Protein AF-A0A9P7GA54-F1 (afdb_monomer_lite)

Sequence (384 aa):
MCRAAFNVSCTVNLCVDFENADQKLVLAAPVQIPSTTDVEAERLQQEIFTAAEKETPADQLRQLTGDVSAFLAHHPLEKFAELRAIHRVLAGLSDRVDTVELQDEITRLRKEKSKLARKTEVESIWSLGSEATDELRDQAAKLEEQIRSLEYEKAGLERKVEEVAVKQNDSILTMKMDLNEKLLSTHKTYWNMIGEVRGKETESANKVKRLEGEKASLESKIEEVTVERDSALAMEMSLREDCRRARDAYEDMVKVVQNRAVYRQLEEQIKKLEKDKEELERQLSMAAFEREEEKDSAVAVAMSLREQCQREHEAYEDMVGQVRDRAKLEDKIRQLEKEKVGLELKLEVANIEREEQKDAALAIEMSLREDSRRLHQAYEDMVG

Structure (mmCIF, N/CA/C/O backbone):
data_AF-A0A9P7GA54-F1
#
_entry.id   AF-A0A9P7GA54-F1
#
loop_
_atom_site.group_PDB
_atom_site.id
_atom_site.type_symbol
_atom_site.label_atom_id
_atom_site.label_alt_id
_atom_site.label_comp_id
_atom_site.label_asym_id
_atom_site.label_entity_id
_atom_site.label_seq_id
_atom_site.pdbx_PDB_ins_code
_atom_site.Cartn_x
_atom_site.Cartn_y
_atom_site.Cartn_z
_atom_site.occupancy
_atom_site.B_iso_or_equiv
_atom_site.auth_seq_id
_atom_site.auth_comp_id
_atom_site.auth_asym_id
_atom_site.auth_atom_id
_atom_site.pdbx_PDB_model_num
ATOM 1 N N . MET A 1 1 ? -22.407 -18.723 61.339 1.00 47.84 1 MET A N 1
ATOM 2 C CA . MET A 1 1 ? -22.916 -19.734 62.292 1.00 47.84 1 MET A CA 1
ATOM 3 C C . MET A 1 1 ? -22.743 -19.202 63.702 1.00 47.84 1 MET A C 1
ATOM 5 O O . MET A 1 1 ? -21.614 -18.898 64.032 1.00 47.84 1 MET A O 1
ATOM 9 N N . CYS A 1 2 ? -23.822 -19.044 64.477 1.00 37.69 2 CYS A N 1
ATOM 10 C CA . CYS A 1 2 ? -23.840 -19.082 65.952 1.00 37.69 2 CYS A CA 1
ATOM 11 C C . CYS A 1 2 ? -25.294 -18.889 66.423 1.00 37.69 2 CYS A C 1
ATOM 13 O O . CYS A 1 2 ? -25.844 -17.798 66.310 1.00 37.69 2 CYS A O 1
ATOM 15 N N . ARG A 1 3 ? -25.940 -19.961 66.899 1.00 39.75 3 ARG A N 1
ATOM 16 C CA . ARG A 1 3 ? -27.286 -19.947 67.515 1.00 39.75 3 ARG A CA 1
ATOM 17 C C . ARG A 1 3 ? -27.280 -20.521 68.946 1.00 39.75 3 ARG A C 1
ATOM 19 O O . ARG A 1 3 ? -28.315 -20.961 69.427 1.00 39.75 3 ARG A O 1
ATOM 26 N N . ALA A 1 4 ? -26.136 -20.523 69.633 1.00 52.50 4 ALA A N 1
ATOM 27 C CA . ALA A 1 4 ? -26.017 -21.035 71.002 1.00 52.50 4 ALA A CA 1
ATOM 28 C C . ALA A 1 4 ? -25.429 -19.986 71.960 1.00 52.50 4 ALA A C 1
ATOM 30 O O . ALA A 1 4 ? -24.697 -19.093 71.533 1.00 52.50 4 ALA A O 1
ATOM 31 N N . ALA A 1 5 ? -25.775 -20.103 73.246 1.00 50.16 5 ALA A N 1
ATOM 32 C CA . ALA A 1 5 ? -25.278 -19.244 74.317 1.00 50.16 5 ALA A CA 1
ATOM 33 C C . ALA A 1 5 ? -23.761 -19.425 74.518 1.00 50.16 5 ALA A C 1
ATOM 35 O O . ALA A 1 5 ? -23.256 -20.546 74.533 1.00 50.16 5 ALA A O 1
ATOM 36 N N . PHE A 1 6 ? -23.054 -18.303 74.657 1.00 51.44 6 PHE A N 1
ATOM 37 C CA . PHE A 1 6 ? -21.598 -18.225 74.773 1.00 51.44 6 PHE A CA 1
ATOM 38 C C . PHE A 1 6 ? -21.103 -18.869 76.080 1.00 51.44 6 PHE A C 1
ATOM 40 O O . PHE A 1 6 ? -21.529 -18.474 77.165 1.00 51.44 6 PHE A O 1
ATOM 47 N N . ASN A 1 7 ? -20.205 -19.855 75.975 1.00 57.03 7 ASN A N 1
ATOM 48 C CA . ASN A 1 7 ? -19.551 -20.511 77.108 1.00 57.03 7 ASN A CA 1
ATOM 49 C C . ASN A 1 7 ? -18.079 -20.069 77.176 1.00 57.03 7 ASN A C 1
ATOM 51 O O . ASN A 1 7 ? -17.313 -20.326 76.253 1.00 57.03 7 ASN A O 1
ATOM 55 N N . VAL A 1 8 ? -17.694 -19.436 78.288 1.00 55.78 8 VAL A N 1
ATOM 56 C CA . VAL A 1 8 ? -16.376 -18.804 78.517 1.00 55.78 8 VAL A CA 1
ATOM 57 C C . VAL A 1 8 ? -15.230 -19.827 78.620 1.00 55.78 8 VAL A C 1
ATOM 59 O O . VAL A 1 8 ? -14.066 -19.466 78.521 1.00 55.78 8 VAL A O 1
ATOM 62 N N . SER A 1 9 ? -15.547 -21.117 78.778 1.00 50.88 9 SER A N 1
ATOM 63 C CA . SER A 1 9 ? -14.556 -22.206 78.846 1.00 50.88 9 SER A CA 1
ATOM 64 C C . SER A 1 9 ? -14.248 -22.874 77.497 1.00 50.88 9 SER A C 1
ATOM 66 O O . SER A 1 9 ? -13.428 -23.787 77.441 1.00 50.88 9 SER A O 1
ATOM 68 N N . CYS A 1 10 ? -14.894 -22.454 76.405 1.00 45.94 10 CYS A N 1
ATOM 69 C CA . CYS A 1 10 ? -14.634 -22.991 75.069 1.00 45.94 10 CYS A CA 1
ATOM 70 C C . CYS A 1 10 ? -13.595 -22.136 74.333 1.00 45.94 10 CYS A C 1
ATOM 72 O O . CYS A 1 10 ? -13.809 -20.945 74.115 1.00 45.94 10 CYS A O 1
ATOM 74 N N . THR A 1 11 ? -12.495 -22.753 73.899 1.00 44.53 11 THR A N 1
ATOM 75 C CA . THR A 1 11 ? -11.553 -22.151 72.953 1.00 44.53 11 THR A CA 1
ATOM 76 C C . THR A 1 11 ? -12.237 -21.990 71.596 1.00 44.53 11 THR A C 1
ATOM 78 O O . THR A 1 11 ? -12.685 -22.957 70.978 1.00 44.53 11 THR A O 1
ATOM 81 N N . VAL A 1 12 ? -12.374 -20.746 71.140 1.00 46.97 12 VAL A N 1
ATOM 82 C CA . VAL A 1 12 ? -12.928 -20.432 69.820 1.00 46.97 12 VAL A CA 1
ATOM 83 C C . VAL A 1 12 ? -11.766 -20.367 68.836 1.00 46.97 12 VAL A C 1
ATOM 85 O O . VAL A 1 12 ? -11.038 -19.380 68.811 1.00 46.97 12 VAL A O 1
ATOM 88 N N . ASN A 1 13 ? -11.592 -21.408 68.019 1.00 42.66 13 ASN A N 1
ATOM 89 C CA . ASN A 1 13 ? -10.709 -21.328 66.857 1.00 42.66 13 ASN A CA 1
ATOM 90 C C . ASN A 1 13 ? -11.374 -20.437 65.801 1.00 42.66 13 ASN A C 1
ATOM 92 O O . ASN A 1 13 ? -12.367 -20.817 65.177 1.00 42.66 13 ASN A O 1
ATOM 96 N N . LEU A 1 14 ? -10.838 -19.230 65.638 1.00 45.56 14 LEU A N 1
ATOM 97 C CA . LEU A 1 14 ? -11.190 -18.307 64.566 1.00 45.56 14 LEU A CA 1
ATOM 98 C C . LEU A 1 14 ? -10.508 -18.771 63.272 1.00 45.56 14 LEU A C 1
ATOM 100 O O . LEU A 1 14 ? -9.395 -18.363 62.964 1.00 45.56 14 LEU A O 1
ATOM 104 N N . CYS A 1 15 ? -11.182 -19.625 62.503 1.00 40.78 15 CYS A N 1
ATOM 105 C CA . CYS A 1 15 ? -10.852 -19.805 61.091 1.00 40.78 15 CYS A CA 1
ATOM 106 C C . CYS A 1 15 ? -11.500 -18.656 60.318 1.00 40.78 15 CYS A C 1
ATOM 108 O O . CYS A 1 15 ? -12.722 -18.625 60.153 1.00 40.78 15 CYS A O 1
ATOM 110 N N . VAL A 1 16 ? -10.692 -17.683 59.903 1.00 43.78 16 VAL A N 1
ATOM 111 C CA . VAL A 1 16 ? -11.132 -16.624 58.995 1.00 43.78 16 VAL A CA 1
ATOM 112 C C . VAL A 1 16 ? -10.627 -16.981 57.602 1.00 43.78 16 VAL A C 1
ATOM 114 O O . VAL A 1 16 ? -9.488 -16.687 57.256 1.00 43.78 16 VAL A O 1
ATOM 117 N N . ASP A 1 17 ? -11.466 -17.664 56.825 1.00 43.09 17 ASP A N 1
ATOM 118 C CA . ASP A 1 17 ? -11.175 -17.962 55.422 1.00 43.09 17 ASP A CA 1
ATOM 119 C C . ASP A 1 17 ? -11.352 -16.692 54.581 1.00 43.09 17 ASP A C 1
ATOM 121 O O . ASP A 1 17 ? -12.473 -16.226 54.362 1.00 43.09 17 ASP A O 1
ATOM 125 N N . PHE A 1 18 ? -10.239 -16.142 54.093 1.00 48.56 18 PHE A N 1
ATOM 126 C CA . PHE A 1 18 ? -10.216 -15.032 53.132 1.00 48.56 18 PHE A CA 1
ATOM 127 C C . PHE A 1 18 ? -9.926 -15.483 51.687 1.00 48.56 18 PHE A C 1
ATOM 129 O O . PHE A 1 18 ? -9.679 -14.646 50.823 1.00 48.56 18 PHE A O 1
ATOM 136 N N . GLU A 1 19 ? -10.033 -16.779 51.370 1.00 47.53 19 GLU A N 1
ATOM 137 C CA . GLU A 1 19 ? -9.735 -17.319 50.026 1.00 47.53 19 GLU A CA 1
ATOM 138 C C . GLU A 1 19 ? -10.667 -16.837 48.887 1.00 47.53 19 GLU A C 1
ATOM 140 O O . GLU A 1 19 ? -10.474 -17.220 47.739 1.00 47.53 19 GLU A O 1
ATOM 145 N N . ASN A 1 20 ? -11.642 -15.955 49.140 1.00 44.94 20 ASN A N 1
ATOM 146 C CA . ASN A 1 20 ? -12.573 -15.462 48.111 1.00 44.94 20 ASN A CA 1
ATOM 147 C C . ASN A 1 20 ? -12.438 -13.968 47.755 1.00 44.94 20 ASN A C 1
ATOM 149 O O . ASN A 1 20 ? -13.346 -13.414 47.133 1.00 44.94 20 ASN A O 1
ATOM 153 N N . ALA A 1 21 ? -11.335 -13.298 48.109 1.00 47.03 21 ALA A N 1
ATOM 154 C CA . ALA A 1 21 ? -11.139 -11.888 47.744 1.00 47.03 21 ALA A CA 1
ATOM 155 C C . ALA A 1 21 ? -10.471 -11.650 46.369 1.00 47.03 21 ALA A C 1
ATOM 157 O O . ALA A 1 21 ? -10.648 -10.567 45.819 1.00 47.03 21 ALA A O 1
ATOM 158 N N . ASP A 1 22 ? -9.807 -12.642 45.758 1.00 51.47 22 ASP A N 1
ATOM 159 C CA . ASP A 1 22 ? -8.969 -12.423 44.562 1.00 51.47 22 ASP A CA 1
ATOM 160 C C . ASP A 1 22 ? -9.342 -13.287 43.346 1.00 51.47 22 ASP A C 1
ATOM 162 O O . ASP A 1 22 ? -8.555 -14.091 42.851 1.00 51.47 22 ASP A O 1
ATOM 166 N N . GLN A 1 23 ? -10.537 -13.080 42.785 1.00 42.94 23 GLN A N 1
ATOM 167 C CA . GLN A 1 23 ? -10.807 -13.427 41.379 1.00 42.94 23 GLN A CA 1
ATOM 168 C C . GLN A 1 23 ? -11.641 -12.344 40.684 1.00 42.94 23 GLN A C 1
ATOM 170 O O . GLN A 1 23 ? -12.764 -12.561 40.233 1.00 42.94 23 GLN A O 1
ATOM 175 N N . LYS A 1 24 ? -11.064 -11.147 40.549 1.00 42.12 24 LYS A N 1
ATOM 176 C CA . LYS A 1 24 ? -11.413 -10.241 39.449 1.00 42.12 24 LYS A CA 1
ATOM 177 C C . LYS A 1 24 ? -10.173 -9.994 38.603 1.00 42.12 24 LYS A C 1
ATOM 179 O O . LYS A 1 24 ? -9.199 -9.418 39.061 1.00 42.12 24 LYS A O 1
ATOM 184 N N . LEU A 1 25 ? -10.258 -10.466 37.363 1.00 45.97 25 LEU A N 1
ATOM 185 C CA . LEU A 1 25 ? -9.347 -10.236 36.246 1.00 45.97 25 LEU A CA 1
ATOM 186 C C . LEU A 1 25 ? -8.768 -8.810 36.249 1.00 45.97 25 LEU A C 1
ATOM 188 O O . LEU A 1 25 ? -9.475 -7.852 35.934 1.00 45.97 25 LEU A O 1
ATOM 192 N N . VAL A 1 26 ? -7.475 -8.686 36.552 1.00 40.12 26 VAL A N 1
ATOM 193 C CA . VAL A 1 26 ? -6.706 -7.454 36.347 1.00 40.12 26 VAL A CA 1
ATOM 194 C C . VAL A 1 26 ? -5.806 -7.645 35.131 1.00 40.12 26 VAL A C 1
ATOM 196 O O . VAL A 1 26 ? -4.828 -8.390 35.147 1.00 40.12 26 VAL A O 1
ATOM 199 N N . LEU A 1 27 ? -6.175 -6.944 34.060 1.00 45.91 27 LEU A N 1
ATOM 200 C CA . LEU A 1 27 ? -5.275 -6.546 32.985 1.00 45.91 27 LEU A CA 1
ATOM 201 C C . LEU A 1 27 ? -4.080 -5.803 33.594 1.00 45.91 27 LEU A C 1
ATOM 203 O O . LEU A 1 27 ? -4.269 -4.884 34.385 1.00 45.91 27 LEU A O 1
ATOM 207 N N . ALA A 1 28 ? -2.873 -6.226 33.216 1.00 47.75 28 ALA A N 1
ATOM 208 C CA . ALA A 1 28 ? -1.585 -5.774 33.735 1.00 47.75 28 ALA A CA 1
ATOM 209 C C . ALA A 1 28 ? -1.505 -4.251 33.961 1.00 47.75 28 ALA A C 1
ATOM 211 O O . ALA A 1 28 ? -1.304 -3.470 33.029 1.00 47.75 28 ALA A O 1
ATOM 212 N N . ALA A 1 29 ? -1.630 -3.848 35.227 1.00 51.28 29 ALA A N 1
ATOM 213 C CA . ALA A 1 29 ? -1.261 -2.526 35.706 1.00 51.28 29 ALA A CA 1
ATOM 214 C C . ALA A 1 29 ? 0.246 -2.506 36.041 1.00 51.28 29 ALA A C 1
ATOM 216 O O . ALA A 1 29 ? 0.802 -3.535 36.435 1.00 51.28 29 ALA A O 1
ATOM 217 N N . PRO A 1 30 ? 0.929 -1.360 35.867 1.00 45.91 30 PRO A N 1
ATOM 218 C CA . PRO A 1 30 ? 2.362 -1.239 36.108 1.00 45.91 30 PRO A CA 1
ATOM 219 C C . PRO A 1 30 ? 2.695 -1.565 37.567 1.00 45.91 30 PRO A C 1
ATOM 221 O O . PRO A 1 30 ? 2.011 -1.097 38.474 1.00 45.91 30 PRO A O 1
ATOM 224 N N . VAL A 1 31 ? 3.757 -2.352 37.769 1.00 46.84 31 VAL A N 1
ATOM 225 C CA . VAL A 1 31 ? 4.301 -2.741 39.078 1.00 46.84 31 VAL A CA 1
ATOM 226 C C . VAL A 1 31 ? 4.571 -1.478 39.901 1.00 46.84 31 VAL A C 1
ATOM 228 O O . VAL A 1 31 ? 5.566 -0.785 39.688 1.00 46.84 31 VAL A O 1
ATOM 231 N N . GLN A 1 32 ? 3.651 -1.143 40.805 1.00 53.97 32 GLN A N 1
ATOM 232 C CA . GLN A 1 32 ? 3.845 -0.074 41.772 1.00 53.97 32 GLN A CA 1
ATOM 233 C C . GLN A 1 32 ? 4.768 -0.608 42.861 1.00 53.97 32 GLN A C 1
ATOM 235 O O . GLN A 1 32 ? 4.478 -1.617 43.498 1.00 53.97 32 GLN A O 1
ATOM 240 N N . ILE A 1 33 ? 5.909 0.054 43.036 1.00 70.44 33 ILE A N 1
ATOM 241 C CA . ILE A 1 33 ? 6.812 -0.203 44.156 1.00 70.44 33 ILE A CA 1
ATOM 242 C C . ILE A 1 33 ? 6.005 0.084 45.434 1.00 70.44 33 ILE A C 1
ATOM 244 O O . ILE A 1 33 ? 5.473 1.195 45.537 1.00 70.44 33 ILE A O 1
ATOM 248 N N . PRO A 1 34 ? 5.868 -0.882 46.363 1.00 74.12 34 PRO A N 1
ATOM 249 C CA . PRO A 1 34 ? 5.097 -0.688 47.585 1.00 74.12 34 PRO A CA 1
ATOM 250 C C . PRO A 1 34 ? 5.638 0.528 48.328 1.00 74.12 34 PRO A C 1
ATOM 252 O O . PRO A 1 34 ? 6.853 0.703 48.477 1.00 74.12 34 PRO A O 1
ATOM 255 N N . SER A 1 35 ? 4.735 1.416 48.733 1.00 82.44 35 SER A N 1
ATOM 256 C CA . SER A 1 35 ? 5.138 2.620 49.444 1.00 82.44 35 SER A CA 1
ATOM 257 C C . SER A 1 35 ? 5.667 2.240 50.829 1.00 82.44 35 SER A C 1
ATOM 259 O O . SER A 1 35 ? 5.278 1.221 51.398 1.00 82.44 35 SER A O 1
ATOM 261 N N . THR A 1 36 ? 6.545 3.056 51.413 1.00 86.19 36 THR A N 1
ATOM 262 C CA . THR A 1 36 ? 7.090 2.793 52.760 1.00 86.19 36 THR A CA 1
ATOM 263 C C . THR A 1 36 ? 5.990 2.644 53.815 1.00 86.19 36 THR A C 1
ATOM 265 O O . THR A 1 36 ? 6.166 1.923 54.789 1.00 86.19 36 THR A O 1
ATOM 268 N N . THR A 1 37 ? 4.841 3.288 53.592 1.00 88.88 37 THR A N 1
ATOM 269 C CA . THR A 1 37 ? 3.648 3.179 54.437 1.00 88.88 37 THR A CA 1
ATOM 270 C C . THR A 1 37 ? 2.923 1.843 54.287 1.00 88.88 37 THR A C 1
ATOM 272 O O . THR A 1 37 ? 2.352 1.366 55.261 1.00 88.88 37 THR A O 1
ATOM 275 N N . ASP A 1 38 ? 2.961 1.219 53.107 1.00 89.75 38 ASP A N 1
ATOM 276 C CA . ASP A 1 38 ? 2.345 -0.099 52.895 1.00 89.75 38 ASP A CA 1
ATOM 277 C C . ASP A 1 38 ? 3.165 -1.189 53.599 1.00 89.75 38 ASP A C 1
ATOM 279 O O . ASP A 1 38 ? 2.604 -2.039 54.282 1.00 89.75 38 ASP A O 1
ATOM 283 N N . VAL A 1 39 ? 4.498 -1.082 53.550 1.00 92.19 39 VAL A N 1
ATOM 284 C CA . VAL A 1 39 ? 5.415 -1.995 54.257 1.00 92.19 39 VAL A CA 1
ATOM 285 C C . VAL A 1 39 ? 5.236 -1.917 55.778 1.00 92.19 39 VAL A C 1
ATOM 287 O O . VAL A 1 39 ? 5.275 -2.932 56.472 1.00 92.19 39 VAL A O 1
ATOM 290 N N . GLU A 1 40 ? 5.029 -0.718 56.325 1.00 93.38 40 GLU A N 1
ATOM 291 C CA . GLU A 1 40 ? 4.793 -0.548 57.762 1.00 93.38 40 GLU A CA 1
ATOM 292 C C . GLU A 1 40 ? 3.411 -1.066 58.194 1.00 93.38 40 GLU A C 1
ATOM 294 O O . GLU A 1 40 ? 3.297 -1.681 59.257 1.00 93.38 40 GLU A O 1
ATOM 299 N N . ALA A 1 41 ? 2.383 -0.895 57.354 1.00 92.69 41 ALA A N 1
ATOM 300 C CA . ALA A 1 41 ? 1.063 -1.477 57.588 1.00 92.69 41 ALA A CA 1
ATOM 301 C C . ALA A 1 41 ? 1.111 -3.014 57.589 1.00 92.69 41 ALA A C 1
ATOM 303 O O . ALA A 1 41 ? 0.549 -3.634 58.493 1.00 92.69 41 ALA A O 1
ATOM 304 N N . GLU A 1 42 ? 1.821 -3.620 56.633 1.00 92.31 42 GLU A N 1
ATOM 305 C CA . GLU A 1 42 ? 2.041 -5.071 56.574 1.00 92.31 42 GLU A CA 1
ATOM 306 C C . GLU A 1 42 ? 2.808 -5.576 57.804 1.00 92.31 42 GLU A C 1
ATOM 308 O O . GLU A 1 42 ? 2.413 -6.577 58.407 1.00 92.31 42 GLU A O 1
ATOM 313 N N . ARG A 1 43 ? 3.846 -4.851 58.253 1.00 95.62 43 ARG A N 1
ATOM 314 C CA . ARG A 1 43 ? 4.578 -5.182 59.489 1.00 95.62 43 ARG A CA 1
ATOM 315 C C . ARG A 1 43 ? 3.645 -5.215 60.699 1.00 95.62 43 ARG A C 1
ATOM 317 O O . ARG A 1 43 ? 3.662 -6.186 61.452 1.00 95.62 43 ARG A O 1
ATOM 324 N N . LEU A 1 44 ? 2.824 -4.177 60.881 1.00 94.75 44 LEU A N 1
ATOM 325 C CA . LEU A 1 44 ? 1.875 -4.100 61.996 1.00 94.75 44 LEU A CA 1
ATOM 326 C C . LEU A 1 44 ? 0.814 -5.203 61.914 1.00 94.75 44 LEU A C 1
ATOM 328 O O . LEU A 1 44 ? 0.491 -5.811 62.931 1.00 94.75 44 LEU A O 1
ATOM 332 N N . GLN A 1 45 ? 0.302 -5.517 60.720 1.00 91.94 45 GLN A N 1
ATOM 333 C CA . GLN A 1 45 ? -0.608 -6.651 60.535 1.00 91.94 45 GLN A CA 1
ATOM 334 C C . GLN A 1 45 ? 0.054 -7.969 60.948 1.00 91.94 45 GLN A C 1
ATOM 336 O O . GLN A 1 45 ? -0.539 -8.748 61.692 1.00 91.94 45 GLN A O 1
ATOM 341 N N . GLN A 1 46 ? 1.294 -8.208 60.526 1.00 93.06 46 GLN A N 1
ATOM 342 C CA . GLN A 1 46 ? 2.016 -9.439 60.833 1.00 93.06 46 GLN A CA 1
ATOM 343 C C . GLN A 1 46 ? 2.376 -9.566 62.321 1.00 93.06 46 GLN A C 1
ATOM 345 O O . GLN A 1 46 ? 2.318 -10.667 62.877 1.00 93.06 46 GLN A O 1
ATOM 350 N N . GLU A 1 47 ? 2.681 -8.456 62.997 1.00 93.69 47 GLU A N 1
ATOM 351 C CA . GLU A 1 47 ? 2.848 -8.418 64.455 1.00 93.69 47 GLU A CA 1
ATOM 352 C C . GLU A 1 47 ? 1.542 -8.763 65.180 1.00 93.69 47 GLU A C 1
ATOM 354 O O . GLU A 1 47 ? 1.571 -9.545 66.131 1.00 93.69 47 GLU A O 1
ATOM 359 N N . ILE A 1 48 ? 0.391 -8.283 64.693 1.00 92.12 48 ILE A N 1
ATOM 360 C CA . ILE A 1 48 ? -0.928 -8.652 65.233 1.00 92.12 48 ILE A CA 1
ATOM 361 C C . ILE A 1 48 ? -1.218 -10.136 65.031 1.00 92.12 48 ILE A C 1
ATOM 363 O O . ILE A 1 48 ? -1.674 -10.792 65.965 1.00 92.12 48 ILE A O 1
ATOM 367 N N . PHE A 1 49 ? -0.926 -10.691 63.853 1.00 88.75 49 PHE A N 1
ATOM 368 C CA . PHE A 1 49 ? -1.099 -12.125 63.609 1.00 88.75 49 PHE A CA 1
ATOM 369 C C . PHE A 1 49 ? -0.203 -12.963 64.519 1.00 88.75 49 PHE A C 1
ATOM 371 O O . PHE A 1 49 ? -0.676 -13.891 65.169 1.00 88.75 49 PHE A O 1
ATOM 378 N N . THR A 1 50 ? 1.063 -12.576 64.659 1.00 91.75 50 THR A N 1
ATOM 379 C CA . THR A 1 50 ? 1.996 -13.257 65.566 1.00 91.75 50 THR A CA 1
ATOM 380 C C . THR A 1 50 ? 1.527 -13.166 67.022 1.00 91.75 50 THR A C 1
ATOM 382 O O . THR A 1 50 ? 1.674 -14.126 67.778 1.00 91.75 50 THR A O 1
ATOM 385 N N . ALA A 1 51 ? 0.950 -12.027 67.418 1.00 87.62 51 ALA A N 1
ATOM 386 C CA . ALA A 1 51 ? 0.393 -11.823 68.750 1.00 87.62 51 ALA A CA 1
ATOM 387 C C . ALA A 1 51 ? -0.922 -12.586 68.978 1.00 87.62 51 ALA A C 1
ATOM 389 O O . ALA A 1 51 ? -1.244 -12.902 70.119 1.00 87.62 51 ALA A O 1
ATOM 390 N N . ALA A 1 52 ? -1.678 -12.888 67.921 1.00 83.88 52 ALA A N 1
ATOM 391 C CA . ALA A 1 52 ? -2.878 -13.717 67.994 1.00 83.88 52 ALA A CA 1
ATOM 392 C C . ALA A 1 52 ? -2.540 -15.215 68.076 1.00 83.88 52 ALA A C 1
ATOM 394 O O . ALA A 1 52 ? -3.248 -15.967 68.740 1.00 83.88 52 ALA A O 1
ATOM 395 N N . GLU A 1 53 ? -1.458 -15.649 67.423 1.00 87.19 53 GLU A N 1
ATOM 396 C CA . GLU A 1 53 ? -0.983 -17.039 67.462 1.00 87.19 53 GLU A CA 1
ATOM 397 C C . GLU A 1 53 ? -0.263 -17.397 68.769 1.00 87.19 53 GLU A C 1
ATOM 399 O O . GLU A 1 53 ? -0.268 -18.556 69.188 1.00 87.19 53 GLU A O 1
ATOM 404 N N . LYS A 1 54 ? 0.373 -16.417 69.418 1.00 85.31 54 LYS A N 1
ATOM 405 C CA . LYS A 1 54 ? 1.070 -16.598 70.698 1.00 85.31 54 LYS A CA 1
ATOM 406 C C . LYS A 1 54 ? 0.200 -16.084 71.839 1.00 85.31 54 LYS A C 1
ATOM 408 O O . LYS A 1 54 ? -0.459 -15.064 71.693 1.00 85.31 54 LYS A O 1
ATOM 413 N N . GLU A 1 55 ? 0.230 -16.746 72.996 1.00 81.81 55 GLU A N 1
ATOM 414 C CA . GLU A 1 55 ? -0.400 -16.233 74.223 1.00 81.81 55 GLU A CA 1
ATOM 415 C C . GLU A 1 55 ? 0.297 -14.933 74.661 1.00 81.81 55 GLU A C 1
ATOM 417 O O . GLU A 1 55 ? 1.254 -14.934 75.435 1.00 81.81 55 GLU A O 1
ATOM 422 N N . THR A 1 56 ? -0.146 -13.815 74.090 1.00 84.50 56 THR A N 1
ATOM 423 C CA . THR A 1 56 ? 0.487 -12.509 74.255 1.00 84.50 56 THR A CA 1
ATOM 424 C C . THR A 1 56 ? -0.043 -11.837 75.523 1.00 84.50 56 THR A C 1
ATOM 426 O O . THR A 1 56 ? -1.261 -11.717 75.682 1.00 84.50 56 THR A O 1
ATOM 429 N N . PRO A 1 57 ? 0.831 -11.387 76.443 1.00 85.19 57 PRO A N 1
ATOM 430 C CA . PRO A 1 57 ? 0.409 -10.722 77.671 1.00 85.19 57 PRO A CA 1
ATOM 431 C C . PRO A 1 57 ? -0.342 -9.416 77.374 1.00 85.19 57 PRO A C 1
ATOM 433 O O . PRO A 1 57 ? -0.051 -8.721 76.397 1.00 85.19 57 PRO A O 1
ATOM 436 N N . ALA A 1 58 ? -1.292 -9.058 78.246 1.00 81.88 58 ALA A N 1
ATOM 437 C CA . ALA A 1 58 ? -2.190 -7.914 78.054 1.00 81.88 58 ALA A CA 1
ATOM 438 C C . ALA A 1 58 ? -1.445 -6.592 77.782 1.00 81.88 58 ALA A C 1
ATOM 440 O O . ALA A 1 58 ? -1.866 -5.811 76.932 1.00 81.88 58 ALA A O 1
ATOM 441 N N . ASP A 1 59 ? -0.299 -6.368 78.431 1.00 85.38 59 ASP A N 1
ATOM 442 C CA . ASP A 1 59 ? 0.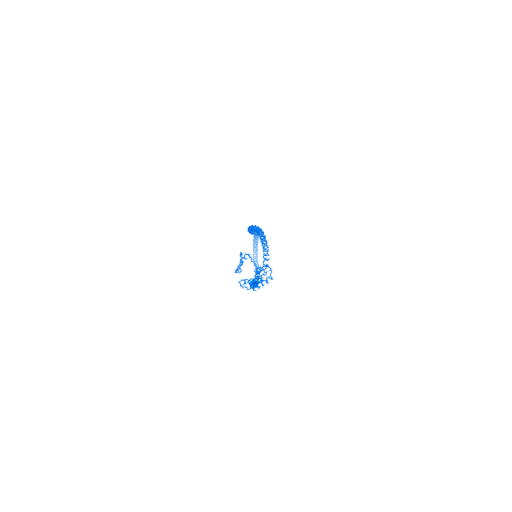510 -5.161 78.230 1.00 85.38 59 ASP A CA 1
ATOM 443 C C . ASP A 1 59 ? 1.068 -5.044 76.804 1.00 85.38 59 ASP A C 1
ATOM 445 O O . ASP A 1 59 ? 1.109 -3.954 76.233 1.00 85.38 59 ASP A O 1
ATOM 449 N N . GLN A 1 60 ? 1.436 -6.170 76.191 1.00 86.81 60 GLN A N 1
ATOM 450 C CA . GLN A 1 60 ? 1.974 -6.208 74.833 1.00 86.81 60 GLN A CA 1
ATOM 451 C C . GLN A 1 60 ? 0.860 -6.031 73.785 1.00 86.81 60 GLN A C 1
ATOM 453 O O . GLN A 1 60 ? 1.072 -5.364 72.774 1.00 86.81 60 GLN A O 1
ATOM 458 N N . LEU A 1 61 ? -0.357 -6.518 74.064 1.00 87.31 61 LEU A N 1
ATOM 459 C CA . LEU A 1 61 ? -1.553 -6.209 73.266 1.00 87.31 61 LEU A CA 1
ATOM 460 C C . LEU A 1 61 ? -1.937 -4.721 73.341 1.00 87.31 61 LEU A C 1
ATOM 462 O O . LEU A 1 61 ? -2.328 -4.143 72.324 1.00 87.31 61 LEU A O 1
ATOM 466 N N . ARG A 1 62 ? -1.791 -4.074 74.507 1.00 87.56 62 ARG A N 1
ATOM 467 C CA . ARG A 1 62 ? -2.018 -2.623 74.656 1.00 87.56 62 ARG A CA 1
ATOM 468 C C . ARG A 1 62 ? -0.996 -1.808 73.876 1.00 87.56 62 ARG A C 1
ATOM 470 O O . ARG A 1 62 ? -1.384 -0.869 73.186 1.00 87.56 62 ARG A O 1
ATOM 477 N N . GLN A 1 63 ? 0.283 -2.180 73.957 1.00 91.69 63 GLN A N 1
ATOM 478 C CA . GLN A 1 63 ? 1.343 -1.525 73.191 1.00 91.69 63 GLN A CA 1
ATOM 479 C C . GLN A 1 63 ? 1.065 -1.624 71.687 1.00 91.69 63 GLN A C 1
ATOM 481 O O . GLN A 1 63 ? 1.029 -0.603 71.008 1.00 91.69 63 GLN A O 1
ATOM 486 N N . LEU A 1 64 ? 0.741 -2.823 71.196 1.00 93.38 64 LEU A N 1
ATOM 487 C CA . LEU A 1 64 ? 0.420 -3.045 69.787 1.00 93.38 64 LEU A CA 1
ATOM 488 C C . LEU A 1 64 ? -0.836 -2.278 69.340 1.00 93.38 64 LEU A C 1
ATOM 490 O O . LEU A 1 64 ? -0.866 -1.700 68.257 1.00 93.38 64 LEU A O 1
ATOM 494 N N . THR A 1 65 ? -1.866 -2.211 70.190 1.00 92.44 65 THR A N 1
ATOM 495 C CA . THR A 1 65 ? -3.066 -1.396 69.927 1.00 92.44 65 THR A CA 1
ATOM 496 C C . THR A 1 65 ? -2.715 0.095 69.853 1.00 92.44 65 THR A C 1
ATOM 498 O O . THR A 1 65 ? -3.225 0.803 68.985 1.00 92.44 65 THR A O 1
ATOM 501 N N . GLY A 1 66 ? -1.808 0.568 70.714 1.00 94.00 66 GLY A N 1
ATOM 502 C CA . GLY A 1 66 ? -1.279 1.932 70.696 1.00 94.00 66 GLY A CA 1
ATOM 503 C C . GLY A 1 66 ? -0.492 2.254 69.425 1.00 94.00 66 GLY A C 1
ATOM 504 O O . GLY A 1 66 ? -0.750 3.284 68.803 1.00 94.00 66 GLY A O 1
ATOM 505 N N . ASP A 1 67 ? 0.394 1.354 68.999 1.00 94.56 67 ASP A N 1
ATOM 506 C CA . ASP A 1 67 ? 1.215 1.510 67.793 1.00 94.56 67 ASP A CA 1
ATOM 507 C C . ASP A 1 67 ? 0.343 1.554 66.526 1.00 94.56 67 ASP A C 1
ATOM 509 O O . ASP A 1 67 ? 0.504 2.432 65.674 1.00 94.56 67 ASP A O 1
ATOM 513 N N . VAL A 1 68 ? -0.667 0.679 66.438 1.00 94.50 68 VAL A N 1
ATOM 514 C CA . VAL A 1 68 ? -1.647 0.676 65.339 1.00 94.50 68 VAL A CA 1
ATOM 515 C C . VAL A 1 68 ? -2.507 1.943 65.355 1.00 94.50 68 VAL A C 1
ATOM 517 O O . VAL A 1 68 ? -2.775 2.518 64.300 1.00 94.50 68 VAL A O 1
ATOM 520 N N . SER A 1 69 ? -2.926 2.415 66.531 1.00 95.81 69 SER A N 1
ATOM 521 C CA . SER A 1 69 ? -3.688 3.662 66.669 1.00 95.81 69 SER A CA 1
ATOM 522 C C . SER A 1 69 ? -2.873 4.880 66.218 1.00 95.81 69 SER A C 1
ATOM 524 O O . SER A 1 69 ? -3.360 5.701 65.435 1.00 95.81 69 SER A O 1
ATOM 526 N N . ALA A 1 70 ? -1.608 4.969 66.643 1.00 95.38 70 ALA A N 1
ATOM 527 C CA . ALA A 1 70 ? -0.691 6.038 66.261 1.00 95.38 70 ALA A CA 1
ATOM 528 C C . ALA A 1 70 ? -0.429 6.048 64.748 1.00 95.38 70 ALA A C 1
ATOM 530 O O . ALA A 1 70 ? -0.498 7.110 64.124 1.00 95.38 70 ALA A O 1
ATOM 531 N N . PHE A 1 71 ? -0.213 4.875 64.147 1.00 96.31 71 PHE A N 1
ATOM 532 C CA . PHE A 1 71 ? -0.071 4.720 62.701 1.00 96.31 71 PHE A CA 1
ATOM 533 C C . PHE A 1 71 ? -1.336 5.178 61.958 1.00 96.31 71 PHE A C 1
ATOM 535 O O . PHE A 1 71 ? -1.287 6.051 61.090 1.00 96.31 71 PHE A O 1
ATOM 542 N N . LEU A 1 72 ? -2.510 4.668 62.346 1.00 94.75 72 LEU A N 1
ATOM 543 C CA . LEU A 1 72 ? -3.779 4.990 61.687 1.00 94.75 72 LEU A CA 1
ATOM 544 C C . LEU A 1 72 ? -4.188 6.465 61.825 1.00 94.75 72 LEU A C 1
ATOM 546 O O . LEU A 1 72 ? -4.880 6.978 60.943 1.00 94.75 72 LEU A O 1
ATOM 550 N N . ALA A 1 73 ? -3.756 7.159 62.883 1.00 94.94 73 ALA A N 1
ATOM 551 C CA . ALA A 1 73 ? -4.024 8.585 63.081 1.00 94.94 73 ALA A CA 1
ATOM 552 C C . ALA A 1 73 ? -3.359 9.481 62.018 1.00 94.94 73 ALA A C 1
ATOM 554 O O . ALA A 1 73 ? -3.879 10.554 61.714 1.00 94.94 73 ALA A O 1
ATOM 555 N N . HIS A 1 74 ? -2.247 9.035 61.426 1.00 94.31 74 HIS A N 1
ATOM 556 C CA . HIS A 1 74 ? -1.495 9.791 60.418 1.00 94.31 74 HIS A CA 1
ATOM 557 C C . HIS A 1 74 ? -1.934 9.473 58.978 1.00 94.31 74 HIS A C 1
ATOM 559 O O . HIS A 1 74 ? -1.403 10.054 58.027 1.00 94.31 74 HIS A O 1
ATOM 565 N N . HIS A 1 75 ? -2.919 8.583 58.794 1.00 93.31 75 HIS A N 1
ATOM 566 C CA . HIS A 1 75 ? -3.343 8.110 57.478 1.00 93.31 75 HIS A CA 1
ATOM 567 C C . HIS A 1 75 ? -4.837 8.362 57.181 1.00 93.31 75 HIS A C 1
ATOM 569 O O . HIS A 1 75 ? -5.683 8.254 58.074 1.00 93.31 75 HIS A O 1
ATOM 575 N N . PRO A 1 76 ? -5.200 8.671 55.915 1.00 91.25 76 PRO A N 1
ATOM 576 C CA . PRO A 1 76 ? -6.583 8.940 55.513 1.00 91.25 76 PRO A CA 1
ATOM 577 C C . PRO A 1 76 ? -7.542 7.789 55.828 1.00 91.25 76 PRO A C 1
ATOM 579 O O . PRO A 1 76 ? -7.147 6.622 55.796 1.00 91.25 76 PRO A O 1
ATOM 582 N N . LEU A 1 77 ? -8.821 8.116 56.065 1.00 86.19 77 LEU A N 1
ATOM 583 C CA . LEU A 1 77 ? -9.840 7.147 56.498 1.00 86.19 77 LEU A CA 1
ATOM 584 C C . LEU A 1 77 ? -10.068 5.984 55.524 1.00 86.19 77 LEU A C 1
ATOM 586 O O . LEU A 1 77 ? -10.440 4.889 55.942 1.00 86.19 77 LEU A O 1
ATOM 590 N N . GLU A 1 78 ? -9.831 6.247 54.245 1.00 88.50 78 GLU A N 1
ATOM 591 C CA . GLU A 1 78 ? -10.064 5.340 53.122 1.00 88.50 78 GLU A CA 1
ATOM 592 C C . GLU A 1 78 ? -8.930 4.321 52.940 1.00 88.50 78 GLU A C 1
ATOM 594 O O . GLU A 1 78 ? -9.133 3.284 52.314 1.00 88.50 78 GLU A O 1
ATOM 599 N N . LYS A 1 79 ? -7.744 4.586 53.507 1.00 89.38 79 LYS A N 1
ATOM 600 C CA . LYS A 1 79 ? -6.588 3.685 53.431 1.00 89.38 79 LYS A CA 1
ATOM 601 C C . LYS A 1 79 ? -6.548 2.737 54.633 1.00 89.38 79 LYS A C 1
ATOM 603 O O . LYS A 1 79 ? -6.890 3.122 55.754 1.00 89.38 79 LYS A O 1
ATOM 608 N N . PHE A 1 80 ? -6.096 1.504 54.398 1.00 92.94 80 PHE A N 1
ATOM 609 C CA . PHE A 1 80 ? -5.916 0.460 55.420 1.00 92.94 80 PHE A CA 1
ATOM 610 C C . PHE A 1 80 ? -7.211 0.073 56.163 1.00 92.94 80 PHE A C 1
ATOM 612 O O . PHE A 1 80 ? -7.243 -0.030 57.392 1.00 92.94 80 PHE A O 1
ATOM 619 N N . ALA A 1 81 ? -8.308 -0.131 55.422 1.00 89.94 81 ALA A N 1
ATOM 620 C CA . ALA A 1 81 ? -9.618 -0.489 55.981 1.00 89.94 81 ALA A CA 1
ATOM 621 C C . ALA A 1 81 ? -9.578 -1.758 56.856 1.00 89.94 81 ALA A C 1
ATOM 623 O O . ALA A 1 81 ? -10.227 -1.810 57.902 1.00 89.94 81 ALA A O 1
ATOM 624 N N . GLU A 1 82 ? -8.770 -2.742 56.465 1.00 88.38 82 GLU A N 1
ATOM 625 C CA . GLU A 1 82 ? -8.582 -3.994 57.201 1.00 88.38 82 GLU A CA 1
ATOM 626 C C . GLU A 1 82 ? -7.868 -3.773 58.536 1.00 88.38 82 GLU A C 1
ATOM 628 O O . GLU A 1 82 ? -8.383 -4.172 59.579 1.00 88.38 82 GLU A O 1
ATOM 633 N N . LEU A 1 83 ? -6.747 -3.042 58.542 1.00 91.19 83 LEU A N 1
ATOM 634 C CA . LEU A 1 83 ? -6.018 -2.711 59.772 1.00 91.19 83 LEU A CA 1
ATOM 635 C C . LEU A 1 83 ? -6.894 -1.911 60.751 1.00 91.19 83 LEU A C 1
ATOM 637 O O . LEU A 1 83 ? -6.839 -2.117 61.961 1.00 91.19 83 LEU A O 1
ATOM 641 N N . ARG A 1 84 ? -7.783 -1.051 60.238 1.00 92.56 84 ARG A N 1
ATOM 642 C CA . ARG A 1 84 ? -8.776 -0.321 61.046 1.00 92.56 84 ARG A CA 1
ATOM 643 C C . ARG A 1 84 ? -9.844 -1.232 61.644 1.00 92.56 84 ARG A C 1
ATOM 645 O O . ARG A 1 84 ? -10.315 -0.957 62.748 1.00 92.56 84 ARG A O 1
ATOM 652 N N . ALA A 1 85 ? -10.272 -2.267 60.924 1.00 89.00 85 ALA A N 1
ATOM 653 C CA . ALA A 1 85 ? -11.200 -3.262 61.453 1.00 89.00 85 ALA A CA 1
ATOM 654 C C . ALA A 1 85 ? -10.528 -4.077 62.568 1.00 89.00 85 ALA A C 1
ATOM 656 O O . ALA A 1 85 ? -11.101 -4.212 63.649 1.00 89.00 85 ALA A O 1
ATOM 657 N N . ILE A 1 86 ? -9.285 -4.510 62.341 1.00 88.06 86 ILE A N 1
ATOM 658 C CA . ILE A 1 86 ? -8.461 -5.229 63.319 1.00 88.06 86 ILE A CA 1
ATOM 659 C C . ILE A 1 86 ? -8.238 -4.376 64.576 1.00 88.06 86 ILE A C 1
ATOM 661 O O . ILE A 1 86 ? -8.495 -4.844 65.682 1.00 88.06 86 ILE A O 1
ATOM 665 N N . HIS A 1 87 ? -7.873 -3.099 64.427 1.00 91.81 87 HIS A N 1
ATOM 666 C CA . HIS A 1 87 ? -7.709 -2.168 65.548 1.00 91.81 87 HIS A CA 1
ATOM 667 C C . HIS A 1 87 ? -8.969 -2.059 66.419 1.00 91.81 87 HIS A C 1
ATOM 669 O O . HIS A 1 87 ? -8.873 -2.079 67.642 1.00 91.81 87 HIS A O 1
ATOM 675 N N . ARG A 1 88 ? -10.168 -1.983 65.820 1.00 89.81 88 ARG A N 1
ATOM 676 C CA . ARG A 1 88 ? -11.429 -1.927 66.589 1.00 89.81 88 ARG A CA 1
ATOM 677 C C . ARG A 1 88 ? -11.667 -3.197 67.401 1.00 89.81 88 ARG A C 1
ATOM 679 O O . ARG A 1 88 ? -12.188 -3.114 68.510 1.00 89.81 88 ARG A O 1
ATOM 686 N N . VAL A 1 89 ? -11.308 -4.353 66.847 1.00 86.81 89 VAL A N 1
ATOM 687 C CA . VAL A 1 89 ? -11.409 -5.634 67.553 1.00 86.81 89 VAL A CA 1
ATOM 688 C C . VAL A 1 89 ? -10.409 -5.676 68.708 1.00 86.81 89 VAL A C 1
ATOM 690 O O . VAL A 1 89 ? -10.811 -5.982 69.826 1.00 86.81 89 VAL A O 1
ATOM 693 N N . LEU A 1 90 ? -9.149 -5.297 68.472 1.00 85.19 90 LEU A N 1
ATOM 694 C CA . LEU A 1 90 ? -8.109 -5.255 69.505 1.00 85.19 90 LEU A CA 1
ATOM 695 C C . LEU A 1 90 ? -8.449 -4.283 70.642 1.00 85.19 90 LEU A C 1
ATOM 697 O O . LEU A 1 90 ? -8.380 -4.669 71.806 1.00 85.19 90 LEU A O 1
ATOM 701 N N . ALA A 1 91 ? -8.907 -3.071 70.320 1.00 85.19 91 ALA A N 1
ATOM 702 C CA . ALA A 1 91 ? -9.344 -2.091 71.313 1.00 85.19 91 ALA A CA 1
ATOM 703 C C . ALA A 1 91 ? -10.504 -2.632 72.169 1.00 85.19 91 ALA A C 1
ATOM 705 O O . ALA A 1 91 ? -10.454 -2.580 73.394 1.00 85.19 91 ALA A O 1
ATOM 706 N N . GLY A 1 92 ? -11.507 -3.255 71.536 1.00 81.75 92 GLY A N 1
ATOM 707 C CA . GLY A 1 92 ? -12.629 -3.861 72.256 1.00 81.75 92 GLY A CA 1
ATOM 708 C C . GLY A 1 92 ? -12.247 -5.077 73.110 1.00 81.75 92 GLY A C 1
ATOM 709 O O . GLY A 1 92 ? -12.932 -5.370 74.091 1.00 81.75 92 GLY A O 1
ATOM 710 N N . LEU A 1 93 ? -11.179 -5.796 72.756 1.00 78.94 93 LEU A N 1
ATOM 711 C CA . LEU A 1 93 ? -10.634 -6.882 73.571 1.00 78.94 93 LEU A CA 1
ATOM 712 C C . LEU A 1 93 ? -9.831 -6.340 74.758 1.00 78.94 93 LEU A C 1
ATOM 714 O O . LEU A 1 93 ? -10.029 -6.826 75.868 1.00 78.94 93 LEU A O 1
ATOM 718 N N . SER A 1 94 ? -9.008 -5.307 74.551 1.00 78.31 94 SER A N 1
ATOM 719 C CA . SER A 1 94 ? -8.260 -4.636 75.623 1.00 78.31 94 SER A CA 1
ATOM 720 C C . SER A 1 94 ? -9.195 -4.093 76.708 1.00 78.31 94 SER A C 1
ATOM 722 O O . SER A 1 94 ? -8.974 -4.355 77.886 1.00 78.31 94 SER A O 1
ATOM 724 N N . ASP A 1 95 ? -10.291 -3.434 76.322 1.00 74.94 95 ASP A N 1
ATOM 725 C CA . ASP A 1 95 ? -11.274 -2.886 77.271 1.00 74.94 95 ASP A CA 1
ATOM 726 C C . ASP A 1 95 ? -12.014 -3.980 78.065 1.00 74.94 95 ASP A C 1
ATOM 728 O O . ASP A 1 95 ? -12.488 -3.759 79.181 1.00 74.94 95 ASP A O 1
ATOM 732 N N . ARG A 1 96 ? -12.137 -5.187 77.498 1.00 69.44 96 ARG A N 1
ATOM 733 C CA . ARG A 1 96 ? -12.817 -6.316 78.149 1.00 69.44 96 ARG A CA 1
ATOM 734 C C . ARG A 1 96 ? -11.944 -7.024 79.175 1.00 69.44 96 ARG A C 1
ATOM 736 O O . ARG A 1 96 ? -12.494 -7.499 80.169 1.00 69.44 96 ARG A O 1
ATOM 743 N N . VAL A 1 97 ? -10.628 -7.071 78.972 1.00 67.25 97 VAL A N 1
ATOM 744 C CA . VAL A 1 97 ? -9.686 -7.648 79.947 1.00 67.25 97 VAL A CA 1
ATOM 745 C C . VAL A 1 97 ? -9.803 -6.918 81.290 1.00 67.25 97 VAL A C 1
ATOM 747 O O . VAL A 1 97 ? -9.973 -7.568 82.321 1.00 67.25 97 VAL A O 1
ATOM 750 N N . ASP A 1 98 ? -9.900 -5.587 81.269 1.00 61.16 98 ASP A N 1
ATOM 751 C CA . ASP A 1 98 ? -10.051 -4.776 82.483 1.00 61.16 98 ASP A CA 1
ATOM 752 C C . ASP A 1 98 ? -11.396 -5.037 83.205 1.00 61.16 98 ASP A C 1
ATOM 754 O O . ASP A 1 98 ? -11.476 -5.023 84.435 1.00 61.16 98 ASP A O 1
ATOM 758 N N . THR A 1 99 ? -12.474 -5.341 82.468 1.00 60.56 99 THR A N 1
ATOM 759 C CA . THR A 1 99 ? -13.783 -5.649 83.081 1.00 60.56 99 THR A CA 1
ATOM 760 C C . THR A 1 99 ? -13.848 -7.016 83.758 1.00 60.56 99 THR A C 1
ATOM 762 O O . THR A 1 99 ? -14.602 -7.169 84.722 1.00 60.56 99 THR A O 1
ATOM 765 N N . VAL A 1 100 ? -13.060 -7.991 83.293 1.00 61.75 100 VAL A N 1
ATOM 766 C CA . VAL A 1 100 ? -13.013 -9.342 83.873 1.00 61.75 100 VAL A CA 1
ATOM 767 C C . VAL A 1 100 ? -12.182 -9.343 85.156 1.00 61.75 100 VAL A C 1
ATOM 769 O O . VAL A 1 100 ? -12.646 -9.871 86.165 1.00 61.75 100 VAL A O 1
ATOM 772 N N . GLU A 1 101 ? -11.036 -8.654 85.175 1.00 62.66 101 GLU A N 1
ATOM 773 C CA . GLU A 1 101 ? -10.234 -8.484 86.397 1.00 62.66 101 GLU A CA 1
ATOM 774 C C . GLU A 1 101 ? -11.007 -7.716 87.488 1.00 62.66 101 GLU A C 1
ATOM 776 O O . GLU A 1 101 ? -10.995 -8.095 88.663 1.00 62.66 101 GLU A O 1
ATOM 781 N N . LEU A 1 102 ? -11.780 -6.691 87.102 1.00 61.22 102 LEU A N 1
ATOM 782 C CA . LEU A 1 102 ? -12.677 -5.975 88.016 1.00 61.22 102 LEU A CA 1
ATOM 783 C C . LEU A 1 102 ? -13.853 -6.840 88.496 1.00 61.22 102 LEU A C 1
ATOM 785 O O . LEU A 1 102 ? -14.263 -6.728 89.655 1.00 61.22 102 LEU A O 1
ATOM 789 N N . GLN A 1 103 ? -14.417 -7.701 87.643 1.00 61.09 103 GLN A N 1
ATOM 790 C CA . GLN A 1 103 ? -15.498 -8.607 88.040 1.00 61.09 103 GLN A CA 1
ATOM 791 C C . GLN A 1 103 ? -15.024 -9.670 89.029 1.00 61.09 103 GLN A C 1
ATOM 793 O O . GLN A 1 103 ? -15.733 -9.901 90.013 1.00 61.09 103 GLN A O 1
ATOM 798 N N . ASP A 1 104 ? -13.832 -10.234 88.833 1.00 66.06 104 ASP A N 1
ATOM 799 C CA . ASP A 1 104 ? -13.254 -11.225 89.739 1.00 66.06 104 ASP A CA 1
ATOM 800 C C . ASP A 1 104 ? -12.971 -10.630 91.129 1.00 66.06 104 ASP A C 1
ATOM 802 O O . ASP A 1 104 ? -13.357 -11.228 92.146 1.00 66.06 104 ASP A O 1
ATOM 806 N N . GLU A 1 105 ? -12.452 -9.399 91.198 1.00 68.50 105 GLU A N 1
ATOM 807 C CA . GLU A 1 105 ? -12.237 -8.681 92.462 1.00 68.50 105 GLU A CA 1
ATOM 808 C C . GLU A 1 105 ? -13.568 -8.283 93.140 1.00 68.50 105 GLU A C 1
ATOM 810 O O . GLU A 1 105 ? -13.717 -8.413 94.359 1.00 68.50 105 GLU A O 1
ATOM 815 N N . ILE A 1 106 ? -14.608 -7.920 92.373 1.00 68.50 106 ILE A N 1
ATOM 816 C CA . ILE A 1 106 ? -15.966 -7.688 92.905 1.00 68.50 106 ILE A CA 1
ATOM 817 C C . ILE A 1 106 ? -16.560 -8.975 93.496 1.00 68.50 106 ILE A C 1
ATOM 819 O O . ILE A 1 106 ? -17.194 -8.936 94.559 1.00 68.50 106 ILE A O 1
ATOM 823 N N . THR A 1 107 ? -16.368 -10.134 92.861 1.00 70.38 107 THR A N 1
ATOM 824 C CA . THR A 1 107 ? -16.795 -11.421 93.435 1.00 70.38 107 THR A CA 1
ATOM 825 C C . THR A 1 107 ? -15.991 -11.817 94.671 1.00 70.38 107 THR A C 1
ATOM 827 O O . THR A 1 107 ? -16.573 -12.380 95.607 1.00 70.38 107 THR A O 1
ATOM 830 N N . ARG A 1 108 ? -14.696 -11.480 94.737 1.00 73.69 108 ARG A N 1
ATOM 831 C CA . ARG A 1 108 ? -13.856 -11.684 95.927 1.00 73.69 108 ARG A CA 1
ATOM 832 C C . ARG A 1 108 ? -14.354 -10.852 97.113 1.00 73.69 108 ARG A C 1
ATOM 834 O O . ARG A 1 108 ? -14.627 -11.408 98.180 1.00 73.69 108 ARG A O 1
ATOM 841 N N . LEU A 1 109 ? -14.602 -9.560 96.894 1.00 71.88 109 LEU A N 1
ATOM 842 C CA . LEU A 1 109 ? -15.122 -8.631 97.905 1.00 71.88 109 LEU A CA 1
ATOM 843 C C . LEU A 1 109 ? -16.547 -8.996 98.365 1.00 71.88 109 LEU A C 1
ATOM 845 O O . LEU A 1 109 ? -16.877 -8.892 99.551 1.00 71.88 109 LEU A O 1
ATOM 849 N N . ARG A 1 110 ? -17.405 -9.505 97.467 1.00 68.81 110 ARG A N 1
ATOM 850 C CA . ARG A 1 110 ? -18.740 -10.020 97.836 1.00 68.81 110 ARG A CA 1
ATOM 851 C C . ARG A 1 110 ? -18.667 -11.264 98.729 1.00 68.81 110 ARG A C 1
ATOM 853 O O . ARG A 1 110 ? -19.476 -11.389 99.653 1.00 68.81 110 ARG A O 1
ATOM 860 N N . LYS A 1 111 ? -17.690 -12.154 98.514 1.00 65.62 111 LYS A N 1
ATOM 861 C CA . LYS A 1 111 ? -17.451 -13.312 99.395 1.00 65.62 111 LYS A CA 1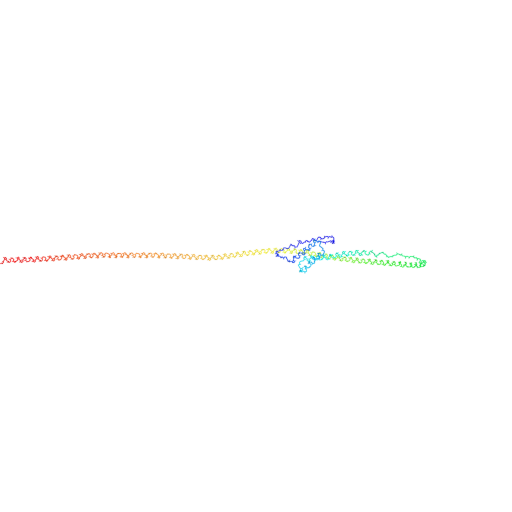
ATOM 862 C C . LYS A 1 111 ? -16.982 -12.885 100.789 1.00 65.62 111 LYS A C 1
ATOM 864 O O . LYS A 1 111 ? -17.474 -13.448 101.767 1.00 65.62 111 LYS A O 1
ATOM 869 N N . GLU A 1 112 ? -16.120 -11.878 100.914 1.00 66.81 112 GLU A N 1
ATOM 870 C CA . GLU A 1 112 ? -15.695 -11.350 102.224 1.00 66.81 112 GLU A CA 1
ATOM 871 C C . GLU A 1 112 ? -16.843 -10.673 102.990 1.00 66.81 112 GLU A C 1
ATOM 873 O O . GLU A 1 112 ? -17.037 -10.947 104.178 1.00 66.81 112 GLU A O 1
ATOM 878 N N . LYS A 1 113 ? -17.697 -9.899 102.305 1.00 66.25 113 LYS A N 1
ATOM 879 C CA . LYS A 1 113 ? -18.880 -9.260 102.911 1.00 66.25 113 LYS A CA 1
ATOM 880 C C . LYS A 1 113 ? -19.879 -10.275 103.491 1.00 66.25 113 LYS A C 1
ATOM 882 O O . LYS A 1 113 ? -20.439 -10.051 104.562 1.00 66.25 113 LYS A O 1
ATOM 887 N N . SER A 1 114 ? -20.061 -11.423 102.831 1.00 58.31 114 SER A N 1
ATOM 888 C CA . SER A 1 114 ? -20.943 -12.501 103.315 1.00 58.31 114 SER A CA 1
ATOM 889 C C . SER A 1 114 ? -20.417 -13.234 104.561 1.00 58.31 114 SER A C 1
ATOM 891 O O . SER A 1 114 ? -21.205 -13.805 105.315 1.00 58.31 114 SER A O 1
ATOM 893 N N . LYS A 1 115 ? -19.099 -13.186 104.817 1.00 56.31 115 LYS A N 1
ATOM 894 C CA . LYS A 1 115 ? -18.477 -13.767 106.019 1.00 56.31 115 LYS A CA 1
ATOM 895 C C . LYS A 1 115 ? -18.579 -12.847 107.241 1.00 56.31 115 LYS A C 1
ATOM 897 O O . LYS A 1 115 ? -18.679 -13.355 108.353 1.00 56.31 115 LYS A O 1
ATOM 902 N N . LEU A 1 116 ? -18.617 -11.525 107.048 1.00 54.03 116 LEU A N 1
ATOM 903 C CA . LEU A 1 116 ? -18.834 -10.551 108.130 1.00 54.03 116 LEU A CA 1
ATOM 904 C C . LEU A 1 116 ? -20.298 -10.484 108.601 1.00 54.03 116 LEU A C 1
ATOM 906 O O . LEU A 1 116 ? -20.538 -10.308 109.790 1.00 54.03 116 LEU A O 1
ATOM 910 N N . ALA A 1 117 ? -21.273 -10.711 107.713 1.00 51.78 117 ALA A N 1
ATOM 911 C CA . ALA A 1 117 ? -22.703 -10.646 108.047 1.00 51.78 117 ALA A CA 1
ATOM 912 C C . ALA A 1 117 ? -23.239 -11.839 108.873 1.00 51.78 117 ALA A C 1
ATOM 914 O O . ALA A 1 117 ? -24.359 -11.788 109.365 1.00 51.78 117 ALA A O 1
ATOM 915 N N . ARG A 1 118 ? -22.459 -12.916 109.053 1.00 49.62 118 ARG A N 1
ATOM 916 C CA . ARG A 1 118 ? -22.845 -14.093 109.864 1.00 49.62 118 ARG A CA 1
ATOM 917 C C . ARG A 1 118 ? -22.291 -14.075 111.296 1.00 49.62 118 ARG A C 1
ATOM 919 O O . ARG A 1 118 ? -22.361 -15.092 111.976 1.00 49.62 118 ARG A O 1
ATOM 926 N N . LYS A 1 119 ? -21.727 -12.951 111.759 1.00 43.66 119 LYS A N 1
ATOM 927 C CA . LYS A 1 119 ? -21.047 -12.853 113.066 1.00 43.66 119 LYS A CA 1
ATOM 928 C C . LYS A 1 119 ? -21.696 -11.879 114.066 1.00 43.66 119 LYS A C 1
ATOM 930 O O . LYS A 1 119 ? -21.098 -11.622 115.103 1.00 43.66 119 LYS A O 1
ATOM 935 N N . THR A 1 120 ? -22.887 -11.347 113.778 1.00 48.56 120 THR A N 1
ATOM 936 C CA . THR A 1 120 ? -23.484 -10.230 114.548 1.00 48.56 120 THR A CA 1
ATOM 937 C C . THR A 1 120 ? -24.960 -10.387 114.919 1.00 48.56 120 THR A C 1
ATOM 939 O O . THR A 1 120 ? -25.607 -9.381 115.177 1.00 48.56 120 THR A O 1
ATOM 942 N N . GLU A 1 121 ? -25.525 -11.597 114.982 1.00 44.66 121 GLU A N 1
ATOM 943 C CA . GLU A 1 121 ? -26.952 -11.708 115.338 1.00 44.66 121 GLU A CA 1
ATOM 944 C C . GLU A 1 121 ? -27.355 -13.056 115.960 1.00 44.66 121 GLU A C 1
ATOM 946 O O . GLU A 1 121 ? -28.168 -13.778 115.402 1.00 44.66 121 GLU A O 1
ATOM 951 N N . VAL A 1 122 ? -26.794 -13.401 117.127 1.00 40.16 122 VAL A N 1
ATOM 952 C CA . VAL A 1 122 ? -27.442 -14.290 118.119 1.00 40.16 122 VAL A CA 1
ATOM 953 C C . VAL A 1 122 ? -26.890 -13.950 119.510 1.00 40.16 122 VAL A C 1
ATOM 955 O O . VAL A 1 122 ? -25.849 -14.476 119.872 1.00 40.16 122 VAL A O 1
ATOM 958 N N . GLU A 1 123 ? -27.549 -13.054 120.256 1.00 38.09 123 GLU A N 1
ATOM 959 C CA . GLU A 1 123 ? -27.583 -13.017 121.738 1.00 38.09 123 GLU A CA 1
ATOM 960 C C . GLU A 1 123 ? -28.399 -11.797 122.207 1.00 38.09 123 GLU A C 1
ATOM 962 O O . GLU A 1 123 ? -27.863 -10.715 122.434 1.00 38.09 123 GLU A O 1
ATOM 967 N N . SER A 1 124 ? -29.727 -11.947 122.306 1.00 33.69 124 SER A N 1
ATOM 968 C CA . SER A 1 124 ? -30.592 -10.942 122.940 1.00 33.69 124 SER A CA 1
ATOM 969 C C . SER A 1 124 ? -31.974 -11.512 123.318 1.00 33.69 124 SER A C 1
ATOM 971 O O . SER A 1 124 ? -32.910 -11.486 122.526 1.00 33.69 124 SER A O 1
ATOM 973 N N . ILE A 1 125 ? -32.066 -11.941 124.588 1.00 33.25 125 ILE A N 1
ATOM 974 C CA . ILE A 1 125 ? -33.224 -11.838 125.508 1.00 33.25 125 ILE A CA 1
ATOM 975 C C . ILE A 1 125 ? -34.262 -12.986 125.528 1.00 33.25 125 ILE A C 1
ATOM 977 O O . ILE A 1 125 ? -34.961 -13.244 124.556 1.00 33.25 125 ILE A O 1
ATOM 981 N N . TRP A 1 126 ? -34.385 -13.603 126.716 1.00 30.94 126 TRP A N 1
ATOM 982 C CA . TRP A 1 126 ? -35.561 -13.832 127.606 1.00 30.94 126 TRP A CA 1
ATOM 983 C C . TRP A 1 126 ? -35.101 -14.920 128.615 1.00 30.94 126 TRP A C 1
ATOM 985 O O . TRP A 1 126 ? -34.454 -15.873 128.206 1.00 30.94 126 TRP A O 1
ATOM 995 N N . SER A 1 127 ? -35.265 -14.876 129.941 1.00 29.38 127 SER A N 1
ATOM 996 C CA . SER A 1 127 ? -36.321 -14.349 130.814 1.00 29.38 127 SER A CA 1
ATOM 997 C C . SER A 1 127 ? -35.865 -14.431 132.289 1.00 29.38 127 SER A C 1
ATOM 999 O O . SER A 1 127 ? -35.194 -15.399 132.650 1.00 29.38 127 SER A O 1
ATOM 1001 N N . LEU A 1 128 ? -36.307 -13.523 133.167 1.00 29.45 128 LEU A N 1
ATOM 1002 C CA . LEU A 1 128 ? -36.285 -13.718 134.626 1.00 29.45 128 LEU A CA 1
ATOM 1003 C C . LEU A 1 128 ? -37.555 -13.146 135.269 1.00 29.45 128 LEU A C 1
ATOM 1005 O O . LEU A 1 128 ? -37.929 -12.013 134.982 1.00 29.45 128 LEU A O 1
ATOM 1009 N N . GLY A 1 129 ? -38.110 -13.914 136.212 1.00 29.27 129 GLY A N 1
ATOM 1010 C CA . GLY A 1 129 ? -38.666 -13.378 137.457 1.00 29.27 129 GLY A CA 1
ATOM 1011 C C . GLY A 1 129 ? -40.186 -13.409 137.612 1.00 29.27 129 GLY A C 1
ATOM 1012 O O . GLY A 1 129 ? -40.880 -12.536 137.106 1.00 29.27 129 GLY A O 1
ATOM 1013 N N . SER A 1 130 ? -40.679 -14.350 138.423 1.00 29.23 130 SER A N 1
ATOM 1014 C CA . SER A 1 130 ? -41.963 -14.252 139.126 1.00 29.23 130 SER A CA 1
ATOM 1015 C C . SER A 1 130 ? -41.695 -14.288 140.625 1.00 29.23 130 SER A C 1
ATOM 1017 O O . SER A 1 130 ? -40.957 -15.172 141.053 1.00 29.23 130 SER A O 1
ATOM 1019 N N . GLU A 1 131 ? -42.351 -13.437 141.410 1.00 29.84 131 GLU A N 1
ATOM 1020 C CA . GLU A 1 131 ? -42.729 -13.771 142.785 1.00 29.84 131 GLU A CA 1
ATOM 1021 C C . GLU A 1 131 ? -43.864 -12.863 143.285 1.00 29.84 131 GLU A C 1
ATOM 1023 O O . GLU A 1 131 ? -43.803 -11.65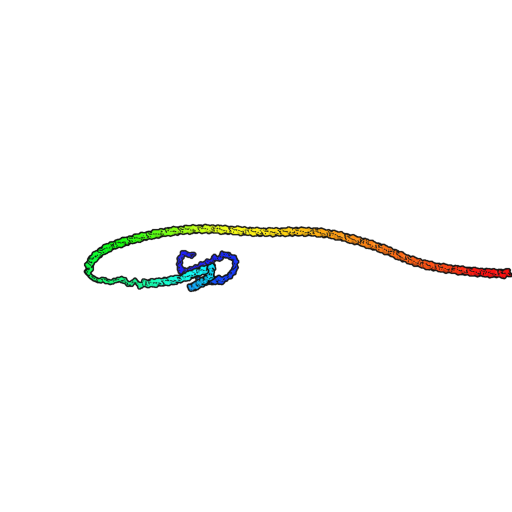2 143.101 1.00 29.84 131 GLU A O 1
ATOM 1028 N N . ALA A 1 132 ? -44.846 -13.517 143.924 1.00 32.00 132 ALA A N 1
ATOM 1029 C CA . ALA A 1 132 ? -45.666 -13.077 145.063 1.00 32.00 132 ALA A CA 1
ATOM 1030 C C . ALA A 1 132 ? -46.595 -11.840 144.917 1.00 32.00 132 ALA A C 1
ATOM 1032 O O . ALA A 1 132 ? -46.253 -10.845 144.303 1.00 32.00 132 ALA A O 1
ATOM 1033 N N . THR A 1 133 ? -47.800 -11.757 145.491 1.00 39.56 133 THR A N 1
ATOM 1034 C CA . THR A 1 133 ? -48.639 -12.660 146.304 1.00 39.56 133 THR A CA 1
ATOM 1035 C C . THR A 1 133 ? -50.030 -12.023 146.427 1.00 39.56 133 THR A C 1
ATOM 1037 O O . THR A 1 133 ? -50.133 -10.813 146.597 1.00 39.56 133 THR A O 1
ATOM 1040 N N . ASP A 1 134 ? -51.067 -12.858 146.356 1.00 43.66 134 ASP A N 1
ATOM 1041 C CA . ASP A 1 134 ? -52.366 -12.866 147.063 1.00 43.66 134 ASP A CA 1
ATOM 1042 C C . ASP A 1 134 ? -53.259 -11.613 147.258 1.00 43.66 134 ASP A C 1
ATOM 1044 O O . ASP A 1 134 ? -54.445 -11.797 147.520 1.00 43.66 134 ASP A O 1
ATOM 1048 N N . GLU A 1 135 ? -52.826 -10.381 146.983 1.00 46.44 135 GLU A N 1
ATOM 1049 C CA . GLU A 1 135 ? -53.747 -9.273 146.621 1.00 46.44 135 GLU A CA 1
ATOM 1050 C C . GLU A 1 135 ? -54.249 -9.417 145.171 1.00 46.44 135 GLU A C 1
ATOM 1052 O O . GLU A 1 135 ? -55.268 -8.852 144.762 1.00 46.44 135 GLU A O 1
ATOM 1057 N N . LEU A 1 136 ? -53.568 -10.281 144.413 1.00 46.34 136 LEU A N 1
ATOM 1058 C CA . LEU A 1 136 ? -53.903 -10.686 143.058 1.00 46.34 136 LEU A CA 1
ATOM 1059 C C . LEU A 1 136 ? -55.164 -11.541 142.968 1.00 46.34 136 LEU A C 1
ATOM 1061 O O . LEU A 1 136 ? -55.608 -11.751 141.855 1.00 46.34 136 LEU A O 1
ATOM 1065 N N . ARG A 1 137 ? -55.762 -12.040 144.060 1.00 48.91 137 ARG A N 1
ATOM 1066 C CA . ARG A 1 137 ? -56.958 -12.905 143.974 1.00 48.91 137 ARG A CA 1
ATOM 1067 C C . ARG A 1 137 ? -58.268 -12.110 143.864 1.00 48.91 137 ARG A C 1
ATOM 1069 O O . ARG A 1 137 ? -59.132 -12.473 143.072 1.00 48.91 137 ARG A O 1
ATOM 1076 N N . ASP A 1 138 ? -58.365 -10.970 144.545 1.00 49.41 138 ASP A N 1
ATOM 1077 C CA . ASP A 1 138 ? -59.502 -10.047 144.390 1.00 49.41 138 ASP A CA 1
ATOM 1078 C C . ASP A 1 138 ? -59.311 -9.103 143.194 1.00 49.41 138 ASP A C 1
ATOM 1080 O O . ASP A 1 138 ? -60.278 -8.742 142.515 1.00 49.41 138 ASP A O 1
ATOM 1084 N N . GLN A 1 139 ? -58.055 -8.783 142.848 1.00 52.09 139 GLN A N 1
ATOM 1085 C CA . GLN A 1 139 ? -57.748 -8.261 141.519 1.00 52.09 139 GLN A CA 1
ATOM 1086 C C . GLN A 1 139 ? -58.003 -9.317 140.439 1.00 52.09 139 GLN A C 1
ATOM 1088 O O . GLN A 1 139 ? -58.513 -8.928 139.404 1.00 52.09 139 GLN A O 1
ATOM 1093 N N . ALA A 1 140 ? -57.763 -10.618 140.661 1.00 53.31 140 ALA A N 1
ATOM 1094 C CA . ALA A 1 140 ? -58.039 -11.676 139.680 1.00 53.31 140 ALA A CA 1
ATOM 1095 C C . ALA A 1 140 ? -59.524 -11.798 139.369 1.00 53.31 140 ALA A C 1
ATOM 1097 O O . ALA A 1 140 ? -59.839 -11.963 138.210 1.00 53.31 140 ALA A O 1
ATOM 1098 N N . ALA A 1 141 ? -60.445 -11.638 140.324 1.00 58.34 141 ALA A N 1
ATOM 1099 C CA . ALA A 1 141 ? -61.879 -11.662 140.009 1.00 58.34 141 ALA A CA 1
ATOM 1100 C C . ALA A 1 141 ? -62.315 -10.439 139.171 1.00 58.34 141 ALA A C 1
ATOM 1102 O O . ALA A 1 141 ? -63.095 -10.554 138.226 1.00 58.34 141 ALA A O 1
ATOM 1103 N N . LYS A 1 142 ? -61.765 -9.254 139.471 1.00 58.94 142 LYS A N 1
ATOM 1104 C CA . LYS A 1 142 ? -62.016 -8.023 138.699 1.00 58.94 142 LYS A CA 1
ATOM 1105 C C . LYS A 1 142 ? -61.321 -8.052 137.333 1.00 58.94 142 LYS A C 1
ATOM 1107 O O . LYS A 1 142 ? -61.875 -7.571 136.348 1.00 58.94 142 LYS A O 1
ATOM 1112 N N . LEU A 1 143 ? -60.139 -8.660 137.281 1.00 60.72 143 LEU A N 1
ATOM 1113 C CA . LEU A 1 143 ? -59.387 -8.966 136.076 1.00 60.72 143 LEU A CA 1
ATOM 1114 C C . LEU A 1 143 ? -60.050 -10.093 135.296 1.00 60.72 143 LEU A C 1
ATOM 1116 O O . LEU A 1 143 ? -59.952 -10.051 134.096 1.00 60.72 143 LEU A O 1
ATOM 1120 N N . GLU A 1 144 ? -60.760 -11.046 135.898 1.00 65.00 144 GLU A N 1
ATOM 1121 C CA . GLU A 1 144 ? -61.501 -12.116 135.212 1.00 65.00 144 GLU A CA 1
ATOM 1122 C C . GLU A 1 144 ? -62.760 -11.569 134.537 1.00 65.00 144 GLU A C 1
ATOM 1124 O O . GLU A 1 144 ? -63.099 -11.993 133.436 1.00 65.00 144 GLU A O 1
ATOM 1129 N N . GLU A 1 145 ? -63.436 -10.600 135.159 1.00 66.06 145 GLU A N 1
ATOM 1130 C CA . GLU A 1 145 ? -64.528 -9.841 134.536 1.00 66.06 145 GLU A CA 1
ATOM 1131 C C . GLU A 1 145 ? -63.989 -8.948 133.403 1.00 66.06 145 GLU A C 1
ATOM 1133 O O . GLU A 1 145 ? -64.554 -8.913 132.309 1.00 66.06 145 GLU A O 1
ATOM 1138 N N . GLN A 1 146 ? -62.848 -8.278 133.619 1.00 70.25 146 GLN A N 1
ATOM 1139 C CA . GLN A 1 146 ? -62.152 -7.532 132.567 1.00 70.25 146 GLN A CA 1
ATOM 1140 C C . GLN A 1 146 ? -61.603 -8.452 131.475 1.00 70.25 146 GLN A C 1
ATOM 1142 O O . GLN A 1 146 ? -61.673 -8.079 130.318 1.00 70.25 146 GLN A O 1
ATOM 1147 N N . ILE A 1 147 ? -61.124 -9.652 131.799 1.00 71.75 147 ILE A N 1
ATOM 1148 C CA . ILE A 1 147 ? -60.643 -10.669 130.860 1.00 71.75 147 ILE A CA 1
ATOM 1149 C C . ILE A 1 147 ? -61.831 -11.181 130.071 1.00 71.75 147 ILE A C 1
ATOM 1151 O O . ILE A 1 147 ? -61.725 -11.213 128.863 1.00 71.75 147 ILE A O 1
ATOM 1155 N N . ARG A 1 148 ? -62.990 -11.460 130.681 1.00 72.31 148 ARG A N 1
ATOM 1156 C CA . ARG A 1 148 ? -64.204 -11.817 129.932 1.00 72.31 148 ARG A CA 1
ATOM 1157 C C . ARG A 1 148 ? -64.670 -10.682 129.021 1.00 72.31 148 ARG A C 1
ATOM 1159 O O . ARG A 1 148 ? -65.007 -10.934 127.870 1.00 72.31 148 ARG A O 1
ATOM 1166 N N . SER A 1 149 ? -64.650 -9.432 129.486 1.00 75.19 149 SER A N 1
ATOM 1167 C CA . SER A 1 149 ? -64.953 -8.260 128.647 1.00 75.19 149 SER A CA 1
ATOM 1168 C C . SER A 1 149 ? -63.949 -8.106 127.500 1.00 75.19 149 SER A C 1
ATOM 1170 O O . SER A 1 149 ? -64.343 -7.876 126.359 1.00 75.19 149 SER A O 1
ATOM 1172 N N . LEU A 1 150 ? -62.659 -8.281 127.782 1.00 73.88 150 LEU A N 1
ATOM 1173 C CA . LEU A 1 150 ? -61.572 -8.232 126.810 1.00 73.88 150 LEU A CA 1
ATOM 1174 C C . LEU A 1 150 ? -61.584 -9.447 125.884 1.00 73.88 150 LEU A C 1
ATOM 1176 O O . LEU A 1 150 ? -61.169 -9.316 124.748 1.00 73.88 150 LEU A O 1
ATOM 1180 N N . GLU A 1 151 ? -62.077 -10.605 126.310 1.00 76.38 151 GLU A N 1
ATOM 1181 C CA . GLU A 1 151 ? -62.274 -11.807 125.498 1.00 76.38 151 GLU A CA 1
ATOM 1182 C C . GLU A 1 151 ? -63.463 -11.625 124.558 1.00 76.38 151 GLU A C 1
ATOM 1184 O O . GLU A 1 151 ? -63.388 -12.031 123.402 1.00 76.38 151 GLU A O 1
ATOM 1189 N N . TYR A 1 152 ? -64.527 -10.944 124.997 1.00 75.00 152 TYR A N 1
ATOM 1190 C CA . TYR A 1 152 ? -65.616 -10.514 124.119 1.00 75.00 152 TYR A CA 1
ATOM 1191 C C . TYR A 1 152 ? -65.158 -9.452 123.112 1.00 75.00 152 TYR A C 1
ATOM 1193 O O . TYR A 1 152 ? -65.487 -9.553 121.926 1.00 75.00 152 TYR A O 1
ATOM 1201 N N . GLU A 1 153 ? -64.369 -8.462 123.539 1.00 76.88 153 GLU A N 1
ATOM 1202 C CA . GLU A 1 153 ? -63.757 -7.485 122.632 1.00 76.88 153 GLU A CA 1
ATOM 1203 C C . GLU A 1 153 ? -62.749 -8.142 121.689 1.00 76.88 153 GLU A C 1
ATOM 1205 O O . GLU A 1 153 ? -62.763 -7.851 120.497 1.00 76.88 153 GLU A O 1
ATOM 1210 N N . LYS A 1 154 ? -61.939 -9.084 122.177 1.00 75.31 154 LYS A N 1
ATOM 1211 C CA . LYS A 1 154 ? -60.983 -9.873 121.398 1.00 75.31 154 LYS A CA 1
ATOM 1212 C C . LYS A 1 154 ? -61.704 -10.737 120.377 1.00 75.31 154 LYS A C 1
ATOM 1214 O O . LYS A 1 154 ? -61.349 -10.660 119.216 1.00 75.31 154 LYS A O 1
ATOM 1219 N N . ALA A 1 155 ? -62.767 -11.450 120.741 1.00 75.69 155 ALA A N 1
ATOM 1220 C CA . ALA A 1 155 ? -63.579 -12.214 119.792 1.00 75.69 155 ALA A CA 1
ATOM 1221 C C . ALA A 1 155 ? -64.303 -11.307 118.774 1.00 75.69 155 ALA A C 1
ATOM 1223 O O . ALA A 1 155 ? -64.599 -11.720 117.649 1.00 75.69 155 ALA A O 1
ATOM 1224 N N . GLY A 1 156 ? -64.613 -10.062 119.152 1.00 78.38 156 GLY A N 1
ATOM 1225 C CA . GLY A 1 156 ? -65.117 -9.029 118.246 1.00 78.38 156 GLY A CA 1
ATOM 1226 C C . GLY A 1 156 ? -64.040 -8.483 117.301 1.00 78.38 156 GLY A C 1
ATOM 1227 O O . GLY A 1 156 ? -64.315 -8.257 116.123 1.00 78.38 156 GLY A O 1
ATOM 1228 N N . LEU A 1 157 ? -62.815 -8.299 117.793 1.00 77.94 157 LEU A N 1
ATOM 1229 C CA . LEU A 1 157 ? -61.650 -7.866 117.024 1.00 77.94 157 LEU A CA 1
ATOM 1230 C C . LEU A 1 157 ? -61.137 -8.976 116.107 1.00 77.94 157 LEU A C 1
ATOM 1232 O O . LEU A 1 157 ? -60.851 -8.689 114.957 1.00 77.94 157 LEU A O 1
ATOM 1236 N N . GLU A 1 158 ? -61.100 -10.227 116.554 1.00 77.12 158 GLU A N 1
ATOM 1237 C CA . GLU A 1 158 ? -60.764 -11.408 115.753 1.00 77.12 158 GLU A CA 1
ATOM 1238 C C . GLU A 1 158 ? -61.754 -11.563 114.601 1.00 77.12 158 GLU A C 1
ATOM 1240 O O . GLU A 1 158 ? -61.328 -11.693 113.461 1.00 77.12 158 GLU A O 1
ATOM 1245 N N . ARG A 1 159 ? -63.063 -11.396 114.845 1.00 78.88 159 ARG A N 1
ATOM 1246 C CA . ARG A 1 159 ? -64.055 -11.340 113.757 1.00 78.88 159 ARG A CA 1
ATOM 1247 C C . ARG A 1 159 ? -63.818 -10.184 112.789 1.00 78.88 159 ARG A C 1
ATOM 1249 O O . ARG A 1 159 ? -63.950 -10.379 111.587 1.00 78.88 159 ARG A O 1
ATOM 1256 N N . LYS A 1 160 ? -63.452 -8.994 113.279 1.00 78.69 160 LYS A N 1
ATOM 1257 C CA . LYS A 1 160 ? -63.104 -7.855 112.411 1.00 78.69 160 LYS A CA 1
ATOM 1258 C C . LYS A 1 160 ? -61.813 -8.100 111.627 1.00 78.69 160 LYS A C 1
ATOM 1260 O O . LYS A 1 160 ? -61.729 -7.679 110.482 1.00 78.69 160 LYS A O 1
ATOM 1265 N N . VAL A 1 161 ? -60.822 -8.766 112.215 1.00 79.88 161 VAL A N 1
ATOM 1266 C CA . VAL A 1 161 ? -59.561 -9.136 111.558 1.00 79.88 161 VAL A CA 1
ATOM 1267 C C . VAL A 1 161 ? -59.815 -10.192 110.489 1.00 79.88 161 VAL A C 1
ATOM 1269 O O . VAL A 1 161 ? -59.327 -10.027 109.379 1.00 79.88 161 VAL A O 1
ATOM 1272 N N . GLU A 1 162 ? -60.627 -11.208 110.777 1.00 82.25 162 GLU A N 1
ATOM 1273 C CA . GLU A 1 162 ? -61.076 -12.211 109.806 1.00 82.25 162 GLU A CA 1
ATOM 1274 C C . GLU A 1 162 ? -61.837 -11.538 108.653 1.00 82.25 162 GLU A C 1
ATOM 1276 O O . GLU A 1 162 ? -61.537 -11.763 107.485 1.00 82.25 162 GLU A O 1
ATOM 1281 N N . GLU A 1 163 ? -62.764 -10.626 108.961 1.00 83.94 163 GLU A N 1
ATOM 1282 C CA . GLU A 1 163 ? -63.525 -9.877 107.957 1.00 83.94 163 GLU A CA 1
ATOM 1283 C C . GLU A 1 163 ? -62.618 -8.977 107.098 1.00 83.94 163 GLU A C 1
ATOM 1285 O O . GLU A 1 163 ? -62.796 -8.889 105.882 1.00 83.94 163 GLU A O 1
ATOM 1290 N N . VAL A 1 164 ? -61.618 -8.325 107.699 1.00 80.75 164 VAL A N 1
ATOM 1291 C CA . VAL A 1 164 ? -60.612 -7.533 106.975 1.00 80.75 164 VAL A CA 1
ATOM 1292 C C . VAL A 1 164 ? -59.703 -8.431 106.136 1.00 80.75 164 VAL A C 1
ATOM 1294 O O . VAL A 1 164 ? -59.411 -8.072 104.999 1.00 80.75 164 VAL A O 1
ATOM 1297 N N . ALA A 1 165 ? -59.297 -9.596 106.639 1.00 78.25 165 ALA A N 1
ATOM 1298 C CA . ALA A 1 165 ? -58.467 -10.556 105.916 1.00 78.25 165 ALA A CA 1
ATOM 1299 C C . ALA A 1 165 ? -59.211 -11.154 104.714 1.00 78.25 165 ALA A C 1
ATOM 1301 O O . ALA A 1 165 ? -58.631 -11.268 103.636 1.00 78.25 165 ALA A O 1
ATOM 1302 N N . VAL A 1 166 ? -60.505 -11.461 104.857 1.00 83.94 166 VAL A N 1
ATOM 1303 C CA . VAL A 1 166 ? -61.372 -11.887 103.748 1.00 83.94 166 VAL A CA 1
ATOM 1304 C C . VAL A 1 166 ? -61.497 -10.766 102.716 1.00 83.94 166 VAL A C 1
ATOM 1306 O O . VAL A 1 166 ? -61.205 -10.992 101.546 1.00 83.94 166 VAL A O 1
ATOM 1309 N N . LYS A 1 167 ? -61.801 -9.528 103.136 1.00 84.31 167 LYS A N 1
ATOM 1310 C CA . LYS A 1 167 ? -61.876 -8.371 102.221 1.00 84.31 167 LYS A CA 1
ATOM 1311 C C . LYS A 1 167 ? -60.548 -8.088 101.511 1.00 84.31 167 LYS A C 1
ATOM 1313 O O . LYS A 1 167 ? -60.546 -7.736 100.333 1.00 84.31 167 LYS A O 1
ATOM 1318 N N . GLN A 1 168 ? -59.418 -8.236 102.201 1.00 83.56 168 GLN A N 1
ATOM 1319 C CA . GLN A 1 168 ? -58.089 -8.096 101.605 1.00 83.56 168 GLN A CA 1
ATOM 1320 C C . GLN A 1 168 ? -57.793 -9.225 100.620 1.00 83.56 168 GLN A C 1
ATOM 1322 O O . GLN A 1 168 ? -57.294 -8.948 99.533 1.00 83.56 168 GLN A O 1
ATOM 1327 N N . ASN A 1 169 ? -58.127 -10.473 100.952 1.00 84.25 169 ASN A N 1
ATOM 1328 C CA . ASN A 1 169 ? -57.949 -11.602 100.044 1.00 84.25 169 ASN A CA 1
ATOM 1329 C C . ASN A 1 169 ? -58.819 -11.464 98.792 1.00 84.25 169 ASN A C 1
ATOM 1331 O O . ASN A 1 169 ? -58.301 -11.663 97.696 1.00 84.25 169 ASN A O 1
ATOM 1335 N N . ASP A 1 170 ? -60.074 -11.034 98.927 1.00 86.19 170 ASP A N 1
ATOM 1336 C CA . ASP A 1 170 ? -60.964 -10.745 97.797 1.00 86.19 170 ASP A CA 1
ATOM 1337 C C . ASP A 1 170 ? -60.427 -9.587 96.938 1.00 86.19 170 ASP A C 1
ATOM 1339 O O . ASP A 1 170 ? -60.421 -9.658 95.705 1.00 86.19 170 ASP A O 1
ATOM 1343 N N . SER A 1 171 ? -59.892 -8.536 97.567 1.00 87.75 171 SER A N 1
ATOM 1344 C CA . SER A 1 171 ? -59.233 -7.428 96.863 1.00 87.75 171 SER A CA 1
ATOM 1345 C C . SER A 1 171 ? -57.961 -7.874 96.126 1.00 87.75 171 SER A C 1
ATOM 1347 O O . SER A 1 171 ? -57.722 -7.473 94.988 1.00 87.75 171 SER A O 1
ATOM 1349 N N . ILE A 1 172 ? -57.160 -8.759 96.720 1.00 86.56 172 ILE A N 1
ATOM 1350 C CA . ILE A 1 172 ? -55.974 -9.331 96.073 1.00 86.56 172 ILE A CA 1
ATOM 1351 C C . ILE A 1 172 ? -56.381 -10.246 94.913 1.00 86.56 172 ILE A C 1
ATOM 1353 O O . ILE A 1 172 ? -55.721 -10.241 93.873 1.00 86.56 172 ILE A O 1
ATOM 1357 N N . LEU A 1 173 ? -57.449 -11.032 95.067 1.00 88.81 173 LEU A N 1
ATOM 1358 C CA . LEU A 1 173 ? -57.933 -11.932 94.021 1.00 88.81 173 LEU A CA 1
ATOM 1359 C C . LEU A 1 173 ? -58.444 -11.146 92.813 1.00 88.81 173 LEU A C 1
ATOM 1361 O O . LEU A 1 173 ? -58.047 -11.444 91.689 1.00 88.81 173 LEU A O 1
ATOM 1365 N N . THR A 1 174 ? -59.241 -10.102 93.047 1.00 87.12 174 THR A N 1
ATOM 1366 C CA . THR A 1 174 ? -59.722 -9.196 91.992 1.00 87.12 174 THR A CA 1
ATOM 1367 C C . THR A 1 174 ? -58.565 -8.485 91.288 1.00 87.12 174 THR A C 1
ATOM 1369 O O . THR A 1 174 ? -58.479 -8.549 90.065 1.00 87.12 174 THR A O 1
ATOM 1372 N N . MET A 1 175 ? -57.591 -7.933 92.025 1.00 87.88 175 MET A N 1
ATOM 1373 C CA . MET A 1 175 ? -56.387 -7.347 91.413 1.00 87.88 175 MET A CA 1
ATOM 1374 C C . MET A 1 175 ? -55.591 -8.358 90.581 1.00 87.88 175 MET A C 1
ATOM 1376 O O . MET A 1 175 ? -55.090 -8.012 89.513 1.00 87.88 175 MET A O 1
ATOM 1380 N N . LYS A 1 176 ? -55.465 -9.610 91.042 1.00 88.06 176 LYS A N 1
ATOM 1381 C CA . LYS A 1 176 ? -54.800 -10.674 90.277 1.00 88.06 176 LYS A CA 1
ATOM 1382 C C . LYS A 1 176 ? -55.561 -11.007 88.999 1.00 88.06 176 LYS A C 1
ATOM 1384 O O . LYS A 1 176 ? -54.912 -11.182 87.972 1.00 88.06 176 LYS A O 1
ATOM 1389 N N . MET A 1 177 ? -56.891 -11.087 89.044 1.00 89.44 177 MET A N 1
ATOM 1390 C CA . MET A 1 177 ? -57.718 -11.334 87.857 1.00 89.44 177 MET A CA 1
ATOM 1391 C C . MET A 1 177 ? -57.577 -10.194 86.841 1.00 89.44 177 MET A C 1
ATOM 1393 O O . MET A 1 177 ? -57.267 -10.475 85.685 1.00 89.44 177 MET A O 1
ATOM 1397 N N . ASP A 1 178 ? -57.652 -8.936 87.284 1.00 90.12 178 ASP A N 1
ATOM 1398 C CA . ASP A 1 178 ? -57.438 -7.751 86.440 1.00 90.12 178 ASP A CA 1
ATOM 1399 C C . ASP A 1 178 ? -56.039 -7.729 85.810 1.00 90.12 178 ASP A C 1
ATOM 1401 O O . ASP A 1 178 ? -55.868 -7.397 84.634 1.00 90.12 178 ASP A O 1
ATOM 1405 N N . LEU A 1 179 ? -55.005 -8.072 86.587 1.00 90.75 179 LEU A N 1
ATOM 1406 C CA . LEU A 1 179 ? -53.633 -8.127 86.086 1.00 90.75 179 LEU A CA 1
ATOM 1407 C C . LEU A 1 179 ? -53.482 -9.223 85.027 1.00 90.75 179 LEU A C 1
ATOM 1409 O O . LEU A 1 179 ? -52.809 -9.014 84.018 1.00 90.75 179 LEU A O 1
ATOM 1413 N N . ASN A 1 180 ? -54.119 -10.374 85.250 1.00 90.50 180 ASN A N 1
ATOM 1414 C CA . ASN A 1 180 ? -54.074 -11.507 84.337 1.00 90.50 180 ASN A CA 1
ATOM 1415 C C . ASN A 1 180 ? -54.831 -11.201 83.036 1.00 90.50 180 ASN A C 1
ATOM 1417 O O . ASN A 1 180 ? -54.343 -11.520 81.955 1.00 90.50 180 ASN A O 1
ATOM 1421 N N . GLU A 1 181 ? -55.970 -10.510 83.114 1.00 92.25 181 GLU A N 1
ATOM 1422 C CA . GLU A 1 181 ? -56.720 -10.043 81.944 1.00 92.25 181 GLU A CA 1
ATOM 1423 C C . GLU A 1 181 ? -55.919 -9.010 81.136 1.00 92.25 181 GLU A C 1
ATOM 1425 O O . GLU A 1 181 ? -55.806 -9.124 79.912 1.00 92.25 181 GLU A O 1
ATOM 1430 N N . LYS A 1 182 ? -55.256 -8.059 81.810 1.00 92.06 182 LYS A N 1
ATOM 1431 C CA . LYS A 1 182 ? -54.334 -7.110 81.161 1.00 92.06 182 LYS A CA 1
ATOM 1432 C C . LYS A 1 182 ? -53.154 -7.819 80.497 1.00 92.06 182 LYS A C 1
ATOM 1434 O O . LYS A 1 182 ? -52.809 -7.469 79.370 1.00 92.06 182 LYS A O 1
ATOM 1439 N N . LEU A 1 183 ? -52.556 -8.816 81.151 1.00 91.62 183 LEU A N 1
ATOM 1440 C CA . LEU A 1 183 ? -51.475 -9.640 80.594 1.00 91.62 183 LEU A CA 1
ATOM 1441 C C . LEU A 1 183 ? -51.929 -10.439 79.369 1.00 91.62 183 LEU A C 1
ATOM 1443 O O . LEU A 1 183 ? -51.228 -10.476 78.361 1.00 91.62 183 LEU A O 1
ATOM 1447 N N . LEU A 1 184 ? -53.116 -11.042 79.418 1.00 92.81 184 LEU A N 1
ATOM 1448 C CA . LEU A 1 184 ? -53.707 -11.749 78.282 1.00 92.81 184 LEU A CA 1
ATOM 1449 C C . LEU A 1 184 ? -53.986 -10.800 77.111 1.00 92.81 184 LEU A C 1
ATOM 1451 O O . LEU A 1 184 ? -53.683 -11.138 75.965 1.00 92.81 184 LEU A O 1
ATOM 1455 N N . SER A 1 185 ? -54.506 -9.602 77.387 1.00 92.75 185 SER A N 1
ATOM 1456 C CA . SER A 1 185 ? -54.743 -8.574 76.371 1.00 92.75 185 SER A CA 1
ATOM 1457 C C . SER A 1 185 ? -53.441 -8.104 75.721 1.00 92.75 185 SER A C 1
ATOM 1459 O O . SER A 1 185 ? -53.353 -8.071 74.492 1.00 92.75 185 SER A O 1
ATOM 1461 N N . THR A 1 186 ? -52.411 -7.779 76.512 1.00 92.06 186 THR A N 1
ATOM 1462 C CA . THR A 1 186 ? -51.113 -7.338 75.975 1.00 92.06 186 THR A CA 1
ATOM 1463 C C . THR A 1 186 ? -50.424 -8.451 75.191 1.00 92.06 186 THR A C 1
ATOM 1465 O O . THR A 1 186 ? -49.930 -8.212 74.087 1.00 92.06 186 THR A O 1
ATOM 1468 N N . HIS A 1 187 ? -50.470 -9.689 75.686 1.00 91.25 187 HIS A N 1
ATOM 1469 C CA . HIS A 1 187 ? -49.962 -10.857 74.972 1.00 91.25 187 HIS A CA 1
ATOM 1470 C C . HIS A 1 187 ? -50.687 -11.062 73.631 1.00 91.25 187 HIS A C 1
ATOM 1472 O O . HIS A 1 187 ? -50.036 -11.282 72.610 1.00 91.25 187 HIS A O 1
ATOM 1478 N N . LYS A 1 188 ? -52.018 -10.908 73.593 1.00 93.62 188 LYS A N 1
ATOM 1479 C CA . LYS A 1 188 ? -52.808 -10.975 72.353 1.00 93.62 188 LYS A CA 1
ATOM 1480 C C . LYS A 1 188 ? -52.414 -9.876 71.362 1.00 93.62 188 LYS A C 1
ATOM 1482 O O . LYS A 1 188 ? -52.210 -10.171 70.187 1.00 93.62 188 LYS A O 1
ATOM 1487 N N . THR A 1 189 ? -52.252 -8.631 71.816 1.00 92.56 189 THR A N 1
ATOM 1488 C CA . THR A 1 189 ? -51.774 -7.542 70.945 1.00 92.56 189 THR A CA 1
ATOM 1489 C C . THR A 1 189 ? -50.369 -7.805 70.410 1.00 92.56 189 THR A C 1
ATOM 1491 O O . THR A 1 189 ? -50.113 -7.565 69.233 1.00 92.56 189 THR A O 1
ATOM 1494 N N . TYR A 1 190 ? -49.480 -8.370 71.230 1.00 92.31 190 TYR A N 1
ATOM 1495 C CA . TYR A 1 190 ? -48.116 -8.691 70.820 1.00 92.31 190 TYR A CA 1
ATOM 1496 C C . TYR A 1 190 ? -48.093 -9.789 69.749 1.00 92.31 190 TYR A C 1
ATOM 1498 O O . TYR A 1 190 ? -47.397 -9.664 68.745 1.00 92.31 190 TYR A O 1
ATOM 1506 N N . TRP A 1 191 ? -48.917 -10.830 69.904 1.00 93.12 191 TRP A N 1
ATOM 1507 C CA . TRP A 1 191 ? -49.073 -11.872 68.886 1.00 93.12 191 TRP A CA 1
ATOM 1508 C C . TRP A 1 191 ? -49.645 -11.349 67.570 1.00 93.12 191 TRP A C 1
ATOM 1510 O O . TRP A 1 191 ? -49.176 -11.762 66.509 1.00 93.12 191 TRP A O 1
ATOM 1520 N N . ASN A 1 192 ? -50.593 -10.410 67.618 1.00 92.38 192 ASN A N 1
ATOM 1521 C CA . ASN A 1 192 ? -51.101 -9.757 66.412 1.00 92.38 192 ASN A CA 1
ATOM 1522 C C . ASN A 1 192 ? -49.998 -8.956 65.704 1.00 92.38 192 ASN A C 1
ATOM 1524 O O . ASN A 1 192 ? -49.815 -9.115 64.500 1.00 92.38 192 ASN A O 1
ATOM 1528 N N . MET A 1 193 ? -49.206 -8.175 66.448 1.00 92.44 193 MET A N 1
ATOM 1529 C CA . MET A 1 193 ? -48.062 -7.444 65.889 1.00 92.44 193 MET A CA 1
ATOM 1530 C C . MET A 1 193 ? -47.019 -8.383 65.271 1.00 92.44 193 MET A C 1
ATOM 1532 O O . MET A 1 193 ? -46.534 -8.119 64.174 1.00 92.44 193 MET A O 1
ATOM 1536 N N . ILE A 1 194 ? -46.694 -9.500 65.933 1.00 91.88 194 ILE A N 1
ATOM 1537 C CA . ILE A 1 194 ? -45.797 -10.525 65.372 1.00 91.88 194 ILE A CA 1
ATOM 1538 C C . ILE A 1 194 ? -46.378 -11.089 64.070 1.00 91.88 194 ILE A C 1
ATOM 1540 O O . ILE A 1 194 ? -45.638 -11.285 63.107 1.00 91.88 194 ILE A O 1
ATOM 1544 N N . GLY A 1 195 ? -47.689 -11.340 64.023 1.00 92.06 195 GLY A N 1
ATOM 1545 C CA . GLY A 1 195 ? -48.384 -11.791 62.820 1.00 92.06 195 GLY A CA 1
ATOM 1546 C C . GLY A 1 195 ? -48.272 -10.795 61.664 1.00 92.06 195 GLY A C 1
ATOM 1547 O O . GLY A 1 195 ? -47.915 -11.189 60.556 1.00 92.06 195 GLY A O 1
ATOM 1548 N N . GLU A 1 196 ? -48.502 -9.506 61.922 1.00 93.00 196 GLU A N 1
ATOM 1549 C CA . GLU A 1 196 ? -48.368 -8.438 60.922 1.00 93.00 196 GLU A CA 1
ATOM 1550 C C . GLU A 1 196 ? -46.931 -8.280 60.417 1.00 93.00 196 GLU A C 1
ATOM 1552 O O . GLU A 1 196 ? -46.712 -8.152 59.211 1.00 93.00 196 GLU A O 1
ATOM 1557 N N . VAL A 1 197 ? -45.946 -8.314 61.321 1.00 93.44 197 VAL A N 1
ATOM 1558 C CA . VAL A 1 197 ? -44.524 -8.239 60.956 1.00 93.44 197 VAL A CA 1
ATOM 1559 C C . VAL A 1 197 ? -44.141 -9.436 60.093 1.00 93.44 197 VAL A C 1
ATOM 1561 O O . VAL A 1 197 ? -43.577 -9.239 59.021 1.00 93.44 197 VAL A O 1
ATOM 1564 N N . ARG A 1 198 ? -44.531 -10.658 60.480 1.00 91.69 198 ARG A N 1
ATOM 1565 C CA . ARG A 1 198 ? -44.299 -11.860 59.662 1.00 91.69 198 ARG A CA 1
ATOM 1566 C C . ARG A 1 198 ? -44.983 -11.770 58.300 1.00 91.69 198 ARG A C 1
ATOM 1568 O O . ARG A 1 198 ? -44.387 -12.153 57.299 1.00 91.69 198 ARG A O 1
ATOM 1575 N N . GLY A 1 199 ? -46.202 -11.233 58.238 1.00 92.38 199 GLY A N 1
ATOM 1576 C CA . GLY A 1 199 ? -46.896 -10.972 56.976 1.00 92.38 199 GLY A CA 1
ATOM 1577 C C . GLY A 1 199 ? -46.073 -10.064 56.058 1.00 92.38 199 GLY A C 1
ATOM 1578 O O . GLY A 1 199 ? -45.754 -10.450 54.933 1.00 92.38 199 GLY A O 1
ATOM 1579 N N . LYS A 1 200 ? -45.628 -8.912 56.571 1.00 93.38 200 LYS A N 1
ATOM 1580 C CA . LYS A 1 200 ? -44.781 -7.962 55.827 1.00 93.38 200 LYS A CA 1
ATOM 1581 C C . LYS A 1 200 ? -43.418 -8.545 55.448 1.00 93.38 200 LYS A C 1
ATOM 1583 O O . LYS A 1 200 ? -42.921 -8.255 54.360 1.00 93.38 200 LYS A O 1
ATOM 1588 N N . GLU A 1 201 ? -42.818 -9.376 56.300 1.00 91.44 201 GLU A N 1
ATOM 1589 C CA . GLU A 1 201 ? -41.580 -10.104 55.994 1.00 91.44 201 GLU A CA 1
ATOM 1590 C C . GLU A 1 201 ? -41.785 -11.067 54.823 1.00 91.44 201 GLU A C 1
ATOM 1592 O O . GLU A 1 201 ? -40.984 -11.070 53.890 1.00 91.44 201 GLU A O 1
ATOM 1597 N N . THR A 1 202 ? -42.878 -11.840 54.816 1.00 93.38 202 THR A N 1
ATOM 1598 C CA . THR A 1 202 ? -43.181 -12.752 53.701 1.00 93.38 202 THR A CA 1
ATOM 1599 C C . THR A 1 202 ? -43.483 -12.007 52.402 1.00 93.38 202 THR A C 1
ATOM 1601 O O . THR A 1 202 ? -43.018 -12.418 51.339 1.00 93.38 202 THR A O 1
ATOM 1604 N N . GLU A 1 203 ? -44.195 -10.880 52.468 1.00 93.88 203 GLU A N 1
ATOM 1605 C CA . GLU A 1 203 ? -44.463 -10.028 51.308 1.00 93.88 203 GLU A CA 1
ATOM 1606 C C . GLU A 1 203 ? -43.166 -9.424 50.749 1.00 93.88 203 GLU A C 1
ATOM 1608 O O . GLU A 1 203 ? -42.915 -9.481 49.542 1.00 93.88 203 GLU A O 1
ATOM 1613 N N . SER A 1 204 ? -42.291 -8.934 51.630 1.00 93.62 204 SER A N 1
ATOM 1614 C CA . SER A 1 204 ? -40.977 -8.403 51.259 1.00 93.62 204 SER A CA 1
ATOM 1615 C C . SER A 1 204 ? -40.087 -9.485 50.649 1.00 93.62 204 SER A C 1
ATOM 1617 O O . SER A 1 204 ? -39.469 -9.252 49.613 1.00 93.62 204 SER A O 1
ATOM 1619 N N . ALA A 1 205 ? -40.067 -10.691 51.224 1.00 93.19 205 ALA A N 1
ATOM 1620 C CA . ALA A 1 205 ? -39.317 -11.826 50.691 1.00 93.19 205 ALA A CA 1
ATOM 1621 C C . ALA A 1 205 ? -39.815 -12.248 49.298 1.00 93.19 205 ALA A C 1
ATOM 1623 O O . ALA A 1 205 ? -39.012 -12.520 48.406 1.00 93.19 205 ALA A O 1
ATOM 1624 N N . ASN A 1 206 ? -41.133 -12.251 49.076 1.00 94.62 206 ASN A N 1
ATOM 1625 C CA . ASN A 1 206 ? -41.712 -12.535 47.762 1.00 94.62 206 ASN A CA 1
ATOM 1626 C C . ASN A 1 206 ? -41.361 -11.447 46.739 1.00 94.62 206 ASN A C 1
ATOM 1628 O O . ASN A 1 206 ? -41.050 -11.759 45.588 1.00 94.62 206 ASN A O 1
ATOM 1632 N N . LYS A 1 207 ? -41.357 -10.175 47.155 1.00 96.38 207 LYS A N 1
ATOM 1633 C CA . LYS A 1 207 ? -40.921 -9.059 46.309 1.00 96.38 207 LYS A CA 1
ATOM 1634 C C . LYS A 1 207 ? -39.444 -9.178 45.932 1.00 96.38 207 LYS A C 1
ATOM 1636 O O . LYS A 1 207 ? -39.118 -8.985 44.766 1.00 96.38 207 LYS A O 1
ATOM 1641 N N . VAL A 1 208 ? -38.574 -9.539 46.878 1.00 95.06 208 VAL A N 1
ATOM 1642 C CA . VAL A 1 208 ? -37.144 -9.784 46.614 1.00 95.06 208 VAL A CA 1
ATOM 1643 C C . VAL A 1 208 ? -36.971 -10.906 45.594 1.00 95.06 208 VAL A C 1
ATOM 1645 O O . VAL A 1 208 ? -36.324 -10.682 44.578 1.00 95.06 208 VAL A O 1
ATOM 1648 N N . LYS A 1 209 ? -37.644 -12.051 45.771 1.00 95.31 209 LYS A N 1
ATOM 1649 C CA . LYS A 1 209 ? -37.591 -13.159 44.797 1.00 95.31 209 LYS A CA 1
ATOM 1650 C C . LYS A 1 209 ? -38.037 -12.746 43.394 1.00 95.31 209 LYS A C 1
ATOM 1652 O O . LYS A 1 209 ? -37.447 -13.171 42.406 1.00 95.31 209 LYS A O 1
ATOM 1657 N N . ARG A 1 210 ? -39.080 -11.915 43.290 1.00 96.19 210 ARG A N 1
ATOM 1658 C CA . ARG A 1 210 ? -39.542 -11.390 41.998 1.00 96.19 210 ARG A CA 1
ATOM 1659 C C . ARG A 1 210 ? -38.488 -10.491 41.351 1.00 96.19 210 ARG A C 1
ATOM 1661 O O . ARG A 1 210 ? -38.203 -10.662 40.171 1.00 96.19 210 ARG A O 1
ATOM 1668 N N . LEU A 1 211 ? -37.900 -9.574 42.120 1.00 95.88 211 LEU A N 1
ATOM 1669 C CA . LEU A 1 211 ? -36.848 -8.679 41.633 1.00 95.88 211 LEU A CA 1
ATOM 1670 C C . LEU A 1 211 ? -35.574 -9.440 41.244 1.00 95.88 211 LEU A C 1
ATOM 1672 O O . LEU A 1 211 ? -34.938 -9.081 40.261 1.00 95.88 211 LEU A O 1
ATOM 1676 N N . GLU A 1 212 ? -35.218 -10.506 41.960 1.00 95.44 212 GLU A N 1
ATOM 1677 C CA . GLU A 1 212 ? -34.107 -11.394 41.593 1.00 95.44 212 GLU A CA 1
ATOM 1678 C C . GLU A 1 212 ? -34.372 -12.114 40.264 1.00 95.44 212 GLU A C 1
ATOM 1680 O O . GLU A 1 212 ? -33.480 -12.188 39.421 1.00 95.44 212 GLU A O 1
ATOM 1685 N N . GLY A 1 213 ? -35.606 -12.574 40.031 1.00 96.56 213 GLY A N 1
ATOM 1686 C CA . GLY A 1 213 ? -36.010 -13.146 38.743 1.00 96.56 213 GLY A CA 1
ATOM 1687 C C . GLY A 1 213 ? -35.978 -12.129 37.595 1.00 96.56 213 GLY A C 1
ATOM 1688 O O . GLY A 1 213 ? -35.478 -12.432 36.512 1.00 96.56 213 GLY A O 1
ATOM 1689 N N . GLU A 1 214 ? -36.463 -10.906 37.830 1.00 97.56 214 GLU A N 1
ATOM 1690 C CA . GLU A 1 214 ? -36.397 -9.806 36.856 1.00 97.56 214 GLU A CA 1
ATOM 1691 C C . GLU A 1 214 ? -34.941 -9.410 36.555 1.00 97.56 214 GLU A C 1
ATOM 1693 O O . GLU A 1 214 ? -34.583 -9.232 35.390 1.00 97.56 214 GLU A O 1
ATOM 1698 N N . LYS A 1 215 ? -34.078 -9.354 37.579 1.00 96.50 215 LYS A N 1
ATOM 1699 C CA . LYS A 1 215 ? -32.637 -9.111 37.431 1.00 96.50 215 LYS A CA 1
ATOM 1700 C C . LYS A 1 215 ? -31.975 -10.186 36.567 1.00 96.50 215 LYS A C 1
ATOM 1702 O O . LYS A 1 215 ? -31.312 -9.832 35.599 1.00 96.50 215 LYS A O 1
ATOM 1707 N N . ALA A 1 216 ? -32.201 -11.467 36.861 1.00 96.38 216 ALA A N 1
ATOM 1708 C CA . ALA A 1 216 ? -31.639 -12.569 36.078 1.00 96.38 216 ALA A CA 1
ATOM 1709 C C . ALA A 1 216 ? -32.108 -12.534 34.609 1.00 96.38 216 ALA A C 1
ATOM 1711 O O . ALA A 1 216 ? -31.326 -12.773 33.691 1.00 96.38 216 ALA A O 1
ATOM 1712 N N . SER A 1 217 ? -33.375 -12.173 34.367 1.00 97.31 217 SER A N 1
ATOM 1713 C CA . SER A 1 217 ? -33.896 -11.992 33.007 1.00 97.31 217 SER A CA 1
ATOM 1714 C C . SER A 1 217 ? -33.223 -10.831 32.265 1.00 97.31 217 SER A C 1
ATOM 1716 O O . SER A 1 217 ? -32.952 -10.950 31.071 1.00 97.31 217 SER A O 1
ATOM 1718 N N . LEU A 1 218 ? -32.947 -9.716 32.946 1.00 96.94 218 LEU A N 1
ATOM 1719 C CA . LEU A 1 218 ? -32.239 -8.580 32.354 1.00 96.94 218 LEU A CA 1
ATOM 1720 C C . LEU A 1 218 ? -30.765 -8.893 32.090 1.00 96.94 218 LEU A C 1
ATOM 1722 O O . LEU A 1 218 ? -30.266 -8.528 31.032 1.00 96.94 218 LEU A O 1
ATOM 1726 N N . GLU A 1 219 ? -30.088 -9.591 33.003 1.00 96.38 219 GLU A N 1
ATOM 1727 C CA . GLU A 1 219 ? -28.701 -10.036 32.814 1.00 96.38 219 GLU A CA 1
ATOM 1728 C C . GLU A 1 219 ? -28.578 -10.944 31.581 1.00 96.38 219 GLU A C 1
ATOM 1730 O O . GLU A 1 219 ? -27.727 -10.694 30.731 1.00 96.38 219 GLU A O 1
ATOM 1735 N N . SER A 1 220 ? -29.502 -11.895 31.404 1.00 97.06 220 SER A N 1
ATOM 1736 C CA . SER A 1 220 ? -29.553 -12.744 30.205 1.00 97.06 220 SER A CA 1
ATOM 1737 C C . SER A 1 220 ? -29.771 -11.945 28.910 1.00 97.06 220 SER A C 1
ATOM 1739 O O . SER A 1 220 ? -29.121 -12.230 27.907 1.00 97.06 220 SER A O 1
ATOM 1741 N N . LYS A 1 221 ? -30.632 -10.916 28.920 1.00 97.88 221 LYS A N 1
ATOM 1742 C CA . LYS A 1 221 ? -30.840 -10.039 27.749 1.00 97.88 221 LYS A CA 1
ATOM 1743 C C . LYS A 1 221 ? -29.629 -9.166 27.438 1.00 97.88 221 LYS A C 1
ATOM 1745 O O . LYS A 1 221 ? -29.359 -8.890 26.275 1.00 97.88 221 LYS A O 1
ATOM 1750 N N . ILE A 1 222 ? -28.922 -8.690 28.463 1.00 96.88 222 ILE A N 1
ATOM 1751 C CA . ILE A 1 222 ? -27.683 -7.930 28.270 1.00 96.88 222 ILE A CA 1
ATOM 1752 C C . ILE A 1 222 ? -26.650 -8.821 27.584 1.00 96.88 222 ILE A C 1
ATOM 1754 O O . ILE A 1 222 ? -26.029 -8.377 26.623 1.00 96.88 222 ILE A O 1
ATOM 1758 N N . GLU A 1 223 ? -26.511 -10.070 28.030 1.00 97.38 223 GLU A N 1
ATOM 1759 C CA . GLU A 1 223 ? -25.594 -11.031 27.419 1.00 97.38 223 GLU A CA 1
ATOM 1760 C C . GLU A 1 223 ? -25.953 -11.305 25.947 1.00 97.38 223 GLU A C 1
ATOM 1762 O O . GLU A 1 223 ? -25.093 -11.175 25.073 1.00 97.38 223 GLU A O 1
ATOM 1767 N N . GLU A 1 224 ? -27.231 -11.547 25.643 1.00 97.69 224 GLU A N 1
ATOM 1768 C CA . GLU A 1 224 ? -27.734 -11.707 24.268 1.00 97.69 224 GLU A CA 1
ATOM 1769 C C . GLU A 1 224 ? -27.381 -10.501 23.378 1.00 97.69 224 GLU A C 1
ATOM 1771 O O . GLU A 1 224 ? -26.745 -10.658 22.335 1.00 97.69 224 GLU A O 1
ATOM 1776 N N . VAL A 1 225 ? -27.682 -9.280 23.833 1.00 97.69 225 VAL A N 1
ATOM 1777 C CA . VAL A 1 225 ? -27.372 -8.046 23.089 1.00 97.69 225 VAL A CA 1
ATOM 1778 C C . VAL A 1 225 ? -25.863 -7.843 22.923 1.00 97.69 225 VAL A C 1
ATOM 1780 O O . VAL A 1 225 ? -25.420 -7.337 21.890 1.00 97.69 225 VAL A O 1
ATOM 1783 N N . THR A 1 226 ? -25.042 -8.225 23.906 1.00 96.44 226 THR A N 1
ATOM 1784 C CA . THR A 1 226 ? -23.581 -8.132 23.761 1.00 96.44 226 THR A CA 1
ATOM 1785 C C . THR A 1 226 ? -23.045 -9.086 22.699 1.00 96.44 226 THR A C 1
ATOM 1787 O O . THR A 1 226 ? -22.216 -8.668 21.892 1.00 96.44 226 THR A O 1
ATOM 1790 N N . VAL A 1 227 ? -23.567 -10.313 22.630 1.00 97.62 227 VAL A N 1
ATOM 1791 C CA . VAL A 1 227 ? -23.198 -11.287 21.593 1.00 97.62 227 VAL A CA 1
ATOM 1792 C C . VAL A 1 227 ? -23.615 -10.788 20.207 1.00 97.62 227 VAL A C 1
ATOM 1794 O O . VAL A 1 227 ? -22.815 -10.834 19.270 1.00 97.62 227 VAL A O 1
ATOM 1797 N N . GLU A 1 228 ? -24.829 -10.250 20.068 1.00 97.19 228 GLU A N 1
ATOM 1798 C CA . GLU A 1 228 ? -25.299 -9.665 18.806 1.00 97.19 228 GLU A CA 1
ATOM 1799 C C . GLU A 1 228 ? -24.435 -8.478 18.363 1.00 97.19 228 GLU A C 1
ATOM 1801 O O . GLU A 1 228 ? -24.042 -8.390 17.196 1.00 97.19 228 GLU A O 1
ATOM 1806 N N . ARG A 1 229 ? -24.089 -7.582 19.296 1.00 97.62 229 ARG A N 1
ATOM 1807 C CA . ARG A 1 229 ? -23.214 -6.434 19.031 1.00 97.62 229 ARG A CA 1
ATOM 1808 C C . ARG A 1 229 ? -21.837 -6.884 18.551 1.00 97.62 229 ARG A C 1
ATOM 1810 O O . ARG A 1 229 ? -21.324 -6.330 17.580 1.00 97.62 229 ARG A O 1
ATOM 1817 N N . ASP A 1 230 ? -21.240 -7.867 19.215 1.00 97.06 230 ASP A N 1
ATOM 1818 C CA . ASP A 1 230 ? -19.902 -8.348 18.875 1.00 97.06 230 ASP A CA 1
ATOM 1819 C C . ASP A 1 230 ? -19.905 -9.074 17.516 1.00 97.06 230 ASP A C 1
ATOM 1821 O O . ASP A 1 230 ? -18.997 -8.877 16.704 1.00 97.06 230 ASP A O 1
ATOM 1825 N N . SER A 1 231 ? -20.977 -9.810 17.197 1.00 97.69 231 SER A N 1
ATOM 1826 C CA . SER A 1 231 ? -21.204 -10.373 15.859 1.00 97.69 231 SER A CA 1
ATOM 1827 C C . SER A 1 231 ? -21.353 -9.284 14.786 1.00 97.69 231 SER A C 1
ATOM 1829 O O . SER A 1 231 ? -20.768 -9.393 13.706 1.00 97.69 231 SER A O 1
ATOM 1831 N N . ALA A 1 232 ? -22.106 -8.214 15.060 1.00 97.19 232 ALA A N 1
ATOM 1832 C CA . ALA A 1 232 ? -22.275 -7.096 14.130 1.00 97.19 232 ALA A CA 1
ATOM 1833 C C . ALA A 1 232 ? -20.955 -6.345 13.884 1.00 97.19 232 ALA A C 1
ATOM 1835 O O . ALA A 1 232 ? -20.628 -6.032 12.739 1.00 97.19 232 ALA A O 1
ATOM 1836 N N . LEU A 1 233 ? -20.158 -6.122 14.934 1.00 97.69 233 LEU A N 1
ATOM 1837 C CA . LEU A 1 233 ? -18.808 -5.556 14.835 1.00 97.69 233 LEU A CA 1
ATOM 1838 C C . LEU A 1 233 ? -17.887 -6.437 13.983 1.00 97.69 233 LEU A C 1
ATOM 1840 O O . LEU A 1 233 ? -17.163 -5.920 13.131 1.00 97.69 233 LEU A O 1
ATOM 1844 N N . ALA A 1 234 ? -17.935 -7.761 14.155 1.00 97.12 234 ALA A N 1
ATOM 1845 C CA . ALA A 1 234 ? -17.164 -8.688 13.330 1.00 97.12 234 ALA A CA 1
ATOM 1846 C C . ALA A 1 234 ? -17.557 -8.601 11.842 1.00 97.12 234 ALA A C 1
ATOM 1848 O O . ALA A 1 234 ? -16.680 -8.534 10.976 1.00 97.12 234 ALA A O 1
ATOM 1849 N N . MET A 1 235 ? -18.860 -8.528 11.539 1.00 97.50 235 MET A N 1
ATOM 1850 C CA . MET A 1 235 ? -19.346 -8.315 10.169 1.00 97.50 235 MET A CA 1
ATOM 1851 C C . MET A 1 235 ? -18.892 -6.964 9.602 1.00 97.50 235 MET A C 1
ATOM 1853 O O . MET A 1 235 ? -18.441 -6.903 8.458 1.00 97.50 235 MET A O 1
ATOM 1857 N N . GLU A 1 236 ? -18.950 -5.888 10.390 1.00 97.62 236 GLU A N 1
ATOM 1858 C CA . GLU A 1 236 ? -18.495 -4.563 9.963 1.00 97.62 236 GLU A CA 1
ATOM 1859 C C . GLU A 1 236 ? -16.994 -4.558 9.635 1.00 97.62 236 GLU A C 1
ATOM 1861 O O . GLU A 1 236 ? -16.582 -4.026 8.602 1.00 97.62 236 GLU A O 1
ATOM 1866 N N . MET A 1 237 ? -16.164 -5.187 10.474 1.00 96.88 237 MET A N 1
ATOM 1867 C CA . MET A 1 237 ? -14.732 -5.323 10.201 1.00 96.88 237 MET A CA 1
ATOM 1868 C C . MET A 1 237 ? -14.466 -6.119 8.919 1.00 96.88 237 MET A C 1
ATOM 1870 O O . MET A 1 237 ? -13.617 -5.706 8.127 1.00 96.88 237 MET A O 1
ATOM 1874 N N . SER A 1 238 ? -15.211 -7.206 8.681 1.00 97.88 238 SER A N 1
ATOM 1875 C CA . SER A 1 238 ? -15.113 -7.983 7.438 1.00 97.88 238 SER A CA 1
ATOM 1876 C C . SER A 1 238 ? -15.464 -7.132 6.216 1.00 97.88 238 SER A C 1
ATOM 1878 O O . SER A 1 238 ? -14.694 -7.079 5.261 1.00 97.88 238 SER A O 1
ATOM 1880 N N . LEU A 1 239 ? -16.572 -6.385 6.264 1.00 98.06 239 LEU A N 1
ATOM 1881 C CA . LEU A 1 239 ? -16.986 -5.498 5.171 1.00 98.06 239 LEU A CA 1
ATOM 1882 C C . LEU A 1 239 ? -15.972 -4.375 4.917 1.00 98.06 239 LEU A C 1
ATOM 1884 O O . LEU A 1 239 ? -15.712 -4.016 3.769 1.00 98.06 239 LEU A O 1
ATOM 1888 N N . ARG A 1 240 ? -15.362 -3.819 5.970 1.00 97.69 240 ARG A N 1
ATOM 1889 C CA . ARG A 1 240 ? -14.288 -2.821 5.836 1.00 97.69 240 ARG A CA 1
ATOM 1890 C C . ARG A 1 240 ? -13.038 -3.402 5.176 1.00 97.69 240 ARG A C 1
ATOM 1892 O O . ARG A 1 240 ? -12.334 -2.673 4.477 1.00 97.69 240 ARG A O 1
ATOM 1899 N N . GLU A 1 241 ? -12.728 -4.670 5.421 1.00 97.56 241 GLU A N 1
ATOM 1900 C CA . GLU A 1 241 ? -11.626 -5.374 4.761 1.00 97.56 241 GLU A CA 1
ATOM 1901 C C . GLU A 1 241 ? -11.939 -5.628 3.280 1.00 97.56 241 GLU A C 1
ATOM 1903 O O . GLU A 1 241 ? -11.119 -5.317 2.420 1.00 97.56 241 GLU A O 1
ATOM 1908 N N . ASP A 1 242 ? -13.153 -6.074 2.958 1.00 96.62 242 ASP A N 1
ATOM 1909 C CA . ASP A 1 242 ? -13.582 -6.282 1.569 1.00 96.62 242 ASP A CA 1
ATOM 1910 C C . ASP A 1 242 ? -13.609 -4.972 0.767 1.00 96.62 242 ASP A C 1
ATOM 1912 O O . ASP A 1 242 ? -13.124 -4.921 -0.364 1.00 96.62 242 ASP A O 1
ATOM 1916 N N . CYS A 1 243 ? -14.073 -3.873 1.370 1.00 96.94 243 CYS A N 1
ATOM 1917 C CA . CYS A 1 243 ? -14.002 -2.538 0.772 1.00 96.94 243 CYS A CA 1
ATOM 1918 C C . CYS A 1 243 ? -12.558 -2.072 0.523 1.00 96.94 243 CYS A C 1
ATOM 1920 O O . CYS A 1 243 ? -12.303 -1.387 -0.470 1.00 96.94 243 CYS A O 1
ATOM 1922 N N . ARG A 1 244 ? -11.610 -2.423 1.407 1.00 97.94 244 ARG A N 1
ATOM 1923 C CA . ARG A 1 244 ? -10.180 -2.138 1.199 1.00 97.94 244 ARG A CA 1
ATOM 1924 C C . ARG A 1 244 ? -9.635 -2.928 0.013 1.00 97.94 244 ARG A C 1
ATOM 1926 O O . ARG A 1 244 ? -9.126 -2.312 -0.916 1.00 97.94 244 ARG A O 1
ATOM 1933 N N . ARG A 1 245 ? -9.867 -4.244 -0.033 1.00 97.44 245 ARG A N 1
ATOM 1934 C CA . ARG A 1 245 ? -9.464 -5.097 -1.168 1.00 97.44 245 ARG A CA 1
ATOM 1935 C C . ARG A 1 245 ? -10.036 -4.606 -2.498 1.00 97.44 245 ARG A C 1
ATOM 1937 O O . ARG A 1 245 ? -9.329 -4.578 -3.499 1.00 97.44 245 ARG A O 1
ATOM 1944 N N . ALA A 1 246 ? -11.306 -4.196 -2.512 1.00 96.31 246 ALA A N 1
ATOM 1945 C CA . ALA A 1 246 ? -11.937 -3.644 -3.707 1.00 96.31 246 ALA A CA 1
ATOM 1946 C C . ALA A 1 246 ? -11.250 -2.349 -4.163 1.00 96.31 246 ALA A C 1
ATOM 1948 O O . ALA A 1 246 ? -10.985 -2.188 -5.352 1.00 96.31 246 ALA A O 1
ATOM 1949 N N . ARG A 1 247 ? -10.930 -1.438 -3.233 1.00 97.56 247 ARG A N 1
ATOM 1950 C CA . ARG A 1 247 ? -10.201 -0.198 -3.539 1.00 97.56 247 ARG A CA 1
ATOM 1951 C C . ARG A 1 247 ? -8.829 -0.485 -4.149 1.00 97.56 247 ARG A C 1
ATOM 1953 O O . ARG A 1 247 ? -8.516 0.108 -5.177 1.00 97.56 247 ARG A O 1
ATOM 1960 N N . ASP A 1 248 ? -8.063 -1.394 -3.554 1.00 96.00 248 ASP A N 1
ATOM 1961 C CA . ASP A 1 248 ? -6.724 -1.749 -4.035 1.00 96.00 248 ASP A CA 1
ATOM 1962 C C . ASP A 1 248 ? -6.797 -2.349 -5.452 1.00 96.00 248 ASP A C 1
ATOM 1964 O O . ASP A 1 248 ? -6.064 -1.935 -6.349 1.00 96.00 248 ASP A O 1
ATOM 1968 N N . ALA A 1 249 ? -7.777 -3.226 -5.706 1.00 96.19 249 ALA A N 1
ATOM 1969 C CA . ALA A 1 249 ? -8.029 -3.776 -7.039 1.00 96.19 249 ALA A CA 1
ATOM 1970 C C . ALA A 1 249 ? -8.402 -2.696 -8.076 1.00 96.19 249 ALA A C 1
ATOM 1972 O O . ALA A 1 249 ? -7.962 -2.758 -9.228 1.00 96.19 249 ALA A O 1
ATOM 1973 N N . TYR A 1 250 ? -9.193 -1.686 -7.689 1.00 95.56 250 TYR A N 1
ATOM 1974 C CA . TYR A 1 250 ? -9.487 -0.542 -8.558 1.00 95.56 250 TYR A CA 1
ATOM 1975 C C . TYR A 1 250 ? -8.236 0.293 -8.848 1.00 95.56 250 TYR A C 1
ATOM 1977 O O . TYR A 1 250 ? -8.043 0.709 -9.991 1.00 95.56 250 TYR A O 1
ATOM 1985 N N . GLU A 1 251 ? -7.383 0.532 -7.851 1.00 96.00 251 GLU A N 1
ATOM 1986 C CA . GLU A 1 251 ? -6.136 1.279 -8.029 1.00 96.00 251 GLU A CA 1
ATOM 1987 C C . GLU A 1 251 ? -5.188 0.565 -9.004 1.00 96.00 251 GLU A C 1
ATOM 1989 O O . GLU A 1 251 ? -4.648 1.190 -9.923 1.00 96.00 251 GLU A O 1
ATOM 1994 N N . ASP A 1 252 ? -5.049 -0.754 -8.876 1.00 95.75 252 ASP A N 1
ATOM 1995 C CA . ASP A 1 252 ? -4.252 -1.568 -9.794 1.00 95.75 252 ASP A CA 1
ATOM 1996 C C . ASP A 1 252 ? -4.822 -1.553 -11.216 1.00 95.75 252 ASP A C 1
ATOM 1998 O O . ASP A 1 252 ? -4.079 -1.396 -12.189 1.00 95.75 252 ASP A O 1
ATOM 2002 N N . MET A 1 253 ? -6.148 -1.620 -11.366 1.00 94.06 253 MET A N 1
ATOM 2003 C CA . MET A 1 253 ? -6.789 -1.492 -12.675 1.00 94.06 253 MET A CA 1
ATOM 2004 C C . MET A 1 253 ? -6.529 -0.114 -13.306 1.00 94.06 253 MET A C 1
ATOM 2006 O O . MET A 1 253 ? -6.254 -0.030 -14.505 1.00 94.06 253 MET A O 1
ATOM 2010 N N . VAL A 1 254 ? -6.557 0.968 -12.518 1.00 94.06 254 VAL A N 1
ATOM 2011 C CA . VAL A 1 254 ? -6.214 2.319 -12.995 1.00 94.06 254 VAL A CA 1
ATOM 2012 C C . VAL A 1 254 ? -4.761 2.374 -13.470 1.00 94.06 254 VAL A C 1
ATOM 2014 O O . VAL A 1 254 ? -4.510 2.888 -14.564 1.00 94.06 254 VAL A O 1
ATOM 2017 N N . LYS A 1 255 ? -3.815 1.789 -12.723 1.00 92.94 255 LYS A N 1
ATOM 2018 C CA . LYS A 1 255 ? -2.402 1.688 -13.137 1.00 92.94 255 LYS A CA 1
ATOM 2019 C C . LYS A 1 255 ? -2.255 0.926 -14.455 1.00 92.94 255 LYS A C 1
ATOM 2021 O O . LYS A 1 255 ? -1.537 1.375 -15.346 1.00 92.94 255 LYS A O 1
ATOM 2026 N N . VAL A 1 256 ? -2.977 -0.183 -14.636 1.00 93.81 256 VAL A N 1
ATOM 2027 C CA . VAL A 1 256 ? -2.975 -0.949 -15.898 1.00 93.81 256 VAL A CA 1
ATOM 2028 C C . VAL A 1 256 ? -3.510 -0.113 -17.065 1.00 93.81 256 VAL A C 1
ATOM 2030 O O . VAL A 1 256 ? -2.921 -0.122 -18.148 1.00 93.81 256 VAL A O 1
ATOM 2033 N N . VAL A 1 257 ? -4.592 0.647 -16.867 1.00 93.19 257 VAL A N 1
ATOM 2034 C CA . VAL A 1 257 ? -5.154 1.529 -17.906 1.00 93.19 257 VAL A CA 1
ATOM 2035 C C . VAL A 1 257 ? -4.184 2.656 -18.271 1.00 93.19 257 VAL A C 1
ATOM 2037 O O . VAL A 1 257 ? -3.995 2.928 -19.460 1.00 93.19 257 VAL A O 1
ATOM 2040 N N . GLN A 1 258 ? -3.537 3.276 -17.281 1.00 92.88 258 GLN A N 1
ATOM 2041 C CA . GLN A 1 258 ? -2.508 4.297 -17.502 1.00 92.88 258 GLN A CA 1
ATOM 2042 C C . GLN A 1 258 ? -1.317 3.725 -18.275 1.00 92.88 258 GLN A C 1
ATOM 2044 O O . GLN A 1 258 ? -0.936 4.277 -19.308 1.00 92.88 258 GLN A O 1
ATOM 2049 N N . ASN A 1 259 ? -0.800 2.566 -17.858 1.00 93.25 259 ASN A N 1
ATOM 2050 C CA . ASN A 1 259 ? 0.281 1.879 -18.562 1.00 93.25 259 ASN A CA 1
ATOM 2051 C C . ASN A 1 259 ? -0.111 1.554 -20.008 1.00 93.25 259 ASN A C 1
ATOM 2053 O O . ASN A 1 259 ? 0.674 1.775 -20.924 1.00 93.25 259 ASN A O 1
ATOM 2057 N N . ARG A 1 260 ? -1.351 1.119 -20.262 1.00 94.44 260 ARG A N 1
ATOM 2058 C CA . ARG A 1 260 ? -1.849 0.864 -21.624 1.00 94.44 260 ARG A CA 1
ATOM 2059 C C . ARG A 1 260 ? -1.920 2.127 -22.488 1.00 94.44 260 ARG A C 1
ATOM 2061 O O . ARG A 1 260 ? -1.768 2.041 -23.705 1.00 94.44 260 ARG A O 1
ATOM 2068 N N . ALA A 1 261 ? -2.179 3.295 -21.904 1.00 93.06 261 ALA A N 1
ATOM 2069 C CA . ALA A 1 261 ? -2.106 4.562 -22.631 1.00 93.06 261 ALA A CA 1
ATOM 2070 C C . ALA A 1 261 ? -0.657 4.904 -23.013 1.00 93.06 261 ALA A C 1
ATOM 2072 O O . ALA A 1 261 ? -0.411 5.262 -24.162 1.00 93.06 261 ALA A O 1
ATOM 2073 N N . VAL A 1 262 ? 0.294 4.703 -22.094 1.00 95.81 262 VAL A N 1
ATOM 2074 C CA . VAL A 1 262 ? 1.732 4.875 -22.362 1.00 95.81 262 VAL A CA 1
ATOM 2075 C C . VAL A 1 262 ? 2.209 3.910 -23.450 1.00 95.81 262 VAL A C 1
ATOM 2077 O O . VAL A 1 262 ? 2.872 4.337 -24.390 1.00 95.81 262 VAL A O 1
ATOM 2080 N N . TYR A 1 263 ? 1.813 2.633 -23.397 1.00 94.19 263 TYR A N 1
ATOM 2081 C CA . TYR A 1 263 ? 2.157 1.660 -24.440 1.00 94.19 263 TYR A CA 1
ATOM 2082 C C . TYR A 1 263 ? 1.642 2.075 -25.821 1.00 94.19 263 TYR A C 1
ATOM 2084 O O . TYR A 1 263 ? 2.392 1.992 -26.786 1.00 94.19 263 TYR A O 1
ATOM 2092 N N . ARG A 1 264 ? 0.415 2.604 -25.922 1.00 94.56 264 ARG A N 1
ATOM 2093 C CA . ARG A 1 264 ? -0.109 3.130 -27.196 1.00 94.56 264 ARG A CA 1
ATOM 2094 C C . ARG A 1 264 ? 0.713 4.305 -27.730 1.00 94.56 264 ARG A C 1
ATOM 2096 O O . ARG A 1 264 ? 1.003 4.343 -28.920 1.00 94.56 264 ARG A O 1
ATOM 2103 N N . GLN A 1 265 ? 1.130 5.229 -26.863 1.00 95.19 265 GLN A N 1
ATOM 2104 C CA . GLN A 1 265 ? 2.004 6.338 -27.266 1.00 95.19 265 GLN A CA 1
ATOM 2105 C C . GLN A 1 265 ? 3.367 5.838 -27.763 1.00 95.19 265 GLN A C 1
ATOM 2107 O O . GLN A 1 265 ? 3.877 6.337 -28.764 1.00 95.19 265 GLN A O 1
ATOM 2112 N N . LEU A 1 266 ? 3.947 4.833 -27.097 1.00 94.25 266 LEU A N 1
ATOM 2113 C CA . LEU A 1 266 ? 5.204 4.216 -27.526 1.00 94.25 266 LEU A CA 1
ATOM 2114 C C . LEU A 1 266 ? 5.054 3.479 -28.866 1.00 94.25 266 LEU A C 1
ATOM 2116 O O . LEU A 1 266 ? 5.920 3.611 -29.724 1.00 94.25 266 LEU A O 1
ATOM 2120 N N . GLU A 1 267 ? 3.952 2.760 -29.089 1.00 96.12 267 GLU A N 1
ATOM 2121 C CA . GLU A 1 267 ? 3.657 2.112 -30.376 1.00 96.12 267 GLU A CA 1
ATOM 2122 C C . GLU A 1 267 ? 3.531 3.128 -31.523 1.00 96.12 267 GLU A C 1
ATOM 2124 O O . GLU A 1 267 ? 4.043 2.895 -32.618 1.00 96.12 267 GLU A O 1
ATOM 2129 N N . GLU A 1 268 ? 2.880 4.270 -31.287 1.00 96.56 268 GLU A N 1
ATOM 2130 C CA . GLU A 1 268 ? 2.792 5.360 -32.267 1.00 96.56 268 GLU A CA 1
ATOM 2131 C C . GLU A 1 268 ? 4.169 5.968 -32.574 1.00 96.56 268 GLU A C 1
ATOM 2133 O O . GLU A 1 268 ? 4.483 6.229 -33.738 1.00 96.56 268 GLU A O 1
ATOM 2138 N N . GLN A 1 269 ? 5.015 6.151 -31.554 1.00 95.56 269 GLN A N 1
ATOM 2139 C CA . GLN A 1 269 ? 6.390 6.625 -31.735 1.00 95.56 269 GLN A CA 1
ATOM 2140 C C . GLN A 1 269 ? 7.245 5.630 -32.527 1.00 95.56 269 GLN A C 1
ATOM 2142 O O . GLN A 1 269 ? 7.962 6.052 -33.432 1.00 95.56 269 GLN A O 1
ATOM 2147 N N . ILE A 1 270 ? 7.139 4.328 -32.238 1.00 94.56 270 ILE A N 1
ATOM 2148 C CA . ILE A 1 270 ? 7.845 3.275 -32.982 1.00 94.56 270 ILE A CA 1
ATOM 2149 C C . ILE A 1 270 ? 7.429 3.301 -34.454 1.00 94.56 270 ILE A C 1
ATOM 2151 O O . ILE A 1 270 ? 8.294 3.406 -35.317 1.00 94.56 270 ILE A O 1
ATOM 2155 N N . LYS A 1 271 ? 6.122 3.326 -34.751 1.00 97.00 271 LYS A N 1
ATOM 2156 C CA . LYS A 1 271 ? 5.626 3.402 -36.138 1.00 97.00 271 LYS A CA 1
ATOM 2157 C C . LYS A 1 271 ? 6.119 4.645 -36.876 1.00 97.00 271 LYS A C 1
ATOM 2159 O O . LYS A 1 271 ? 6.420 4.583 -38.066 1.00 97.00 271 LYS A O 1
ATOM 2164 N N . LYS A 1 272 ? 6.189 5.790 -36.187 1.00 97.06 272 LYS A N 1
ATOM 2165 C CA . LYS A 1 272 ? 6.728 7.025 -36.769 1.00 97.06 272 LYS A CA 1
ATOM 2166 C C . LYS A 1 272 ? 8.214 6.871 -37.108 1.00 97.06 272 LYS A C 1
ATOM 2168 O O . LYS A 1 272 ? 8.607 7.193 -38.223 1.00 97.06 272 LYS A O 1
ATOM 2173 N N . LEU A 1 273 ? 9.009 6.337 -36.181 1.00 96.38 273 LEU A N 1
ATOM 2174 C CA . LEU A 1 273 ? 10.442 6.110 -36.384 1.00 96.38 273 LEU A CA 1
ATOM 2175 C C . LEU A 1 273 ? 10.728 5.073 -37.476 1.00 96.38 273 LEU A C 1
ATOM 2177 O O . LEU A 1 273 ? 11.675 5.248 -38.234 1.00 96.38 273 LEU A O 1
ATOM 2181 N N . GLU A 1 274 ? 9.916 4.022 -37.592 1.00 96.94 274 GLU A N 1
ATOM 2182 C CA . GLU A 1 274 ? 10.018 3.045 -38.683 1.00 96.94 274 GLU A CA 1
ATOM 2183 C C . GLU A 1 274 ? 9.782 3.703 -40.047 1.00 96.94 274 GLU A C 1
ATOM 2185 O O . GLU A 1 274 ? 10.573 3.507 -40.968 1.00 96.94 274 GLU A O 1
ATOM 2190 N N . LYS A 1 275 ? 8.758 4.558 -40.160 1.00 97.38 275 LYS A N 1
ATOM 2191 C CA . LYS A 1 275 ? 8.485 5.313 -41.389 1.00 97.38 275 LYS A CA 1
ATOM 2192 C C . LYS A 1 275 ? 9.620 6.282 -41.740 1.00 97.38 275 LYS A C 1
ATOM 2194 O O . LYS A 1 275 ? 10.016 6.351 -42.902 1.00 97.38 275 LYS A O 1
ATOM 2199 N N . ASP A 1 276 ? 10.144 7.009 -40.755 1.00 95.81 276 ASP A N 1
ATOM 2200 C CA . ASP A 1 276 ? 11.264 7.937 -40.955 1.00 95.81 276 ASP A CA 1
ATOM 2201 C C . ASP A 1 276 ? 12.541 7.178 -41.364 1.00 95.81 276 ASP A C 1
ATOM 2203 O O . ASP A 1 276 ? 13.287 7.633 -42.232 1.00 95.81 276 ASP A O 1
ATOM 2207 N N . LYS A 1 277 ? 12.771 5.984 -40.798 1.00 97.25 277 LYS A N 1
ATOM 2208 C CA . LYS A 1 277 ? 13.873 5.096 -41.186 1.00 97.25 277 LYS A CA 1
ATOM 2209 C C . LYS A 1 277 ? 13.748 4.641 -42.642 1.00 97.25 277 LYS A C 1
ATOM 2211 O O . LYS A 1 277 ? 14.724 4.753 -43.377 1.00 97.25 277 LYS A O 1
ATOM 2216 N N . GLU A 1 278 ? 12.578 4.164 -43.068 1.00 97.62 278 GLU A N 1
ATOM 2217 C CA . GLU A 1 278 ? 12.355 3.766 -44.467 1.00 97.62 278 GLU A CA 1
ATOM 2218 C C . GLU A 1 278 ? 12.577 4.931 -45.441 1.00 97.62 278 GLU A C 1
ATOM 2220 O O . GLU A 1 278 ? 13.130 4.746 -46.523 1.00 97.62 278 GLU A O 1
ATOM 2225 N N . GLU A 1 279 ? 12.139 6.137 -45.076 1.00 97.69 279 GLU A N 1
ATOM 2226 C CA . GLU A 1 279 ? 12.338 7.332 -45.895 1.00 97.69 279 GLU A CA 1
ATOM 2227 C C . GLU A 1 279 ? 13.824 7.689 -46.025 1.00 97.69 279 GLU A C 1
ATOM 2229 O O . GLU A 1 279 ? 14.308 7.939 -47.130 1.00 97.69 279 GLU A O 1
ATOM 2234 N N . LEU A 1 280 ? 14.579 7.635 -44.925 1.00 96.44 280 LEU A N 1
ATOM 2235 C CA . LEU A 1 280 ? 16.028 7.838 -44.952 1.00 96.44 280 LEU A CA 1
ATOM 2236 C C . LEU A 1 280 ? 16.753 6.756 -45.763 1.00 96.44 280 LEU A C 1
ATOM 2238 O O . LEU A 1 280 ? 17.694 7.069 -46.489 1.00 96.44 280 LEU A O 1
ATOM 2242 N N . GLU A 1 281 ? 16.317 5.497 -45.691 1.00 97.12 281 GLU A N 1
ATOM 2243 C CA . GLU A 1 281 ? 16.861 4.414 -46.521 1.00 97.12 281 GLU A CA 1
ATOM 2244 C C . GLU A 1 281 ? 16.595 4.654 -48.016 1.00 97.12 281 GLU A C 1
ATOM 2246 O O . GLU A 1 281 ? 17.498 4.457 -48.834 1.00 97.12 281 GLU A O 1
ATOM 2251 N N . ARG A 1 282 ? 15.409 5.162 -48.389 1.00 97.00 282 ARG A N 1
ATOM 2252 C CA . ARG A 1 282 ? 15.117 5.579 -49.775 1.00 97.00 282 ARG A CA 1
ATOM 2253 C C . ARG A 1 282 ? 16.027 6.721 -50.222 1.00 97.00 282 ARG A C 1
ATOM 2255 O O . ARG A 1 282 ? 16.614 6.630 -51.298 1.00 97.00 282 ARG A O 1
ATOM 2262 N N . GLN A 1 283 ? 16.197 7.752 -49.395 1.00 95.50 283 GLN A N 1
ATOM 2263 C CA . GLN A 1 283 ? 17.077 8.886 -49.702 1.00 95.50 283 GLN A CA 1
ATOM 2264 C C . GLN A 1 283 ? 18.539 8.455 -49.858 1.00 95.50 283 GLN A C 1
ATOM 2266 O O . GLN A 1 283 ? 19.209 8.881 -50.796 1.00 95.50 283 GLN A O 1
ATOM 2271 N N . LEU A 1 284 ? 19.028 7.564 -48.990 1.00 94.31 284 LEU A N 1
ATOM 2272 C CA . LEU A 1 284 ? 20.370 6.992 -49.111 1.00 94.31 284 LEU A CA 1
ATOM 2273 C C . LEU A 1 284 ? 20.528 6.162 -50.387 1.00 94.31 284 LEU A C 1
ATOM 2275 O O . LEU A 1 284 ? 21.567 6.256 -51.036 1.00 94.31 284 LEU A O 1
ATOM 2279 N N . SER A 1 285 ? 19.512 5.386 -50.770 1.00 95.62 285 SER A N 1
ATOM 2280 C CA . SER A 1 285 ? 19.527 4.631 -52.025 1.00 95.62 285 SER A CA 1
ATOM 2281 C C . SER A 1 285 ? 19.561 5.552 -53.247 1.00 95.62 285 SER A C 1
ATOM 2283 O O . SER A 1 285 ? 20.302 5.271 -54.186 1.00 95.62 285 SER A O 1
ATOM 2285 N N . MET A 1 286 ? 18.791 6.645 -53.241 1.00 95.44 286 MET A N 1
ATOM 2286 C CA . MET A 1 286 ? 18.807 7.641 -54.319 1.00 95.44 286 MET A CA 1
ATOM 2287 C C . MET A 1 286 ? 20.167 8.337 -54.414 1.00 95.44 286 MET A C 1
ATOM 2289 O O . MET A 1 286 ? 20.765 8.353 -55.482 1.00 95.44 286 MET A O 1
ATOM 2293 N N . ALA A 1 287 ? 20.711 8.812 -53.291 1.00 94.62 287 ALA A N 1
ATOM 2294 C CA . ALA A 1 287 ? 22.026 9.451 -53.261 1.00 94.62 287 ALA A CA 1
ATOM 2295 C C . ALA A 1 287 ? 23.163 8.488 -53.654 1.00 94.62 287 ALA A C 1
ATOM 2297 O O . ALA A 1 287 ? 24.165 8.900 -54.236 1.00 94.62 287 ALA A O 1
ATOM 2298 N N . ALA A 1 288 ? 23.041 7.196 -53.330 1.00 96.31 288 ALA A N 1
ATOM 2299 C CA . ALA A 1 288 ? 23.992 6.179 -53.771 1.00 96.31 288 ALA A CA 1
ATOM 2300 C C . ALA A 1 288 ? 23.925 5.959 -55.289 1.00 96.31 288 ALA A C 1
ATOM 2302 O O . ALA A 1 288 ? 24.973 5.823 -55.914 1.00 96.31 288 ALA A O 1
ATOM 2303 N N . PHE A 1 289 ? 22.720 5.959 -55.866 1.00 96.44 289 PHE A N 1
ATOM 2304 C CA . PHE A 1 289 ? 22.518 5.871 -57.311 1.00 96.44 289 PHE A CA 1
ATOM 2305 C C . PHE A 1 289 ? 23.098 7.092 -58.038 1.00 96.44 289 PHE A C 1
ATOM 2307 O O . PHE A 1 289 ? 23.889 6.920 -58.959 1.00 96.44 289 PHE A O 1
ATOM 2314 N N . GLU A 1 290 ? 22.798 8.307 -57.569 1.00 95.12 290 GLU A N 1
ATOM 2315 C CA . GLU A 1 290 ? 23.349 9.554 -58.123 1.00 95.12 290 GLU A CA 1
ATOM 2316 C C . GLU A 1 290 ? 24.883 9.561 -58.085 1.00 95.12 290 GLU A C 1
ATOM 2318 O O . GLU A 1 290 ? 25.532 9.877 -59.077 1.00 95.12 290 GLU A O 1
ATOM 2323 N N . ARG A 1 291 ? 25.490 9.129 -56.970 1.00 94.38 291 ARG A N 1
ATOM 2324 C CA . ARG A 1 291 ? 26.954 9.005 -56.870 1.00 94.38 291 ARG A CA 1
ATOM 2325 C C . ARG A 1 291 ? 27.542 7.992 -57.843 1.00 94.38 291 ARG A C 1
ATOM 2327 O O . ARG A 1 291 ? 28.698 8.144 -58.227 1.00 94.38 291 ARG A O 1
ATOM 2334 N N . GLU A 1 292 ? 26.817 6.932 -58.176 1.00 95.56 292 GLU A N 1
ATOM 2335 C CA . GLU A 1 292 ? 27.293 5.953 -59.152 1.00 95.56 292 GLU A CA 1
ATOM 2336 C C . GLU A 1 292 ? 27.204 6.515 -60.575 1.00 95.56 292 GLU A C 1
ATOM 2338 O O . GLU A 1 292 ? 28.171 6.415 -61.324 1.00 95.56 292 GLU A O 1
ATOM 2343 N N . GLU A 1 293 ? 26.124 7.227 -60.903 1.00 95.62 293 GLU A N 1
ATOM 2344 C CA . GLU A 1 293 ? 25.990 7.947 -62.176 1.00 95.62 293 GLU A CA 1
ATOM 2345 C C . GLU A 1 293 ? 27.075 9.028 -62.339 1.00 95.62 293 GLU A C 1
ATOM 2347 O O . GLU A 1 293 ? 27.689 9.156 -63.402 1.00 95.62 293 GLU A O 1
ATOM 2352 N N . GLU A 1 294 ? 27.390 9.764 -61.268 1.00 95.00 294 GLU A N 1
ATOM 2353 C CA . GLU A 1 294 ? 28.505 10.717 -61.242 1.00 95.00 294 GLU A CA 1
ATOM 2354 C C . GLU A 1 294 ? 29.860 10.035 -61.484 1.00 95.00 294 GLU A C 1
ATOM 2356 O O . GLU A 1 294 ? 30.691 10.572 -62.222 1.00 95.00 294 GLU A O 1
ATOM 2361 N N . LYS A 1 295 ? 30.100 8.850 -60.901 1.00 95.25 295 LYS A N 1
ATOM 2362 C CA . LYS A 1 295 ? 31.329 8.078 -61.149 1.00 95.25 295 LYS A CA 1
ATOM 2363 C C . LYS A 1 295 ? 31.411 7.607 -62.593 1.00 95.25 295 LYS A C 1
ATOM 2365 O O . LYS A 1 295 ? 32.467 7.770 -63.201 1.00 95.25 295 LYS A O 1
ATOM 2370 N N . ASP A 1 296 ? 30.333 7.061 -63.143 1.00 95.62 296 ASP A N 1
ATOM 2371 C CA . ASP A 1 296 ? 30.288 6.595 -64.530 1.00 95.62 296 ASP A CA 1
ATOM 2372 C C . ASP A 1 296 ? 30.524 7.754 -65.505 1.00 95.62 296 ASP A C 1
ATOM 2374 O O . ASP A 1 296 ? 31.328 7.643 -66.435 1.00 95.62 296 ASP A O 1
ATOM 2378 N N . SER A 1 297 ? 29.913 8.912 -65.238 1.00 94.88 297 SER A N 1
ATOM 2379 C CA . SER A 1 297 ? 30.151 10.150 -65.982 1.00 94.88 297 SER A CA 1
ATOM 2380 C C . SER A 1 297 ? 31.614 10.603 -65.884 1.00 94.88 297 SER A C 1
ATOM 2382 O O . SER A 1 297 ? 32.251 10.890 -66.901 1.00 94.88 297 SER A O 1
ATOM 2384 N N . ALA A 1 298 ? 32.206 10.591 -64.685 1.00 94.31 298 ALA A N 1
ATOM 2385 C CA . ALA A 1 298 ? 33.615 10.933 -64.490 1.00 94.31 298 ALA A CA 1
ATOM 2386 C C . ALA A 1 298 ? 34.564 9.959 -65.213 1.00 94.31 298 ALA A C 1
ATOM 2388 O O . ALA A 1 298 ? 35.563 10.391 -65.795 1.00 94.31 298 ALA A O 1
ATOM 2389 N N . VAL A 1 299 ? 34.251 8.659 -65.223 1.00 95.75 299 VAL A N 1
ATOM 2390 C CA . VAL A 1 299 ? 35.001 7.640 -65.973 1.00 95.75 299 VAL A CA 1
ATOM 2391 C C . VAL A 1 299 ? 34.892 7.891 -67.477 1.00 95.75 299 VAL A C 1
ATOM 2393 O O . VAL A 1 299 ? 35.917 7.872 -68.158 1.00 95.75 299 VAL A O 1
ATOM 2396 N N . ALA A 1 300 ? 33.700 8.195 -67.994 1.00 95.69 300 ALA A N 1
ATOM 2397 C CA . ALA A 1 300 ? 33.494 8.515 -69.405 1.00 95.69 300 ALA A CA 1
ATOM 2398 C C . ALA A 1 300 ? 34.289 9.761 -69.835 1.00 95.69 300 ALA A C 1
ATOM 2400 O O . ALA A 1 300 ? 34.978 9.737 -70.858 1.00 95.69 300 ALA A O 1
ATOM 2401 N N . VAL A 1 301 ? 34.275 10.824 -69.022 1.00 96.06 301 VAL A N 1
ATOM 2402 C CA . VAL A 1 301 ? 35.094 12.026 -69.253 1.00 96.06 301 VAL A CA 1
ATOM 2403 C C . VAL A 1 301 ? 36.585 11.681 -69.230 1.00 96.06 301 VAL A C 1
ATOM 2405 O O . VAL A 1 301 ? 37.326 12.096 -70.121 1.00 96.06 301 VAL A O 1
ATOM 2408 N N . ALA A 1 302 ? 37.039 10.884 -68.258 1.00 94.38 302 ALA A N 1
ATOM 2409 C CA . ALA A 1 302 ? 38.435 10.466 -68.170 1.00 94.38 302 ALA A CA 1
ATOM 2410 C C . ALA A 1 302 ? 38.875 9.628 -69.384 1.00 94.38 302 ALA A C 1
ATOM 2412 O O . ALA A 1 302 ? 39.990 9.809 -69.875 1.00 94.38 302 ALA A O 1
ATOM 2413 N N . MET A 1 303 ? 38.014 8.741 -69.893 1.00 95.44 303 MET A N 1
ATOM 2414 C CA . MET A 1 303 ? 38.264 7.984 -71.123 1.00 95.44 303 MET A CA 1
ATOM 2415 C C . MET A 1 303 ? 38.360 8.911 -72.339 1.00 95.44 303 MET A C 1
ATOM 2417 O O . MET A 1 303 ? 39.356 8.852 -73.058 1.00 95.44 303 MET A O 1
ATOM 2421 N N . SER A 1 304 ? 37.404 9.829 -72.512 1.00 95.19 304 SER A N 1
ATOM 2422 C CA . SER A 1 304 ? 37.418 10.796 -73.617 1.00 95.19 304 SER A CA 1
ATOM 2423 C C . SER A 1 304 ? 38.665 11.688 -73.600 1.00 95.19 304 SER A C 1
ATOM 2425 O O . SER A 1 304 ? 39.225 11.979 -74.658 1.00 95.19 304 SER A O 1
ATOM 2427 N N . LEU A 1 305 ? 39.118 12.123 -72.419 1.00 95.81 305 LEU A N 1
ATOM 2428 C CA . LEU A 1 305 ? 40.347 12.909 -72.277 1.00 95.81 305 LEU A CA 1
ATOM 2429 C C . LEU A 1 305 ? 41.589 12.086 -72.626 1.00 95.81 305 LEU A C 1
ATOM 2431 O O . LEU A 1 305 ? 42.469 12.588 -73.318 1.00 95.81 305 LEU A O 1
ATOM 2435 N N . ARG A 1 306 ? 41.661 10.815 -72.207 1.00 95.31 306 ARG A N 1
ATOM 2436 C CA . ARG A 1 306 ? 42.768 9.920 -72.589 1.00 95.31 306 ARG A CA 1
ATOM 2437 C C . ARG A 1 306 ? 42.831 9.716 -74.099 1.00 95.31 306 ARG A C 1
ATOM 2439 O O . ARG A 1 306 ? 43.913 9.818 -74.664 1.00 95.31 306 ARG A O 1
ATOM 2446 N N . GLU A 1 307 ? 41.694 9.482 -74.747 1.00 95.81 307 GLU A N 1
ATOM 2447 C CA . GLU A 1 307 ? 41.614 9.346 -76.207 1.00 95.81 307 GLU A CA 1
ATOM 2448 C C . GLU A 1 307 ? 42.016 10.633 -76.935 1.00 95.81 307 GLU A C 1
ATOM 2450 O O . GLU A 1 307 ? 42.639 10.582 -77.995 1.00 95.81 307 GLU A O 1
ATOM 2455 N N . GLN A 1 308 ? 41.668 11.803 -76.391 1.00 94.69 308 GLN A N 1
ATOM 2456 C CA . GLN A 1 308 ? 42.129 13.078 -76.934 1.00 94.69 308 GLN A CA 1
ATOM 2457 C C . GLN A 1 308 ? 43.645 13.231 -76.779 1.00 94.69 308 GLN A C 1
ATOM 2459 O O . GLN A 1 308 ? 44.318 13.506 -77.769 1.00 94.69 308 GLN A O 1
ATOM 2464 N N . CYS A 1 309 ? 44.193 13.003 -75.581 1.00 95.00 309 CYS A N 1
ATOM 2465 C CA . CYS A 1 309 ? 45.635 13.068 -75.350 1.00 95.00 309 CYS A CA 1
ATOM 2466 C C . CYS A 1 309 ? 46.400 12.074 -76.231 1.00 95.00 309 CYS A C 1
ATOM 2468 O O . CYS A 1 309 ? 47.477 12.404 -76.716 1.00 95.00 309 CYS A O 1
ATOM 2470 N N . GLN A 1 310 ? 45.850 10.880 -76.469 1.00 96.50 310 GLN A N 1
ATOM 2471 C CA . GLN A 1 310 ? 46.446 9.899 -77.370 1.00 96.50 310 GLN A CA 1
ATOM 2472 C C . GLN A 1 310 ? 46.461 10.400 -78.819 1.00 96.50 310 GLN A C 1
ATOM 2474 O O . GLN A 1 310 ? 47.514 10.375 -79.446 1.00 96.50 310 GLN A O 1
ATOM 2479 N N . ARG A 1 311 ? 45.338 10.920 -79.332 1.00 94.06 311 ARG A N 1
ATOM 2480 C CA . ARG A 1 311 ? 45.274 11.502 -80.686 1.00 94.06 311 ARG A CA 1
ATOM 2481 C C . ARG A 1 311 ? 46.222 12.685 -80.857 1.00 94.06 311 ARG A C 1
ATOM 2483 O O . ARG A 1 311 ? 46.870 12.812 -81.889 1.00 94.06 311 ARG A O 1
ATOM 2490 N N . GLU A 1 312 ? 46.300 13.557 -79.854 1.00 92.94 312 GLU A N 1
ATOM 2491 C CA . GLU A 1 312 ? 47.247 14.672 -79.854 1.00 92.94 312 GLU A CA 1
ATOM 2492 C C . GLU A 1 312 ? 48.689 14.158 -79.851 1.00 92.94 312 GLU A C 1
ATOM 2494 O O . GLU A 1 312 ? 49.507 14.648 -80.625 1.00 92.94 312 GLU A O 1
ATOM 2499 N N . HIS A 1 313 ? 49.001 13.142 -79.041 1.00 94.44 313 HIS A N 1
ATOM 2500 C CA . HIS A 1 313 ? 50.323 12.524 -79.011 1.00 94.44 313 HIS A CA 1
ATOM 2501 C C . HIS A 1 313 ? 50.705 11.900 -80.359 1.00 94.44 313 HIS A C 1
ATOM 2503 O O . HIS A 1 313 ? 51.785 12.194 -80.860 1.00 94.44 313 HIS A O 1
ATOM 2509 N N . GLU A 1 314 ? 49.811 11.128 -80.979 1.00 94.19 314 GLU A N 1
ATOM 2510 C CA . GLU A 1 314 ? 49.999 10.555 -82.320 1.00 94.19 314 GLU A CA 1
ATOM 2511 C C . GLU A 1 314 ? 50.233 11.658 -83.367 1.00 94.19 314 GLU A C 1
ATOM 2513 O O . GLU A 1 314 ? 51.191 11.594 -84.135 1.00 94.19 314 GLU A O 1
ATOM 2518 N N . ALA A 1 315 ? 49.445 12.740 -83.337 1.00 93.25 315 ALA A N 1
ATOM 2519 C CA . ALA A 1 315 ? 49.652 13.891 -84.218 1.00 93.25 315 ALA A CA 1
ATOM 2520 C C . ALA A 1 315 ? 51.009 14.586 -83.980 1.00 93.25 315 ALA A C 1
ATOM 2522 O O . ALA A 1 315 ? 51.661 15.027 -84.930 1.00 93.25 315 ALA A O 1
ATOM 2523 N N . TYR A 1 316 ? 51.461 14.685 -82.724 1.00 93.94 316 TYR A N 1
ATOM 2524 C CA . TYR A 1 316 ? 52.798 15.185 -82.399 1.00 93.94 316 TYR A CA 1
ATOM 2525 C C . TYR A 1 316 ? 53.898 14.255 -82.916 1.00 93.94 316 TYR A C 1
ATOM 2527 O O . TYR A 1 316 ? 54.879 14.749 -83.472 1.00 93.94 316 TYR A O 1
ATOM 2535 N N . GLU A 1 317 ? 53.755 12.937 -82.768 1.00 93.69 317 GLU A N 1
ATOM 2536 C CA . GLU A 1 317 ? 54.708 11.961 -83.302 1.00 93.69 317 GLU A CA 1
ATOM 2537 C C . GLU A 1 317 ? 54.794 12.030 -84.830 1.00 93.69 317 GLU A C 1
ATOM 2539 O O . GLU A 1 317 ? 55.904 12.055 -85.369 1.00 93.69 317 GLU A O 1
ATOM 2544 N N . ASP A 1 318 ? 53.660 12.171 -85.520 1.00 92.56 318 ASP A N 1
ATOM 2545 C CA . ASP A 1 318 ? 53.598 12.373 -86.969 1.00 92.56 318 ASP A CA 1
ATOM 2546 C C . ASP A 1 318 ? 54.312 13.661 -87.392 1.00 92.56 318 ASP A C 1
ATOM 2548 O O . ASP A 1 318 ? 55.134 13.646 -88.312 1.00 92.56 318 ASP A O 1
ATOM 2552 N N . MET A 1 319 ? 54.064 14.782 -86.703 1.00 92.06 319 MET A N 1
ATOM 2553 C CA . MET A 1 319 ? 54.775 16.039 -86.965 1.00 92.06 319 MET A CA 1
ATOM 2554 C C . MET A 1 319 ? 56.282 15.898 -86.728 1.00 92.06 319 MET A C 1
ATOM 2556 O O . MET A 1 319 ? 57.082 16.368 -87.538 1.00 92.06 319 MET A O 1
ATOM 2560 N N . VAL A 1 320 ? 56.697 15.229 -85.649 1.00 91.94 320 VAL A N 1
ATOM 2561 C CA . VAL A 1 320 ? 58.114 14.940 -85.382 1.00 91.94 320 VAL A CA 1
ATOM 2562 C C . VAL A 1 320 ? 58.698 14.053 -86.486 1.00 91.94 320 VAL A C 1
ATOM 2564 O O . VAL A 1 320 ? 59.824 14.294 -86.928 1.00 91.94 320 VAL A O 1
ATOM 2567 N N . GLY A 1 321 ? 57.942 13.070 -86.977 1.00 90.94 321 GLY A N 1
ATOM 2568 C CA . GLY A 1 321 ? 58.285 12.243 -88.131 1.00 90.94 321 GLY A CA 1
ATOM 2569 C C . GLY A 1 321 ? 58.512 13.075 -89.394 1.00 90.94 321 GLY A C 1
ATOM 2570 O O . GLY A 1 321 ? 59.578 12.984 -90.003 1.00 90.94 321 GLY A O 1
ATOM 2571 N N . GLN A 1 322 ? 57.580 13.972 -89.725 1.00 89.38 322 GLN A N 1
ATOM 2572 C CA . GLN A 1 322 ? 57.701 14.898 -90.856 1.00 89.38 322 GLN A CA 1
ATOM 2573 C C . GLN A 1 322 ? 58.919 15.819 -90.725 1.00 89.38 322 GLN A C 1
ATOM 2575 O O . GLN A 1 322 ? 59.617 16.051 -91.709 1.00 89.38 322 GLN A O 1
ATOM 2580 N N . VAL A 1 323 ? 59.219 16.321 -89.522 1.00 90.00 323 VAL A N 1
ATOM 2581 C CA . VAL A 1 323 ? 60.425 17.129 -89.270 1.00 90.00 323 VAL A CA 1
ATOM 2582 C C . VAL A 1 323 ? 61.697 16.302 -89.482 1.00 90.00 323 VAL A C 1
ATOM 2584 O O . VAL A 1 323 ? 62.646 16.797 -90.089 1.00 90.00 323 VAL A O 1
ATOM 2587 N N . ARG A 1 324 ? 61.725 15.032 -89.050 1.00 90.00 324 ARG A N 1
ATOM 2588 C CA . ARG A 1 324 ? 62.856 14.120 -89.313 1.00 90.00 324 ARG A CA 1
ATOM 2589 C C . ARG A 1 324 ? 63.032 13.854 -90.805 1.00 90.00 324 ARG A C 1
ATOM 2591 O O . ARG A 1 324 ? 64.159 13.863 -91.292 1.00 90.00 324 ARG A O 1
ATOM 2598 N N . ASP A 1 325 ? 61.947 13.627 -91.536 1.00 89.38 325 ASP A N 1
ATOM 2599 C CA . ASP A 1 325 ? 62.005 13.389 -92.979 1.00 89.38 325 ASP A CA 1
ATOM 2600 C C . ASP A 1 325 ? 62.384 14.652 -93.750 1.00 89.38 325 ASP A C 1
ATOM 2602 O O . ASP A 1 325 ? 63.194 14.584 -94.674 1.00 89.38 325 ASP A O 1
ATOM 2606 N N . ARG A 1 326 ? 61.908 15.820 -93.312 1.00 89.44 326 ARG A N 1
ATOM 2607 C CA . ARG A 1 326 ? 62.373 17.114 -93.810 1.00 89.44 326 ARG A CA 1
ATOM 2608 C C . ARG A 1 326 ? 63.874 17.284 -93.588 1.00 89.44 326 ARG A C 1
ATOM 2610 O O . ARG A 1 326 ? 64.557 17.666 -94.529 1.00 89.44 326 ARG A O 1
ATOM 2617 N N . ALA A 1 327 ? 64.399 16.943 -92.412 1.00 89.44 327 ALA A N 1
ATOM 2618 C CA . ALA A 1 327 ? 65.839 16.996 -92.153 1.00 89.44 327 ALA A CA 1
ATOM 2619 C C . ALA A 1 327 ? 66.628 16.064 -93.096 1.00 89.44 327 ALA A C 1
ATOM 2621 O O . ALA A 1 327 ? 67.623 16.486 -93.680 1.00 89.44 327 ALA A O 1
ATOM 2622 N N . LYS A 1 328 ? 66.148 14.832 -93.339 1.00 90.69 328 LYS A N 1
ATOM 2623 C CA . LYS A 1 328 ? 66.759 13.920 -94.332 1.00 90.69 328 LYS A CA 1
ATOM 2624 C C . LYS A 1 328 ? 66.720 14.496 -95.750 1.00 90.69 328 LYS A C 1
ATOM 2626 O O . LYS A 1 328 ? 67.676 14.330 -96.506 1.00 90.69 328 LYS A O 1
ATOM 2631 N N . LEU A 1 329 ? 65.612 15.132 -96.135 1.00 89.19 329 LEU A N 1
ATOM 2632 C CA . LEU A 1 329 ? 65.475 15.782 -97.439 1.00 89.19 329 LEU A CA 1
ATOM 2633 C C . LEU A 1 329 ? 66.409 16.987 -97.560 1.00 89.19 329 LEU A C 1
ATOM 2635 O O . LEU A 1 329 ? 67.052 17.129 -98.592 1.00 89.19 329 LEU A O 1
ATOM 2639 N N . GLU A 1 330 ? 66.534 17.808 -96.518 1.00 90.50 330 GLU A N 1
ATOM 2640 C CA . GLU A 1 330 ? 67.487 18.920 -96.457 1.00 90.50 330 GLU A CA 1
ATOM 2641 C C . GLU A 1 330 ? 68.935 18.419 -96.581 1.00 90.50 330 GLU A C 1
ATOM 2643 O O . GLU A 1 330 ? 69.712 18.981 -97.353 1.00 90.50 330 GLU A O 1
ATOM 2648 N N . ASP A 1 331 ? 69.292 17.316 -95.920 1.00 91.19 331 ASP A N 1
ATOM 2649 C CA . ASP A 1 331 ? 70.611 16.691 -96.074 1.00 91.19 331 ASP A CA 1
ATOM 2650 C C . ASP A 1 331 ? 70.833 16.131 -97.488 1.00 91.19 331 ASP A C 1
ATOM 2652 O O . ASP A 1 331 ? 71.921 16.281 -98.050 1.00 91.19 331 ASP A O 1
ATOM 2656 N N . LYS A 1 332 ? 69.800 15.551 -98.113 1.00 91.31 332 LYS A N 1
ATOM 2657 C CA . LYS A 1 332 ? 69.865 15.082 -99.504 1.00 91.31 332 LYS A CA 1
ATOM 2658 C C . LYS A 1 332 ? 69.984 16.237 -100.498 1.00 91.31 332 LYS A C 1
ATOM 2660 O O . LYS A 1 332 ? 70.747 16.127 -101.453 1.00 91.31 332 LYS A O 1
ATOM 2665 N N . ILE A 1 333 ? 69.281 17.347 -100.267 1.00 89.38 333 ILE A N 1
ATOM 2666 C CA . ILE A 1 333 ? 69.430 18.582 -101.046 1.00 89.38 333 ILE A CA 1
ATOM 2667 C C . ILE A 1 333 ? 70.866 19.091 -100.917 1.00 89.38 333 ILE A C 1
ATOM 2669 O O . ILE A 1 333 ? 71.514 19.285 -101.939 1.00 89.38 333 ILE A O 1
ATOM 2673 N N . ARG A 1 334 ? 71.415 19.190 -99.698 1.00 90.00 334 ARG A N 1
ATOM 2674 C CA . ARG A 1 334 ? 72.822 19.578 -99.483 1.00 90.00 334 ARG A CA 1
ATOM 2675 C C . ARG A 1 334 ? 73.802 18.649 -100.198 1.00 90.00 334 ARG A C 1
ATOM 2677 O O . ARG A 1 334 ? 74.818 19.112 -100.713 1.00 90.00 334 ARG A O 1
ATOM 2684 N N . GLN A 1 335 ? 73.543 17.341 -100.215 1.00 90.19 335 GLN A N 1
ATOM 2685 C CA . GLN A 1 335 ? 74.373 16.385 -100.949 1.00 90.19 335 GLN A CA 1
ATOM 2686 C C . GLN A 1 335 ? 74.309 16.639 -102.461 1.00 90.19 335 GLN A C 1
ATOM 2688 O O . GLN A 1 335 ? 75.353 16.742 -103.101 1.00 90.19 335 GLN A O 1
ATOM 2693 N N . LEU A 1 336 ? 73.106 16.793 -103.017 1.00 88.88 336 LEU A N 1
ATOM 2694 C CA . LEU A 1 336 ? 72.909 17.091 -104.437 1.00 88.88 336 LEU A CA 1
ATOM 2695 C C . LEU A 1 336 ? 73.508 18.447 -104.831 1.00 88.88 336 LEU A C 1
ATOM 2697 O O . LEU A 1 336 ? 74.064 18.571 -105.915 1.00 88.88 336 LEU A O 1
ATOM 2701 N N . GLU A 1 337 ? 73.452 19.452 -103.959 1.00 90.69 337 GLU A N 1
ATOM 2702 C CA . GLU A 1 337 ? 74.117 20.742 -104.162 1.00 90.69 337 GLU A CA 1
ATOM 2703 C C . GLU A 1 337 ? 75.641 20.587 -104.207 1.00 90.69 337 GLU A C 1
ATOM 2705 O O . GLU A 1 337 ? 76.279 21.141 -105.100 1.00 90.69 337 GLU A O 1
ATOM 2710 N N . LYS A 1 338 ? 76.236 19.782 -103.313 1.00 90.06 338 LYS A N 1
ATOM 2711 C CA . LYS A 1 338 ? 77.674 19.457 -103.372 1.00 90.06 338 LYS A CA 1
ATOM 2712 C C . LYS A 1 338 ? 78.043 18.741 -104.671 1.00 90.06 338 LYS A C 1
ATOM 2714 O O . LYS A 1 338 ? 79.060 19.067 -105.276 1.00 90.06 338 LYS A O 1
ATOM 2719 N N . GLU A 1 339 ? 77.233 17.775 -105.099 1.00 89.00 339 GLU A N 1
ATOM 2720 C CA . GLU A 1 339 ? 77.434 17.056 -106.362 1.00 89.00 339 GLU A CA 1
ATOM 2721 C C . GLU A 1 339 ? 77.305 17.994 -107.565 1.00 89.00 339 GLU A C 1
ATOM 2723 O O . GLU A 1 339 ? 78.151 17.954 -108.456 1.00 89.00 339 GLU A O 1
ATOM 2728 N N . LYS A 1 340 ? 76.306 18.884 -107.563 1.00 89.00 340 LYS A N 1
ATOM 2729 C CA . LYS A 1 340 ? 76.114 19.915 -108.586 1.00 89.00 340 LYS A CA 1
ATOM 2730 C C . LYS A 1 340 ? 77.328 20.838 -108.676 1.00 89.00 340 LYS A C 1
ATOM 2732 O O . LYS A 1 340 ? 77.860 20.980 -109.768 1.00 89.00 340 L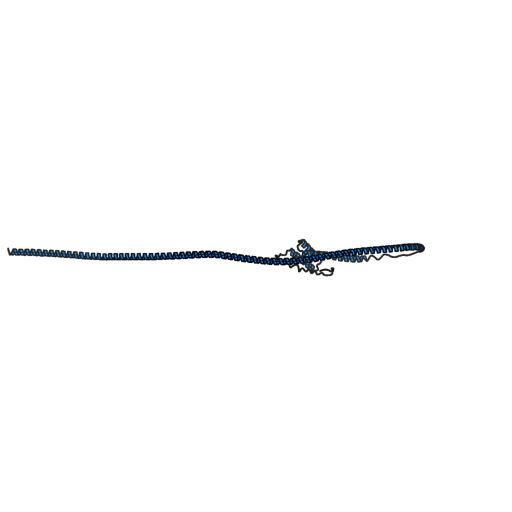YS A O 1
ATOM 2737 N N . VAL A 1 341 ? 77.806 21.391 -107.558 1.00 90.00 341 VAL A N 1
ATOM 2738 C CA . VAL A 1 341 ? 79.023 22.227 -107.530 1.00 90.00 341 VAL A CA 1
ATOM 2739 C C . VAL A 1 341 ? 80.230 21.439 -108.043 1.00 90.00 341 VAL A C 1
ATOM 2741 O O . VAL A 1 341 ? 81.018 21.948 -108.833 1.00 90.00 341 VAL A O 1
ATOM 2744 N N . GLY A 1 342 ? 80.363 20.166 -107.657 1.00 87.50 342 GLY A N 1
ATOM 2745 C CA . GLY A 1 342 ? 81.418 19.292 -108.169 1.00 87.50 342 GLY A CA 1
ATOM 2746 C C . GLY A 1 342 ? 81.334 19.048 -109.681 1.00 87.50 342 GLY A C 1
ATOM 2747 O O . GLY A 1 342 ? 82.365 18.970 -110.346 1.00 87.50 342 GLY A O 1
ATOM 2748 N N . LEU A 1 343 ? 80.128 18.930 -110.242 1.00 87.50 343 LEU A N 1
ATOM 2749 C CA . LEU A 1 343 ? 79.900 18.798 -111.684 1.00 87.50 343 LEU A CA 1
ATOM 2750 C C . LEU A 1 343 ? 80.112 20.120 -112.430 1.00 87.50 343 LEU A C 1
ATOM 2752 O O . LEU A 1 343 ? 80.676 20.093 -113.518 1.00 87.50 343 LEU A O 1
ATOM 2756 N N . GLU A 1 344 ? 79.707 21.252 -111.854 1.00 86.31 344 GLU A N 1
ATOM 2757 C CA . GLU A 1 344 ? 79.972 22.594 -112.386 1.00 86.31 344 GLU A CA 1
ATOM 2758 C C . GLU A 1 344 ? 81.479 22.852 -112.459 1.00 86.31 344 GLU A C 1
ATOM 2760 O O . GLU A 1 344 ? 81.970 23.212 -113.524 1.00 86.31 344 GLU A O 1
ATOM 2765 N N . LEU A 1 345 ? 82.231 22.532 -111.398 1.00 86.25 345 LEU A N 1
ATOM 2766 C CA . LEU A 1 345 ? 83.697 22.595 -111.402 1.00 86.25 345 LEU A CA 1
ATOM 2767 C C . LEU A 1 345 ? 84.312 21.682 -112.472 1.00 86.25 345 LEU A C 1
ATOM 2769 O O . LEU A 1 345 ? 85.236 22.088 -113.168 1.00 86.25 345 LEU A O 1
ATOM 2773 N N . LYS A 1 346 ? 83.802 20.455 -112.649 1.00 84.69 346 LYS A N 1
ATOM 2774 C CA . LYS A 1 346 ? 84.269 19.554 -113.721 1.00 84.69 346 LYS A CA 1
ATOM 2775 C C . LYS A 1 346 ? 83.965 20.098 -115.116 1.00 84.69 346 LYS A C 1
ATOM 2777 O O . LYS A 1 346 ? 84.784 19.936 -116.012 1.00 84.69 346 LYS A O 1
ATOM 2782 N N . LEU A 1 347 ? 82.799 20.710 -115.310 1.00 82.75 347 LEU A N 1
ATOM 2783 C CA . LEU A 1 347 ? 82.428 21.373 -116.561 1.00 82.75 347 LEU A CA 1
ATOM 2784 C C . LEU A 1 347 ? 83.321 22.580 -116.835 1.00 82.75 347 LEU A C 1
ATOM 2786 O O . LEU A 1 347 ? 83.717 22.787 -117.976 1.00 82.75 347 LEU A O 1
ATOM 2790 N N . GLU A 1 348 ? 83.648 23.355 -115.806 1.00 84.25 348 GLU A N 1
ATOM 2791 C CA . GLU A 1 348 ? 84.547 24.499 -115.904 1.00 84.25 348 GLU A CA 1
ATOM 2792 C C . GLU A 1 348 ? 85.970 24.055 -116.255 1.00 84.25 348 GLU A C 1
ATOM 2794 O O . GLU A 1 348 ? 86.536 24.574 -117.211 1.00 84.25 348 GLU A O 1
ATOM 2799 N N . VAL A 1 349 ? 86.494 23.009 -115.604 1.00 83.69 349 VAL A N 1
ATOM 2800 C CA . VAL A 1 349 ? 87.771 22.377 -115.982 1.00 83.69 349 VAL A CA 1
ATOM 2801 C C . VAL A 1 349 ? 87.730 21.866 -117.422 1.00 83.69 349 VAL A C 1
ATOM 2803 O O . VAL A 1 349 ? 88.620 22.184 -118.197 1.00 83.69 349 VAL A O 1
ATOM 2806 N N . ALA A 1 350 ? 86.677 21.153 -117.827 1.00 78.69 350 ALA A N 1
ATOM 2807 C CA . ALA A 1 350 ? 86.544 20.667 -119.202 1.00 78.69 350 ALA A CA 1
ATOM 2808 C C . ALA A 1 350 ? 86.417 21.808 -120.231 1.00 78.69 350 ALA A C 1
ATOM 2810 O O . ALA A 1 350 ? 86.824 21.659 -121.384 1.00 78.69 350 ALA A O 1
ATOM 2811 N N . ASN A 1 351 ? 85.837 22.949 -119.847 1.00 78.62 351 ASN A N 1
ATOM 2812 C CA . ASN A 1 351 ? 85.785 24.142 -120.687 1.00 78.62 351 ASN A CA 1
ATOM 2813 C C . ASN A 1 351 ? 87.154 24.818 -120.786 1.00 78.62 351 ASN A C 1
ATOM 2815 O O . ASN A 1 351 ? 87.515 25.225 -121.885 1.00 78.62 351 ASN A O 1
ATOM 2819 N N . ILE A 1 352 ? 87.919 24.885 -119.691 1.00 78.75 352 ILE A N 1
ATOM 2820 C CA . ILE A 1 352 ? 89.316 25.338 -119.702 1.00 78.75 352 ILE A CA 1
ATOM 2821 C C . ILE A 1 352 ? 90.145 24.417 -120.598 1.00 78.75 352 ILE A C 1
ATOM 2823 O O . ILE A 1 352 ? 90.797 24.906 -121.506 1.00 78.75 352 ILE A O 1
ATOM 2827 N N . GLU A 1 353 ? 90.041 23.095 -120.447 1.00 77.56 353 GLU A N 1
ATOM 2828 C CA . GLU A 1 353 ? 90.734 22.124 -121.307 1.00 77.56 353 GLU A CA 1
ATOM 2829 C C . GLU A 1 353 ? 90.326 22.264 -122.783 1.00 77.56 353 GLU A C 1
ATOM 2831 O O . GLU A 1 353 ? 91.157 22.122 -123.677 1.00 77.56 353 GLU A O 1
ATOM 2836 N N . ARG A 1 354 ? 89.053 22.565 -123.077 1.00 73.19 354 ARG A N 1
ATOM 2837 C CA . ARG A 1 354 ? 88.610 22.872 -124.448 1.00 73.19 354 ARG A CA 1
ATOM 2838 C C . ARG A 1 354 ? 89.183 24.182 -124.968 1.00 73.19 354 ARG A C 1
ATOM 2840 O O . ARG A 1 354 ? 89.491 24.246 -126.152 1.00 73.19 354 ARG A O 1
ATOM 2847 N N . GLU A 1 355 ? 89.266 25.219 -124.142 1.00 74.00 355 GLU A N 1
ATOM 2848 C CA . GLU A 1 355 ? 89.909 26.485 -124.506 1.00 74.00 355 GLU A CA 1
ATOM 2849 C C . GLU A 1 355 ? 91.407 26.268 -124.741 1.00 74.00 355 GLU A C 1
ATOM 2851 O O . GLU A 1 355 ? 91.898 26.641 -125.796 1.00 74.00 355 GLU A O 1
ATOM 2856 N N . GLU A 1 356 ? 92.102 25.523 -123.880 1.00 76.62 356 GLU A N 1
ATOM 2857 C CA . GLU A 1 356 ? 93.499 25.124 -124.087 1.00 76.62 356 GLU A CA 1
ATOM 2858 C C . GLU A 1 356 ? 93.676 24.301 -125.372 1.00 76.62 356 GLU A C 1
ATOM 2860 O O . GLU A 1 356 ? 94.635 24.500 -126.116 1.00 76.62 356 GLU A O 1
ATOM 2865 N N . GLN A 1 357 ? 92.737 23.403 -125.691 1.00 73.62 357 GLN A N 1
ATOM 2866 C CA . GLN A 1 357 ? 92.730 22.671 -126.961 1.00 73.62 357 GLN A CA 1
ATOM 2867 C C . GLN A 1 357 ? 92.466 23.583 -128.165 1.00 73.62 357 GLN A C 1
ATOM 2869 O O . GLN A 1 357 ? 93.059 23.365 -129.222 1.00 73.62 357 GLN A O 1
ATOM 2874 N N . LYS A 1 358 ? 91.597 24.594 -128.037 1.00 70.81 358 LYS A N 1
ATOM 2875 C CA . LYS A 1 358 ? 91.386 25.607 -129.083 1.00 70.81 358 LYS A CA 1
ATOM 2876 C C . LYS A 1 358 ? 92.631 26.465 -129.271 1.00 70.81 358 LYS A C 1
ATOM 2878 O O . LYS A 1 358 ? 93.002 26.705 -130.414 1.00 70.81 358 LYS A O 1
ATOM 2883 N N . ASP A 1 359 ? 93.286 26.871 -128.192 1.00 73.50 359 ASP A N 1
ATOM 2884 C CA . ASP A 1 359 ? 94.524 27.647 -128.221 1.00 73.50 359 ASP A CA 1
ATOM 2885 C C . ASP A 1 359 ? 95.669 26.826 -128.823 1.00 73.50 359 ASP A C 1
ATOM 2887 O O . ASP A 1 359 ? 96.416 27.323 -129.665 1.00 73.50 359 ASP A O 1
ATOM 2891 N N . ALA A 1 360 ? 95.756 25.534 -128.496 1.00 70.56 360 ALA A N 1
ATOM 2892 C CA . ALA A 1 360 ? 96.675 24.601 -129.140 1.00 70.56 360 ALA A CA 1
ATOM 2893 C C . ALA A 1 360 ? 96.358 24.420 -130.635 1.00 70.56 360 ALA A C 1
ATOM 2895 O O . ALA A 1 360 ? 97.270 24.417 -131.462 1.00 70.56 360 ALA A O 1
ATOM 2896 N N . ALA A 1 361 ? 95.080 24.309 -131.010 1.00 67.75 361 ALA A N 1
ATOM 2897 C CA . ALA A 1 361 ? 94.663 24.222 -132.409 1.00 67.75 361 ALA A CA 1
ATOM 2898 C C . ALA A 1 361 ? 94.971 25.515 -133.185 1.00 67.75 361 ALA A C 1
ATOM 2900 O O . ALA A 1 361 ? 95.448 25.441 -134.316 1.00 67.75 361 ALA A O 1
ATOM 2901 N N . LEU A 1 362 ? 94.774 26.685 -132.572 1.00 72.56 362 LEU A N 1
ATOM 290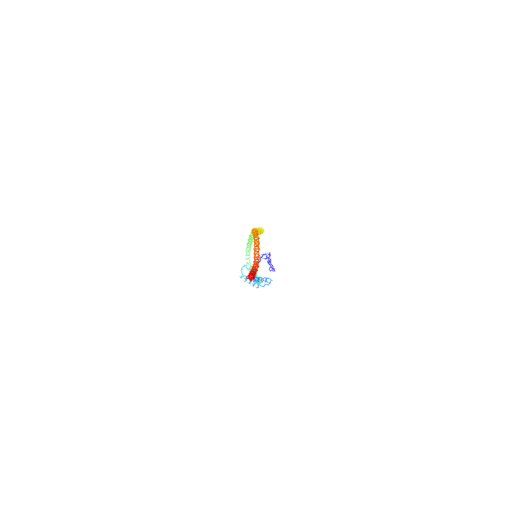2 C CA . LEU A 1 362 ? 95.159 27.990 -133.112 1.00 72.56 362 LEU A CA 1
ATOM 2903 C C . LEU A 1 362 ? 96.677 28.111 -133.264 1.00 72.56 362 LEU A C 1
ATOM 2905 O O . LEU A 1 362 ? 97.143 28.601 -134.289 1.00 72.56 362 LEU A O 1
ATOM 2909 N N . ALA A 1 363 ? 97.460 27.627 -132.299 1.00 71.38 363 ALA A N 1
ATOM 2910 C CA . ALA A 1 363 ? 98.917 27.595 -132.396 1.00 71.38 363 ALA A CA 1
ATOM 2911 C C . ALA A 1 363 ? 99.392 26.692 -133.548 1.00 71.38 363 ALA A C 1
ATOM 2913 O O . ALA A 1 363 ? 100.286 27.075 -134.304 1.00 71.38 363 ALA A O 1
ATOM 2914 N N . ILE A 1 364 ? 98.755 25.529 -133.737 1.00 71.56 364 ILE A N 1
ATOM 2915 C CA . ILE A 1 364 ? 99.006 24.645 -134.885 1.00 71.56 364 ILE A CA 1
ATOM 2916 C C . ILE A 1 364 ? 98.607 25.339 -136.193 1.00 71.56 364 ILE A C 1
ATOM 2918 O O . ILE A 1 364 ? 99.373 25.305 -137.153 1.00 71.56 364 ILE A O 1
ATOM 2922 N N . GLU A 1 365 ? 97.452 26.007 -136.248 1.00 73.06 365 GLU A N 1
ATOM 2923 C CA . GLU A 1 365 ? 97.014 26.753 -137.433 1.00 73.06 365 GLU A CA 1
ATOM 2924 C C . GLU A 1 365 ? 97.985 27.893 -137.771 1.00 73.06 365 GLU A C 1
ATOM 2926 O O . GLU A 1 365 ? 98.340 28.083 -138.934 1.00 73.06 365 GLU A O 1
ATOM 2931 N N . MET A 1 366 ? 98.460 28.631 -136.767 1.00 72.50 366 MET A N 1
ATOM 2932 C CA . MET A 1 366 ? 99.467 29.676 -136.937 1.00 72.50 366 MET A CA 1
ATOM 2933 C C . MET A 1 366 ? 100.793 29.105 -137.446 1.00 72.50 366 MET A C 1
ATOM 2935 O O . MET A 1 366 ? 101.334 29.650 -138.407 1.00 72.50 366 MET A O 1
ATOM 2939 N N . SER A 1 367 ? 101.265 27.985 -136.886 1.00 73.06 367 SER A N 1
ATOM 2940 C CA . SER A 1 367 ? 102.454 27.272 -137.374 1.00 73.06 367 SER A CA 1
ATOM 2941 C C . SER A 1 367 ? 102.282 26.823 -138.823 1.00 73.06 367 SER A C 1
ATOM 2943 O O . SER A 1 367 ? 103.168 27.042 -139.639 1.00 73.06 367 SER A O 1
ATOM 2945 N N . LEU A 1 368 ? 101.125 26.257 -139.180 1.00 72.50 368 LEU A N 1
ATOM 2946 C CA . LEU A 1 368 ? 100.828 25.828 -140.548 1.00 72.50 368 LEU A CA 1
ATOM 2947 C C . LEU A 1 368 ? 100.738 27.010 -141.515 1.00 72.50 368 LEU A C 1
ATOM 2949 O O . LEU A 1 368 ? 101.211 26.907 -142.642 1.00 72.50 368 LEU A O 1
ATOM 2953 N N . ARG A 1 369 ? 100.173 28.151 -141.100 1.00 71.00 369 ARG A N 1
ATOM 2954 C CA . ARG A 1 369 ? 100.182 29.386 -141.904 1.00 71.00 369 ARG A CA 1
ATOM 2955 C C . ARG A 1 369 ? 101.599 29.916 -142.093 1.00 71.00 369 ARG A C 1
ATOM 2957 O O . ARG A 1 369 ? 101.905 30.444 -143.159 1.00 71.00 369 ARG A O 1
ATOM 2964 N N . GLU A 1 370 ? 102.456 29.792 -141.089 1.00 73.25 370 GLU A N 1
ATOM 2965 C CA . GLU A 1 370 ? 103.849 30.226 -141.154 1.00 73.25 370 GLU A CA 1
ATOM 2966 C C . GLU A 1 370 ? 104.701 29.291 -142.020 1.00 73.25 370 GLU A C 1
ATOM 2968 O O . GLU A 1 370 ? 105.444 29.766 -142.877 1.00 73.25 370 GLU A O 1
ATOM 2973 N N . ASP A 1 371 ? 104.505 27.979 -141.915 1.00 71.50 371 ASP A N 1
ATOM 2974 C CA . ASP A 1 371 ? 105.101 26.992 -142.816 1.00 71.50 371 ASP A CA 1
ATOM 2975 C C . ASP A 1 371 ? 104.579 27.154 -144.247 1.00 71.50 371 ASP A C 1
ATOM 2977 O O . ASP A 1 371 ? 105.349 27.073 -145.202 1.00 71.50 371 ASP A O 1
ATOM 2981 N N . SER A 1 372 ? 103.297 27.486 -144.419 1.00 68.00 372 SER A N 1
ATOM 2982 C CA . SER A 1 372 ? 102.722 27.798 -145.728 1.00 68.00 372 SER A CA 1
ATOM 2983 C C . SER A 1 372 ? 103.288 29.098 -146.309 1.00 68.00 372 SER A C 1
ATOM 2985 O O . SER A 1 372 ? 103.486 29.167 -147.520 1.00 68.00 372 SER A O 1
ATOM 2987 N N . ARG A 1 373 ? 103.599 30.111 -145.481 1.00 72.06 373 ARG A N 1
ATOM 2988 C CA . ARG A 1 373 ? 104.343 31.311 -145.912 1.00 72.06 373 ARG A CA 1
ATOM 2989 C C . ARG A 1 373 ? 105.773 30.967 -146.306 1.00 72.06 373 ARG A C 1
ATOM 2991 O O . ARG A 1 373 ? 106.212 31.418 -147.352 1.00 72.06 373 ARG A O 1
ATOM 2998 N N . ARG A 1 374 ? 106.477 30.146 -145.520 1.00 70.88 374 ARG A N 1
ATOM 2999 C CA . ARG A 1 374 ? 107.836 29.679 -145.848 1.00 70.88 374 ARG A CA 1
ATOM 3000 C C . ARG A 1 374 ? 107.860 28.871 -147.142 1.00 70.88 374 ARG A C 1
ATOM 3002 O O . ARG A 1 374 ? 108.772 29.049 -147.936 1.00 70.88 374 ARG A O 1
ATOM 3009 N N . LEU A 1 375 ? 106.853 28.032 -147.384 1.00 70.06 375 LEU A N 1
ATOM 3010 C CA . LEU A 1 375 ? 106.690 27.292 -148.638 1.00 70.06 375 LEU A CA 1
ATOM 3011 C C . LEU A 1 375 ? 106.363 28.215 -149.814 1.00 70.06 375 LEU A C 1
ATOM 3013 O O . LEU A 1 375 ? 106.927 28.024 -150.884 1.00 70.06 375 LEU A O 1
ATOM 3017 N N . HIS A 1 376 ? 105.494 29.217 -149.632 1.00 64.44 376 HIS A N 1
ATOM 3018 C CA . HIS A 1 376 ? 105.263 30.247 -150.652 1.00 64.44 376 HIS A CA 1
ATOM 3019 C C . HIS A 1 376 ? 106.538 31.029 -150.964 1.00 64.44 376 HIS A C 1
ATOM 3021 O O . HIS A 1 376 ? 106.840 31.237 -152.129 1.00 64.44 376 HIS A O 1
ATOM 3027 N N . GLN A 1 377 ? 107.318 31.388 -149.949 1.00 69.12 377 GLN A N 1
ATOM 3028 C CA . GLN A 1 377 ? 108.565 32.124 -150.118 1.00 69.12 377 GLN A CA 1
ATOM 3029 C C . GLN A 1 377 ? 109.650 31.267 -150.785 1.00 69.12 377 GLN A C 1
ATOM 3031 O O . GLN A 1 377 ? 110.302 31.725 -151.710 1.00 69.12 377 GLN A O 1
ATOM 3036 N N . ALA A 1 378 ? 109.758 29.985 -150.425 1.00 62.78 378 ALA A N 1
ATOM 3037 C CA . ALA A 1 378 ? 110.618 29.031 -151.126 1.00 62.78 378 ALA A CA 1
ATOM 3038 C C . ALA A 1 378 ? 110.166 28.779 -152.577 1.00 62.78 378 ALA A C 1
ATOM 3040 O O . ALA A 1 378 ? 110.990 28.491 -153.440 1.00 62.78 378 ALA A O 1
ATOM 3041 N N . TYR A 1 379 ? 108.863 28.866 -152.858 1.00 63.75 379 TYR A N 1
ATOM 3042 C CA . TYR A 1 379 ? 108.329 28.777 -154.215 1.00 63.75 379 TYR A CA 1
ATOM 3043 C C . TYR A 1 379 ? 108.619 30.051 -155.023 1.00 63.75 379 TYR A C 1
ATOM 3045 O O . TYR A 1 379 ? 108.990 29.949 -156.189 1.00 63.75 379 TYR A O 1
ATOM 3053 N N . GLU A 1 380 ? 108.510 31.235 -154.412 1.00 60.78 380 GLU A N 1
ATOM 3054 C CA . GLU A 1 380 ? 108.924 32.507 -155.019 1.00 60.78 380 GLU A CA 1
ATOM 3055 C C . GLU A 1 380 ? 110.431 32.526 -155.318 1.00 60.78 380 GLU A C 1
ATOM 3057 O O . GLU A 1 380 ? 110.807 32.861 -156.439 1.00 60.78 380 GLU A O 1
ATOM 3062 N N . ASP A 1 381 ? 111.272 32.052 -154.392 1.00 63.06 381 ASP A N 1
ATOM 3063 C CA . ASP A 1 381 ? 112.732 31.947 -154.565 1.00 63.06 381 ASP A CA 1
ATOM 3064 C C . ASP A 1 381 ? 113.156 30.931 -155.652 1.00 63.06 381 ASP A C 1
ATOM 3066 O O . ASP A 1 381 ? 114.294 30.957 -156.114 1.00 63.06 381 ASP A O 1
ATOM 3070 N N . MET A 1 382 ? 112.275 30.005 -156.056 1.00 57.03 382 MET A N 1
ATOM 3071 C CA . MET A 1 382 ? 112.536 29.061 -157.157 1.00 57.03 382 MET A CA 1
ATOM 3072 C C . MET A 1 382 ? 112.060 29.565 -158.528 1.00 57.03 382 MET A C 1
ATOM 3074 O O . MET A 1 382 ? 112.458 28.994 -159.545 1.00 57.03 382 MET A O 1
ATOM 3078 N N . VAL A 1 383 ? 111.170 30.561 -158.574 1.00 53.50 383 VAL A N 1
ATOM 3079 C CA . VAL A 1 383 ? 110.494 31.017 -159.805 1.00 53.50 383 VAL A CA 1
ATOM 3080 C C . VAL A 1 383 ? 110.956 32.415 -160.250 1.00 53.50 383 VAL A C 1
ATOM 3082 O O . VAL A 1 383 ? 110.774 32.756 -161.422 1.00 53.50 383 VAL A O 1
ATOM 3085 N N . GLY A 1 384 ? 111.587 33.197 -159.367 1.00 46.59 384 GLY A N 1
ATOM 3086 C CA . GLY A 1 384 ? 112.328 34.425 -159.696 1.00 46.59 384 GLY A CA 1
ATOM 3087 C C . GLY A 1 384 ? 113.832 34.206 -159.681 1.00 46.59 384 GLY A C 1
ATOM 3088 O O . GLY A 1 384 ? 114.511 34.844 -160.520 1.00 46.59 384 GLY A O 1
#

Radius of gyration: 97.38 Å; chains: 1; bounding box: 178×57×307 Å

Foldseek 3Di:
DDDDDDDPPDDDDDPDDPVPPDPDDDDDDPDDDDDPLNVVLVVLVVVLVVCVVDVHDLVVLVVSLVVLVVSVVVDDPPPPVVSVVVSVVSVVVSVVVVVVVVVVVVVVVVVVVVVVVVPPDDDDDDDDDDDDDDVVPVVVVVVVVVVVVVVVVVVVVVVVVVVVVVVVVVVVVVVVVVVVVVVVVVVVVVVVVVVVVVVVVVVVVVVVVVVVVVVVVVVVVVVVVVVVVVVVVVVVVVVVVVVVVVVVVVVVVVVVVVVVVVVVVVVVVVVVVVVVVVVVVVVVVVVVVVVVVVVVVVVVVVVVVVVVVVVVVVVVVVVVVVVVVVVVVVVVVVVVVVVVVVVVVVVVVVVVVVVVVVVVVVVVV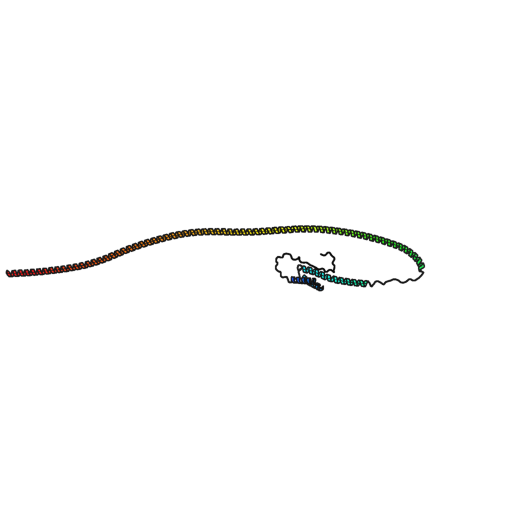VVVVVVVVVVVVVVVVVPD

pLDDT: mean 80.53, std 18.45, range [29.23, 98.06]

Organism: NCBI:txid117018

Secondary structure (DSSP, 8-state):
---S---TTS--------TTS--S-------PPPPHHHHHHHHHHHHHHHHHHTT--HHHHHHHHHHHHHHHHTS-TTS-HHHHHHHHHHHHHHHHHHHHHHHHHHHHHHHHHHHHTTSS-------------STHHHHHHHHHHHHHHHHHHHHHHHHHHHHHHHHHHHHHHHHHHHHHHHHHHHHHHHHHHHHHHHHHHHHHHHHHHHHHHHHHHHHHHHHHHHHHHHHHHHHHHHHHHHHHHHHHHHHHHHHHHHHHHHHHHHHHHHHHHHHHHHHHHHHHHHHHHHHHHHHHHHHHHHHHHHHHHHHHHHHHHHHHHHHHHHHHHHHHHHHHHHHHHHHHHHHHHHHHHHHHHHHHHHHHHHHHHHHHHHHHHHHHHHH-